Protein 8SZA (pdb70)

Foldseek 3Di:
DVVVVVVVLLPVQAPPVVVVVLVVVLVVLVVVDPVDPPSVVLNVLSVVLVVLRVVLSVLSSVLVVCVPPPCPCVPVSVVSVVVSVVSVVVSVVSVVVNVVD/DVVVVVVVLLPVQADDVVVVVLVVVLVVLVVVDPPDPPSVVLNVLSVVLVVLRVVLSVLSSVLVCCVPPPCPPVVVNVVSVVVSVVSVVVNVVSVVVNVVD/DVVVVVVVLLPVLADDVLVVVLVVVLVVLVVVDPVDPPSVVLNVLSVVLVVLSVVLSVLVSVLVVCVPPPCPPVVVSVVSVVVSVVSVVVSVVSVVVNVVD/DVVVVVVVVLPVLADDPVVVVLVVVLVVLVVVDPVDPPSVVLNVLSVVLVVLRVVLSVLSSVLVCCVPPPCPPVVVSVVSVVVSVVSVVVNVVSVVVSVVD/DVVVVVVVLLPVLADDPVVVVLVVVLCVLVVVDPVDPPSVVLNVLSVVLVVLRVVLSVLSSVLVVCVPPPCPPVVVNVVSVVVSVVSVVVSVVSVVVNVVD/DVVVVVVVLLCVQADDVVVVVLVVVLVVLVVVDPVDPPSVVLNVLSVVLVVLRVVSSVLSSVLVVCVPPPCPPVVVNVVSVVVSVVSVVVSVVSVVVNVVD

Organism: Homo sapiens (NCBI:txid9606)

InterPro domains:
  IPR007007 Ninjurin [PF04923] (38-139)
  IPR007007 Ninjurin [PTHR12316] (3-152)

Sequence (606 aa):
NHYASKKSAAESMLDIALLMANASQLKAVVEQGPSFAFYVPLVVLISISLVLQIGVGVLLIFLVKYDLNNPAKHAKLDFLNNLATGLVFIIVVVNIFITAFNHYASKKSAAESMLDIALLMANASQLKAVVEQGPSFAFYVPLVVLISISLVLQIGVGVLLIFLVKYDLNNPAKHAKLDFLNNLATGLVFIIVVVNIFITAFNHYASKKSAAESMLDIALLMANASQLKAVVEQGPSFAFYVPLVVLISISLVLQIGVGVLLIFLVKYDLNNPAKHAKLDFLNNLATGLVFIIVVVNIFITAFNHYASKKSAAESMLDIALLMANASQLKAVVEQGPSFAFYVPLVVLISISLVLQIGVGVLLIFLVKYDLNNPAKHAKLDFLNNLATGLVFIIVVVNIFITAFNHYASKKSAAESMLDIALLMANASQLKAVVEQGPSFAFYVPLVVLISISLVLQIGVGVLLIFLVKYDLNNPAKHAKLDFLNNLATGLVFIIVVVNIFITAFNHYASKKSAAESMLDIALLMANASQLKAVVEQGPSFAFYVPLVVLISISLVLQIGVGVLLIFLVKYDLNNPAKHAKLDFLNNLATGLVFIIVVVNIFITAF

GO terms:
  GO:0005576 extracellular region (C, IDA)
  GO:0006954 inflammatory response (P, IDA)
  GO:0090025 regulation of monocyte chemotaxis (P, IDA)
  GO:0002232 leukocyte chemotaxis involved in inflammatory response (P, IDA)
  GO:0098631 cell adhesion mediator activity (F, IDA)
  GO:0005886 plasma membrane (C, IDA)
  GO:0001530 lipopolysaccharide binding (F, IDA)
  GO:0045766 positive regulation of angiogenesis (P, IDA)
  GO:0019835 cytolysis (P, IDA)
  GO:0141201 pyroptotic cell death (P, IDA)
  GO:0051260 protein homooligomerization (P, IDA)
  GO:0050729 positive regulation of inflammatory response (P, IDA)
  GO:0097300 programmed necrotic cell death (P, IDA)
  GO:0007155 cell adhesion (P, IDA)
  GO:0140912 membrane destabilizing activity (F, IDA)
  GO:0007155 cell adhesion (P, TAS)
  GO:0007399 nervous system development (P, TAS)
  GO:0005515 protein binding (F, IPI)

Secondary structure (DSSP, 8-state):
--HHHHHHHHHTTS-SHHHHHHHHHHHHHHHH-TTSTTHHHHHHHHHHHHHHHHHHHHHHHHHHTHHHH----HHHHHHHHHHHHHHHHHHHHHHHHHHH-/-HHHHHHHHHHTTS-SHHHHHHHHHHHHHHHH-TTSTTHHHHHHHHHHHHHHHHHHHHHHHHHHHHHHS----HHHHHHHHHHHHHHHHHHHHHHHHHHH-/-HHHHHHHHHHTTS-SHHHHHHHHHHHHHHHH-TTSTTHHHHHHHHHHHHHHHHHHHHHHHHHTTTTTS----HHHHHHHHHHHHHHHHHHHHHHHHHHH-/-HHHHHHHHHHTTS-SHHHHHHHHHHHHHHHH-TTSTTHHHHHHHHHHHHHHHHHHHHHHHHHHHHHHS----HHHHHHHHHHHHHHHHHHHHHHHHHHH-/-HHHHHHHHHHTTS-SHHHHHHHHHHHHHHHH-TTSTTHHHHHHHHHHHHHHHHHHHHHHHHHHTHHHH----HHHHHHHHHHHHHHHHHHHHHHHHHHH-/-HHHHHHHHHHTTS-SHHHHHHHHHHHHHHHH-TTSTTHHHHHHHHHHHHHHHHHHHHHHHHHTTTTTS----HHHHHHHHHHHHHHHHHHHHHHHHHHH-

Solvent-accessible surface area: 32089 Å² total; per-residue (Å²): 148,162,162,50,68,145,113,67,58,48,79,36,12,43,26,66,80,38,49,116,49,5,61,70,56,60,152,56,10,86,133,110,12,100,118,92,57,31,54,63,54,19,40,46,35,3,52,65,0,66,97,47,7,100,33,1,8,77,31,0,82,152,7,37,135,62,63,151,116,67,86,78,78,100,39,34,16,23,26,27,32,20,52,0,12,21,41,0,7,50,1,15,7,11,17,12,21,5,102,27,50,104,72,6,47,65,34,71,73,43,0,57,31,12,8,23,67,85,38,3,81,52,0,0,67,58,31,71,57,11,60,106,104,17,105,119,105,60,31,60,66,55,20,43,45,33,1,52,68,0,26,100,42,10,55,28,1,0,67,33,2,4,75,11,42,42,50,86,150,76,65,85,79,76,102,45,35,15,12,33,26,32,15,48,0,14,10,39,0,2,62,0,16,8,15,18,24,25,3,112,31,50,102,76,4,46,63,34,79,72,46,0,57,90,30,38,69,65,80,51,3,97,54,4,0,62,55,34,67,61,10,63,119,97,13,103,114,99,60,110,52,112,56,23,45,70,45,4,52,74,0,37,95,43,21,56,35,15,0,56,29,47,6,79,14,58,45,70,75,153,74,65,85,79,83,130,86,85,22,69,138,50,57,92,86,8,93,36,42,72,134,68,12,77,49,7,17,101,98,5,106,79,122,147,156,156,49,65,146,110,72,58,51,84,29,15,45,24,68,84,37,55,114,51,0,53,70,61,50,158,58,7,86,130,98,14,105,117,93,60,38,50,67,55,18,42,52,34,0,48,64,0,50,103,45,7,120,35,0,8,76,27,3,81,149,8,34,126,61,76,160,109,64,82,79,71,98,46,35,18,14,33,29,37,10,48,0,12,15,43,0,1,52,0,8,7,16,24,18,24,4,106,30,46,102,76,3,48,67,35,71,72,44,0,60,37,10,9,26,56,81,28,2,91,55,3,0,62,50,32,70,56,8,61,112,104,16,102,114,115,54,30,54,67,52,22,45,45,29,3,53,66,0,29,97,46,12,49,32,0,0,63,29,1,4,79,8,34,50,81,79,158,75,68,82,80,87,98,44,43,23,19,24,28,42,12,46,0,16,14,45,0,2,47,0,11,4,15,18,22,18,2,91,17,42,92,79,4,46,65,36,67,74,48,0,58,79,32,40,69,78,77,41,6,80,52,2,0,56,54,29,71,62,9,65,121,104,14,106,113,95,61,115,59,112,57,21,49,76,35,1,50,73,0,42,98,44,18,52,28,13,0,61,30,40,8,78,15,59,45,87,78,156,67,67,85,78,102,130,89,121,32,65,135,41,53,99,84,9,94,37,42,67,140,75,9,68,51,9,25,110,101,3,108,84,102

Nearest PDB structures (foldseek):
  8sza-assembly1_B  TM=1.005E+00  e=1.163E-12  Homo sapiens
  8szb-assembly1_A  TM=9.813E-01  e=2.180E-08  Homo sapiens
  9bia-assembly1_C  TM=8.029E-01  e=1.267E-09  Mus musculus
  8sza-assembly1_B  TM=1.007E+00  e=7.843E-13  Homo sapiens
  8szb-assembly1_A  TM=9.801E-01  e=3.276E-08  Homo sapiens

Structure (mmCIF, N/CA/C/O backbone):
data_8SZA
#
_entry.id   8SZA
#
_cell.length_a   1.00
_cell.length_b   1.00
_cell.length_c   1.00
_cell.angle_alpha   90.00
_cell.angle_beta   90.00
_cell.angle_gamma   90.00
#
_symmetry.space_group_name_H-M   'P 1'
#
loop_
_entity.id
_entity.type
_entity.pdbx_description
1 polymer Ninjurin-1
2 non-polymer CHOLESTEROL
#
loop_
_atom_site.group_PDB
_atom_site.id
_atom_site.type_symbol
_atom_site.label_atom_id
_atom_site.label_alt_id
_atom_site.label_comp_id
_atom_site.label_asym_id
_atom_site.label_entity_id
_atom_site.label_seq_id
_atom_site.pdbx_PDB_ins_code
_atom_site.Cartn_x
_atom_site.Cartn_y
_atom_site.Cartn_z
_atom_site.occupancy
_atom_site.B_iso_or_equiv
_atom_site.auth_seq_id
_atom_site.auth_comp_id
_atom_site.auth_asym_id
_atom_site.auth_atom_id
_atom_site.pdbx_PDB_model_num
ATOM 1 N N . ASN A 1 64 ? 99.275 106.075 82.421 1.00 95.62 39 ASN A N 1
ATOM 2 C CA . ASN A 1 64 ? 100.186 107.161 82.762 1.00 98.92 39 ASN A CA 1
ATOM 3 C C . ASN A 1 64 ? 101.122 106.747 83.891 1.00 101.64 39 ASN A C 1
ATOM 4 O O . ASN A 1 64 ? 100.682 106.217 84.911 1.00 105.04 39 ASN A O 1
ATOM 9 N N . HIS A 1 65 ? 102.419 106.990 83.701 1.00 104.24 40 HIS A N 1
ATOM 10 C CA . HIS A 1 65 ? 103.411 106.660 84.715 1.00 103.93 40 HIS A CA 1
ATOM 11 C C . HIS A 1 65 ? 103.731 107.832 85.632 1.00 98.24 40 HIS A C 1
ATOM 12 O O . HIS A 1 65 ? 104.163 107.616 86.770 1.00 99.38 40 HIS A O 1
ATOM 19 N N . TYR A 1 66 ? 103.536 109.066 85.165 1.00 97.19 41 TYR A N 1
ATOM 20 C CA . TYR A 1 66 ? 103.817 110.223 86.009 1.00 96.66 41 TYR A CA 1
ATOM 21 C C . TYR A 1 66 ? 102.784 110.364 87.120 1.00 105.72 41 TYR A C 1
ATOM 22 O O . TYR A 1 66 ? 103.109 110.823 88.220 1.00 110.00 41 TYR A O 1
ATOM 31 N N . ALA A 1 67 ? 101.531 109.990 86.848 1.00 107.24 42 ALA A N 1
ATOM 32 C CA . ALA A 1 67 ? 100.490 110.093 87.867 1.00 103.46 42 ALA A CA 1
ATOM 33 C C . ALA A 1 67 ? 100.764 109.156 89.037 1.00 97.06 42 ALA A C 1
ATOM 34 O O . ALA A 1 67 ? 100.529 109.517 90.197 1.00 93.84 42 ALA A O 1
ATOM 36 N N . SER A 1 68 ? 101.251 107.945 88.754 1.00 93.86 43 SER A N 1
ATOM 37 C CA . SER A 1 68 ? 101.593 107.017 89.826 1.00 98.17 43 SER A CA 1
ATOM 38 C C . SER A 1 68 ? 102.716 107.569 90.694 1.00 99.15 43 SER A C 1
ATOM 39 O O . SER A 1 68 ? 102.667 107.472 91.927 1.00 102.56 43 SER A O 1
ATOM 42 N N . LYS A 1 69 ? 103.740 108.153 90.066 1.00 94.80 44 LYS A N 1
ATOM 43 C CA . LYS A 1 69 ? 104.825 108.763 90.827 1.00 88.35 44 LYS A CA 1
ATOM 44 C C . LYS A 1 69 ? 104.318 109.934 91.657 1.00 89.82 44 LYS A C 1
ATOM 45 O O . LYS A 1 69 ? 104.738 110.120 92.804 1.00 98.28 44 LYS A O 1
ATOM 51 N N . LYS A 1 70 ? 103.411 110.735 91.093 1.00 87.98 45 LYS A N 1
ATOM 52 C CA . LYS A 1 70 ? 102.844 111.853 91.839 1.00 86.86 45 LYS A CA 1
ATOM 53 C C . LYS A 1 70 ? 102.066 111.367 93.054 1.00 93.87 45 LYS A C 1
ATOM 54 O O . LYS A 1 70 ? 102.164 111.954 94.137 1.00 98.76 45 LYS A O 1
ATOM 60 N N . SER A 1 71 ? 101.281 110.301 92.893 1.00 98.61 46 SER A N 1
ATOM 61 C CA . SER A 1 71 ? 100.538 109.753 94.024 1.00 95.98 46 SER A CA 1
ATOM 62 C C . SER A 1 71 ? 101.482 109.208 95.089 1.00 96.78 46 SER A C 1
ATOM 63 O O . SER A 1 71 ? 101.295 109.458 96.287 1.00 97.89 46 SER A O 1
ATOM 66 N N . ALA A 1 72 ? 102.512 108.468 94.670 1.00 94.31 47 ALA A N 1
ATOM 67 C CA . ALA A 1 72 ? 103.457 107.895 95.621 1.00 88.63 47 ALA A CA 1
ATOM 68 C C . ALA A 1 72 ? 104.306 108.955 96.310 1.00 82.03 47 ALA A C 1
ATOM 69 O O . ALA A 1 72 ? 104.801 108.711 97.415 1.00 81.48 47 ALA A O 1
ATOM 71 N N . ALA A 1 73 ? 104.490 110.118 95.686 1.00 93.40 48 ALA A N 1
ATOM 72 C CA . ALA A 1 73 ? 105.204 111.220 96.315 1.00 98.19 48 ALA A CA 1
ATOM 73 C C . ALA A 1 73 ? 104.316 112.078 97.204 1.00 97.17 48 ALA A C 1
ATOM 74 O O . ALA A 1 73 ? 104.805 112.619 98.201 1.00 100.80 48 ALA A O 1
ATOM 76 N N . GLU A 1 74 ? 103.033 112.220 96.866 1.00 99.63 49 GLU A N 1
ATOM 77 C CA . GLU A 1 74 ? 102.096 112.930 97.724 1.00 103.42 49 GLU A CA 1
ATOM 78 C C . GLU A 1 74 ? 101.700 112.114 98.944 1.00 104.69 49 GLU A C 1
ATOM 79 O O . GLU A 1 74 ? 101.336 112.696 99.972 1.00 103.97 49 GLU A O 1
ATOM 85 N N . SER A 1 75 ? 101.762 110.784 98.855 1.00 98.15 50 SER A N 1
ATOM 86 C CA . SER A 1 75 ? 101.478 109.940 100.007 1.00 95.09 50 SER A CA 1
ATOM 87 C C . SER 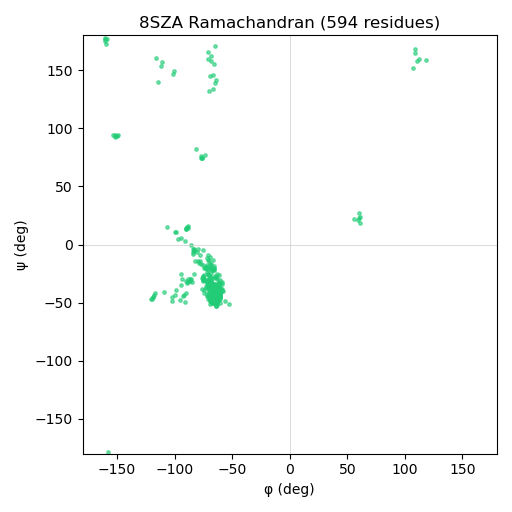A 1 75 ? 102.575 109.992 101.062 1.00 94.54 50 SER A C 1
ATOM 88 O O . SER A 1 75 ? 102.363 109.496 102.173 1.00 97.93 50 SER A O 1
ATOM 91 N N . MET A 1 76 ? 103.730 110.575 100.747 1.00 94.64 51 MET A N 1
ATOM 92 C CA . MET A 1 76 ? 104.874 110.614 101.648 1.00 89.59 51 MET A CA 1
ATOM 93 C C . MET A 1 76 ? 104.894 111.853 102.532 1.00 83.94 51 MET A C 1
ATOM 94 O O . MET A 1 76 ? 105.845 112.035 103.298 1.00 90.09 51 MET A O 1
ATOM 99 N N . LEU A 1 77 ? 103.880 112.709 102.447 1.00 81.55 52 LEU A N 1
ATOM 100 C CA . LEU A 1 77 ? 103.868 113.946 103.217 1.00 89.28 52 LEU A CA 1
ATOM 101 C C . LEU A 1 77 ? 102.433 114.449 103.315 1.00 93.40 52 LEU A C 1
ATOM 102 O O . LEU A 1 77 ? 101.519 113.908 102.688 1.00 92.29 52 LEU A O 1
ATOM 107 N N . ASP A 1 78 ? 102.244 115.495 104.116 1.00 98.89 53 ASP A N 1
ATOM 108 C CA . ASP A 1 78 ? 100.961 116.170 104.249 1.00 96.76 53 ASP A CA 1
ATOM 109 C C . ASP A 1 78 ? 100.985 117.448 103.427 1.00 93.35 53 ASP A C 1
ATOM 110 O O . ASP A 1 78 ? 102.031 118.091 103.293 1.00 97.98 53 ASP A O 1
ATOM 115 N N . ILE A 1 79 ? 99.835 117.813 102.871 1.00 87.95 54 ILE A N 1
ATOM 116 C CA . ILE A 1 79 ? 99.759 118.907 101.916 1.00 88.61 54 ILE A CA 1
ATOM 117 C C . ILE A 1 79 ? 99.051 120.122 102.506 1.00 91.72 54 ILE A C 1
ATOM 118 O O . ILE A 1 79 ? 99.490 121.255 102.302 1.00 87.32 54 ILE A O 1
ATOM 123 N N . ALA A 1 80 ? 97.965 119.900 103.254 1.00 103.00 55 ALA A N 1
ATOM 124 C CA . ALA A 1 80 ? 97.209 121.015 103.819 1.00 96.98 55 ALA A CA 1
ATOM 125 C C . ALA A 1 8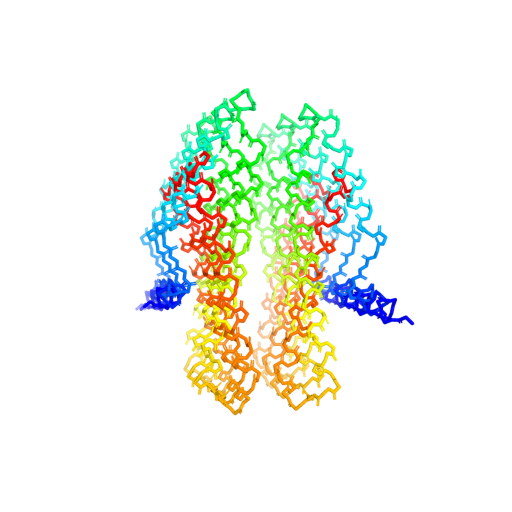0 ? 98.092 121.886 104.701 1.00 96.51 55 ALA A C 1
ATOM 126 O O . ALA A 1 80 ? 97.987 123.120 104.677 1.00 97.67 55 ALA A O 1
ATOM 128 N N . LEU A 1 81 ? 98.978 121.260 105.477 1.00 94.92 56 LEU A N 1
ATOM 129 C CA . LEU A 1 81 ? 99.967 122.025 106.227 1.00 97.94 56 LEU A CA 1
ATOM 130 C C . LEU A 1 81 ? 100.863 122.820 105.286 1.00 99.67 56 LEU A C 1
ATOM 131 O O . LEU A 1 81 ? 101.330 123.908 105.636 1.00 96.95 56 LEU A O 1
ATOM 136 N N . LEU A 1 82 ? 101.094 122.307 104.074 1.00 88.22 57 LEU A N 1
ATOM 137 C CA . LEU A 1 82 ? 101.935 123.031 103.127 1.00 80.87 57 LEU A CA 1
ATOM 138 C C . LEU A 1 82 ? 101.237 124.276 102.590 1.00 85.10 57 LEU A C 1
ATOM 139 O O . LEU A 1 82 ? 101.859 125.343 102.505 1.00 82.73 57 LEU A O 1
ATOM 144 N N . MET A 1 83 ? 99.949 124.180 102.225 1.00 87.30 58 MET A N 1
ATOM 145 C CA . MET A 1 83 ? 99.241 125.415 101.879 1.00 88.89 58 MET A CA 1
ATOM 146 C C . MET A 1 83 ? 99.189 126.373 103.061 1.00 90.48 58 MET A C 1
ATOM 147 O O . MET A 1 83 ? 99.319 127.588 102.879 1.00 88.79 58 MET A O 1
ATOM 152 N N . ALA A 1 84 ? 98.978 125.857 104.274 1.00 84.38 59 ALA A N 1
ATOM 153 C CA . ALA A 1 84 ? 98.933 126.741 105.437 1.00 81.64 59 ALA A CA 1
ATOM 154 C C . ALA A 1 84 ? 100.249 127.490 105.610 1.00 85.41 59 ALA A C 1
ATOM 155 O O . ALA A 1 84 ? 100.258 128.714 105.803 1.00 88.39 59 ALA A O 1
ATOM 157 N N . ASN A 1 85 ? 101.372 126.771 105.524 1.00 88.76 60 ASN A N 1
ATOM 158 C CA . ASN A 1 85 ? 102.680 127.395 105.681 1.00 83.56 60 ASN A CA 1
ATOM 159 C C . ASN A 1 85 ? 102.952 128.398 104.571 1.00 84.81 60 ASN A C 1
ATOM 160 O O . ASN A 1 85 ? 103.447 129.498 104.833 1.00 86.74 60 ASN A O 1
ATOM 165 N N . ALA A 1 86 ? 102.627 128.044 103.325 1.00 79.71 61 ALA A N 1
ATOM 166 C CA . ALA A 1 86 ? 102.856 128.966 102.218 1.00 74.97 61 ALA A CA 1
ATOM 167 C C . ALA A 1 86 ? 102.014 130.227 102.365 1.00 76.53 61 ALA A C 1
ATOM 168 O O . ALA A 1 86 ? 102.503 131.339 102.132 1.00 75.30 61 ALA A O 1
ATOM 170 N N . SER A 1 87 ? 100.751 130.077 102.768 1.00 85.08 62 SER A N 1
ATOM 171 C CA . SER A 1 87 ? 99.872 131.231 102.917 1.00 84.92 62 SER A CA 1
ATOM 172 C C . SER A 1 87 ? 100.353 132.149 104.033 1.00 87.89 62 SER A C 1
ATOM 173 O O . SER A 1 87 ? 100.425 133.372 103.854 1.00 96.70 62 SER A O 1
ATOM 176 N N . GLN A 1 88 ? 100.694 131.582 105.194 1.00 77.47 63 GLN A N 1
ATOM 177 C CA . GLN A 1 88 ? 101.151 132.439 106.283 1.00 80.50 63 GLN A CA 1
ATOM 178 C C . GLN A 1 88 ? 102.502 133.068 105.968 1.00 81.94 63 GLN A C 1
ATOM 179 O O . GLN A 1 88 ? 102.745 134.219 106.348 1.00 89.64 63 GLN A O 1
ATOM 185 N N . LEU A 1 89 ? 103.380 132.346 105.264 1.00 72.58 64 LEU A N 1
ATOM 186 C CA . LEU A 1 89 ? 104.652 132.922 104.846 1.00 71.69 64 LEU A CA 1
ATOM 187 C C . LEU A 1 89 ? 104.439 134.094 103.900 1.00 67.81 64 LEU A C 1
ATOM 188 O O . LEU A 1 89 ? 105.079 135.141 104.045 1.00 84.24 64 LEU A O 1
ATOM 193 N N . LYS A 1 90 ? 103.537 133.940 102.927 1.00 69.35 65 LYS A N 1
ATOM 194 C CA . LYS A 1 90 ? 103.234 135.052 102.033 1.00 78.04 65 LYS A CA 1
ATOM 195 C C . LYS A 1 90 ? 102.671 136.233 102.807 1.00 79.08 65 LYS A C 1
ATOM 196 O O . LYS A 1 90 ? 103.035 137.384 102.547 1.00 79.54 65 LYS A O 1
ATOM 202 N N . ALA A 1 91 ? 101.792 135.966 103.775 1.00 86.84 66 ALA A N 1
ATOM 203 C CA . ALA A 1 91 ? 101.199 137.049 104.553 1.00 82.45 66 ALA A CA 1
ATOM 204 C C . ALA A 1 91 ? 102.261 137.820 105.330 1.00 82.36 66 ALA A C 1
ATOM 205 O O . ALA A 1 91 ? 102.299 139.057 105.291 1.00 91.48 66 ALA A O 1
ATOM 207 N N . VAL A 1 92 ? 103.143 137.107 106.038 1.00 77.91 67 VAL A N 1
ATOM 208 C CA . VAL A 1 92 ? 104.131 137.796 106.865 1.00 80.15 67 VAL A CA 1
ATOM 209 C C . VAL A 1 92 ? 105.150 138.515 105.987 1.00 82.40 67 VAL A C 1
ATOM 210 O O . VAL A 1 92 ? 105.598 139.621 106.314 1.00 79.27 67 VAL A O 1
ATOM 214 N N . VAL A 1 93 ? 105.526 137.909 104.857 1.00 80.86 68 VAL A N 1
ATOM 215 C CA . VAL A 1 93 ? 106.468 138.552 103.947 1.00 69.16 68 VAL A CA 1
ATOM 216 C C . VAL A 1 93 ? 105.870 139.825 103.361 1.00 74.87 68 VAL A C 1
ATOM 217 O O . VAL A 1 93 ? 106.540 140.863 103.284 1.00 81.10 68 VAL A O 1
ATOM 221 N N . GLU A 1 94 ? 104.600 139.776 102.948 1.00 94.91 69 GLU A N 1
ATOM 222 C CA . GLU A 1 94 ? 104.001 140.912 102.255 1.00 100.23 69 GLU A CA 1
ATOM 223 C C . GLU A 1 94 ? 103.685 142.040 103.228 1.00 98.15 69 GLU A C 1
ATOM 224 O O . GLU A 1 94 ? 103.880 143.217 102.900 1.00 96.78 69 GLU A O 1
ATOM 230 N N . GLN A 1 95 ? 103.204 141.708 104.430 1.00 101.72 70 GLN A N 1
ATOM 231 C CA . GLN A 1 95 ? 102.694 142.756 105.308 1.00 101.59 70 GLN A CA 1
ATOM 232 C C . GLN A 1 95 ? 103.824 143.611 105.878 1.00 105.05 70 GLN A C 1
ATOM 233 O O . GLN A 1 95 ? 103.597 144.771 106.240 1.00 108.18 70 GLN A O 1
ATOM 239 N N . GLY A 1 96 ? 105.042 143.074 105.946 1.00 101.49 71 GLY A N 1
ATOM 240 C CA . GLY A 1 96 ? 106.217 143.886 106.167 1.00 100.60 71 GLY A CA 1
ATOM 241 C C . GLY A 1 96 ? 106.989 143.586 107.436 1.00 98.86 71 GLY A C 1
ATOM 242 O O . GLY A 1 96 ? 106.472 143.002 108.393 1.00 106.29 71 GLY A O 1
ATOM 243 N N . PR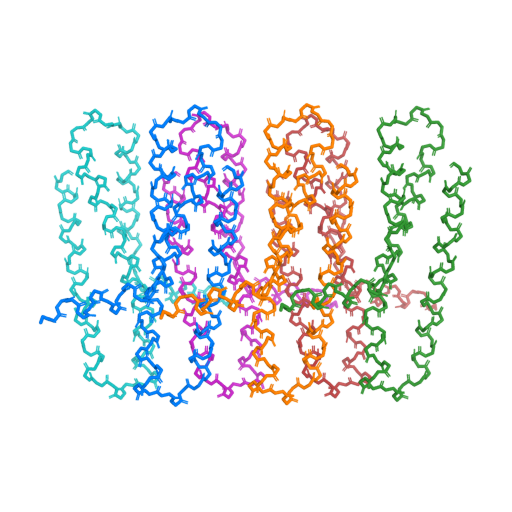O A 1 97 ? 108.265 143.989 107.460 1.00 84.70 72 PRO A N 1
ATOM 244 C CA . PRO A 1 97 ? 109.083 143.796 108.668 1.00 87.15 72 PRO A CA 1
ATOM 245 C C . PRO A 1 97 ? 108.685 144.684 109.835 1.00 92.66 72 PRO A C 1
ATOM 246 O O . PRO A 1 97 ? 109.132 144.424 110.960 1.00 90.50 72 PRO A O 1
ATOM 250 N N . SER A 1 98 ? 107.873 145.720 109.613 1.00 112.60 73 SER A N 1
ATOM 251 C CA . SER A 1 98 ? 107.451 146.571 110.723 1.00 115.84 73 SER A CA 1
ATOM 252 C C . SER A 1 98 ? 106.621 145.786 111.730 1.00 118.68 73 SER A C 1
ATOM 253 O O . SER A 1 98 ? 106.615 146.102 112.925 1.00 120.29 73 SER A O 1
ATOM 256 N N . PHE A 1 99 ? 105.913 144.763 111.264 1.00 111.86 74 PHE A N 1
ATOM 257 C CA . PHE A 1 99 ? 105.128 143.916 112.148 1.00 106.20 74 PHE A CA 1
ATOM 258 C C . PHE A 1 99 ? 106.028 143.149 113.108 1.00 110.96 74 PHE A C 1
ATOM 259 O O . PHE A 1 99 ? 107.094 142.656 112.729 1.00 107.29 74 PHE A O 1
ATOM 267 N N . ALA A 1 100 ? 105.591 143.050 114.361 1.00 109.66 75 ALA A N 1
ATOM 268 C CA . ALA A 1 100 ? 106.343 142.311 115.360 1.00 104.79 75 ALA A CA 1
ATOM 269 C C . ALA A 1 100 ? 106.274 140.813 115.078 1.00 101.45 75 ALA A C 1
ATOM 270 O O . ALA A 1 100 ? 105.390 140.324 114.370 1.00 98.33 75 ALA A O 1
ATOM 272 N N . PHE A 1 101 ? 107.237 140.084 115.642 1.00 88.29 76 PHE A N 1
ATOM 273 C CA . PHE A 1 101 ? 107.384 138.642 115.451 1.00 86.22 76 PHE A CA 1
ATOM 274 C C . PHE A 1 101 ? 107.626 138.272 113.991 1.00 90.76 76 PHE A C 1
ATOM 275 O O . PHE A 1 101 ? 107.430 137.117 113.602 1.00 97.83 76 PHE A O 1
ATOM 283 N N . TYR A 1 102 ? 108.047 139.237 113.170 1.00 88.62 77 TYR A N 1
ATOM 284 C CA . TYR A 1 102 ? 108.305 138.963 111.760 1.00 80.01 77 TYR A CA 1
ATOM 285 C C . TYR A 1 102 ? 109.449 137.971 111.590 1.00 84.71 77 TYR A C 1
ATOM 286 O O . TYR A 1 102 ? 109.307 136.943 110.915 1.00 82.33 77 TYR A O 1
ATOM 295 N N . VAL A 1 103 ? 110.589 138.261 112.209 1.00 87.02 78 VAL A N 1
ATOM 296 C CA . VAL A 1 103 ? 111.797 137.451 112.070 1.00 89.44 78 VAL A CA 1
ATOM 297 C C . VAL A 1 103 ? 111.632 136.049 112.653 1.00 91.69 78 VAL A C 1
ATOM 298 O O . VAL A 1 103 ? 112.014 135.073 111.986 1.00 88.88 78 VAL A O 1
ATOM 302 N N . PRO A 1 104 ? 111.134 135.882 113.890 1.00 80.11 79 PRO A N 1
ATOM 303 C CA . PRO A 1 104 ? 110.926 134.509 114.381 1.00 75.10 79 PRO A CA 1
ATOM 304 C C . PRO A 1 104 ? 109.971 133.717 113.512 1.00 77.07 79 PRO A C 1
ATOM 305 O O . PRO A 1 104 ? 110.207 132.528 113.267 1.00 87.56 79 PRO A O 1
ATOM 309 N N . LEU A 1 105 ? 108.911 134.356 113.013 1.00 68.27 80 LEU A N 1
ATOM 310 C CA . LEU A 1 105 ? 107.990 133.665 112.118 1.00 68.21 80 LEU A CA 1
ATOM 311 C C . LEU A 1 105 ? 108.701 133.207 110.853 1.00 71.25 80 LEU A C 1
ATOM 312 O O . LEU A 1 105 ? 108.548 132.055 110.430 1.00 73.29 80 LEU A O 1
ATOM 317 N N . VAL A 1 106 ? 109.503 134.088 110.250 1.00 62.63 81 VAL A N 1
ATOM 318 C CA . VAL A 1 106 ? 110.182 133.742 109.003 1.00 71.69 81 VAL A CA 1
ATOM 319 C C . VAL A 1 106 ? 111.149 132.584 109.224 1.00 68.88 81 VAL A C 1
ATOM 320 O O . VAL A 1 106 ? 111.159 131.606 108.464 1.00 62.62 81 VAL A O 1
ATOM 324 N N . VAL A 1 107 ? 111.965 132.667 110.278 1.00 71.17 82 VAL A N 1
ATOM 325 C CA . VAL A 1 107 ? 112.978 131.635 110.489 1.00 74.44 82 VAL A CA 1
ATOM 326 C C . VAL A 1 107 ? 112.326 130.308 110.864 1.00 76.54 82 VAL A C 1
ATOM 327 O O . VAL A 1 107 ? 112.771 129.238 110.426 1.00 71.47 82 VAL A O 1
ATOM 331 N N . LEU A 1 108 ? 111.255 130.349 111.663 1.00 80.35 83 LEU A N 1
ATOM 332 C CA . LEU A 1 108 ? 110.574 129.120 112.049 1.00 62.87 83 LEU A CA 1
ATOM 333 C C . LEU A 1 108 ? 109.906 128.465 110.848 1.00 71.17 83 LEU A C 1
ATOM 334 O O . LEU A 1 108 ? 109.961 127.242 110.685 1.00 86.02 83 LEU A O 1
ATOM 339 N N . ILE A 1 109 ? 109.279 129.267 109.981 1.00 65.51 84 ILE A N 1
ATOM 340 C CA . ILE A 1 109 ? 108.681 128.714 108.770 1.00 70.14 84 ILE A CA 1
ATOM 341 C C . ILE A 1 109 ? 109.753 128.093 107.884 1.00 76.99 84 ILE A C 1
ATOM 342 O O . ILE A 1 109 ? 109.561 127.010 107.318 1.00 74.48 84 ILE A O 1
ATOM 347 N N . SER A 1 110 ? 110.903 128.762 107.759 1.00 78.12 85 SER A N 1
ATOM 348 C CA . SER A 1 110 ? 111.976 128.240 106.917 1.00 78.29 85 SER A CA 1
ATOM 349 C C . SER A 1 110 ? 112.494 126.904 107.439 1.00 81.66 85 SER A C 1
ATOM 350 O O . SER A 1 110 ? 112.646 125.940 106.674 1.00 79.21 85 SER A O 1
ATOM 353 N N . ILE A 1 111 ? 112.772 126.823 108.744 1.00 85.14 86 ILE A N 1
ATOM 354 C CA . ILE A 1 111 ? 113.299 125.574 109.290 1.00 81.93 86 ILE A CA 1
ATOM 355 C C . ILE A 1 111 ? 112.241 124.480 109.234 1.00 80.99 86 ILE A C 1
ATOM 356 O O . ILE A 1 111 ? 112.557 123.308 108.997 1.00 85.64 86 ILE A O 1
ATOM 361 N N . SER A 1 112 ? 110.969 124.838 109.436 1.00 73.82 87 SER A N 1
ATOM 362 C CA . SER A 1 112 ? 109.897 123.855 109.332 1.00 66.79 87 SER A CA 1
ATOM 363 C C . SER A 1 112 ? 109.811 123.288 107.923 1.00 79.50 87 SER A C 1
ATOM 364 O O . SER A 1 112 ? 109.659 122.077 107.739 1.00 83.84 87 SER A O 1
ATOM 367 N N . LEU A 1 113 ? 109.912 124.153 106.912 1.00 86.54 88 LEU A N 1
ATOM 368 C CA . LEU A 1 113 ? 109.857 123.688 105.529 1.00 82.74 88 LEU A CA 1
ATOM 369 C C . LEU A 1 113 ? 111.054 122.804 105.194 1.00 82.68 88 LEU A C 1
ATOM 370 O O . LEU A 1 113 ? 110.909 121.774 104.518 1.00 85.01 88 LEU A O 1
ATOM 375 N N . VAL A 1 114 ? 112.245 123.186 105.663 1.00 83.46 89 VAL A N 1
ATOM 376 C CA . VAL A 1 114 ? 113.430 122.363 105.431 1.00 84.55 89 VAL A CA 1
ATOM 377 C C . VAL A 1 114 ? 113.259 120.989 106.070 1.00 84.91 89 VAL A C 1
ATOM 378 O O . VAL A 1 114 ? 113.558 119.955 105.455 1.00 81.62 89 VAL A O 1
ATOM 382 N N . LEU A 1 115 ? 112.763 120.957 107.308 1.00 87.50 90 LEU A N 1
ATOM 383 C CA . LEU A 1 115 ? 112.556 119.687 107.994 1.00 79.39 90 LEU A CA 1
ATOM 384 C C . LEU A 1 115 ? 111.484 118.851 107.306 1.00 77.23 90 LEU A C 1
ATOM 385 O O . LEU A 1 115 ? 111.583 117.621 107.266 1.00 79.81 90 LEU A O 1
ATOM 390 N N . GLN A 1 116 ? 110.445 119.496 106.768 1.00 78.59 91 GLN A N 1
ATOM 391 C CA . GLN A 1 116 ? 109.415 118.756 106.044 1.00 80.65 91 GLN A CA 1
ATOM 392 C C . GLN A 1 116 ? 109.978 118.117 104.781 1.00 84.33 91 GLN A C 1
ATOM 393 O O . GLN A 1 116 ? 109.649 116.969 104.461 1.00 82.09 91 GLN A O 1
ATOM 399 N N . ILE A 1 117 ? 110.828 118.841 104.048 1.00 88.66 92 ILE A N 1
ATOM 400 C CA . ILE A 1 117 ? 111.472 118.239 102.879 1.00 86.87 92 ILE A CA 1
ATOM 401 C C . ILE A 1 117 ? 112.361 117.075 103.299 1.00 90.62 92 ILE A C 1
ATOM 402 O O . ILE A 1 117 ? 112.391 116.024 102.642 1.00 90.05 92 ILE A O 1
ATOM 407 N N . GLY A 1 118 ? 113.111 117.246 104.391 1.00 99.31 93 GLY A N 1
ATOM 408 C CA . GLY A 1 118 ? 113.945 116.157 104.876 1.00 99.50 93 GLY A CA 1
ATOM 409 C C . GLY A 1 118 ? 113.141 114.925 105.247 1.00 95.82 93 GLY A C 1
ATOM 410 O O . GLY A 1 118 ? 113.527 113.798 104.926 1.00 94.33 93 GLY A O 1
ATOM 411 N N . VAL A 1 119 ? 112.005 115.124 105.919 1.00 92.48 94 VAL A N 1
ATOM 412 C CA . VAL A 1 119 ? 111.142 114.007 106.292 1.00 92.63 94 VAL A CA 1
ATOM 413 C C . VAL A 1 119 ? 110.552 113.350 105.052 1.00 95.58 94 VAL A C 1
ATOM 414 O O . VAL A 1 119 ? 110.408 112.124 104.991 1.00 99.49 94 VAL A O 1
ATOM 418 N N . GLY A 1 120 ? 110.185 114.153 104.052 1.00 91.32 95 GLY A N 1
ATOM 419 C CA . GLY A 1 120 ? 109.677 113.581 102.816 1.00 94.70 95 GLY A CA 1
ATOM 420 C C . GLY A 1 120 ? 110.701 112.700 102.128 1.00 99.09 95 GLY A C 1
ATOM 421 O O . GLY A 1 120 ? 110.384 111.604 101.660 1.00 98.33 95 GLY A O 1
ATOM 422 N N . VAL A 1 121 ? 111.951 113.166 102.069 1.00 104.49 96 VAL A N 1
ATOM 423 C CA . VAL A 1 121 ? 113.017 112.359 101.476 1.00 105.06 96 VAL A CA 1
ATOM 424 C C . VAL A 1 121 ? 113.244 111.091 102.293 1.00 111.24 96 VAL A C 1
ATOM 425 O O . VAL A 1 121 ? 113.426 109.996 101.739 1.00 110.90 96 VAL A O 1
ATOM 429 N N . LEU A 1 122 ? 113.237 111.222 103.624 1.00 105.75 97 LEU A N 1
ATOM 430 C CA . LEU A 1 122 ? 113.371 110.060 104.497 1.00 97.73 97 LEU A CA 1
ATOM 431 C C . LEU A 1 122 ? 112.295 109.023 104.209 1.00 100.02 97 LEU A C 1
ATOM 432 O O . LEU A 1 122 ? 112.596 107.836 104.051 1.00 104.31 97 LEU A O 1
ATOM 437 N N . LEU A 1 123 ? 111.037 109.454 104.121 1.00 94.47 98 LEU A N 1
ATOM 438 C CA . LEU A 1 123 ? 109.949 108.512 103.884 1.00 96.23 98 LEU A CA 1
ATOM 439 C C . LEU A 1 123 ? 110.040 107.904 102.490 1.00 103.04 98 LEU A C 1
ATOM 440 O O . LEU A 1 123 ? 109.774 106.709 102.310 1.00 105.12 98 LEU A O 1
ATOM 445 N N . ILE A 1 124 ? 110.425 108.710 101.495 1.00 115.14 99 ILE A N 1
ATOM 446 C CA . ILE A 1 124 ? 110.551 108.208 100.130 1.00 115.38 99 ILE A CA 1
ATOM 447 C C . ILE A 1 124 ? 111.589 107.098 100.068 1.00 110.85 99 ILE A C 1
ATOM 448 O O . ILE A 1 124 ? 111.362 106.047 99.455 1.00 108.92 99 ILE A O 1
ATOM 453 N N . PHE A 1 125 ? 112.738 107.302 100.712 1.00 118.46 100 PHE A N 1
ATOM 454 C CA . PHE A 1 125 ? 113.785 106.289 100.676 1.00 123.10 100 PHE A CA 1
ATOM 455 C C . PHE A 1 125 ? 113.593 105.191 101.715 1.00 123.35 100 PHE A C 1
ATOM 456 O O . PHE A 1 125 ? 114.321 104.194 101.678 1.00 126.15 100 PHE A O 1
ATOM 464 N N . LEU A 1 126 ? 112.637 105.345 102.632 1.00 120.42 101 LEU A N 1
ATOM 465 C CA . LEU A 1 126 ? 112.384 104.343 103.659 1.00 118.05 101 LEU A CA 1
ATOM 466 C C . LEU A 1 126 ? 111.284 103.365 103.268 1.00 121.50 101 LEU A C 1
ATOM 467 O O . LEU A 1 126 ? 111.350 102.186 103.636 1.00 124.37 101 LEU A O 1
ATOM 472 N N . VAL A 1 127 ? 110.265 103.830 102.540 1.00 132.09 102 VAL A N 1
ATOM 473 C CA . VAL A 1 127 ? 109.167 102.945 102.155 1.00 134.56 102 VAL A CA 1
ATOM 474 C C . VAL A 1 127 ? 109.667 101.811 101.269 1.00 136.33 102 VAL A C 1
ATOM 475 O O . VAL A 1 127 ? 109.216 100.666 101.397 1.00 131.89 102 VAL A O 1
ATOM 479 N N . LYS A 1 128 ? 110.614 102.101 100.373 1.00 146.30 103 LYS A N 1
ATOM 480 C CA . LYS A 1 128 ? 111.196 101.051 99.543 1.00 147.31 103 LYS A CA 1
ATOM 481 C C . LYS A 1 128 ? 111.908 100.004 100.391 1.00 147.69 103 LYS A C 1
ATOM 482 O O . LYS A 1 128 ? 111.876 98.810 100.074 1.00 147.15 103 LYS A O 1
ATOM 488 N N . TYR A 1 129 ? 112.554 100.434 101.478 1.00 153.20 104 TYR A N 1
ATOM 489 C CA . TYR A 1 129 ? 113.297 99.508 102.325 1.00 153.56 104 TYR A CA 1
ATOM 490 C C . TYR A 1 129 ? 112.389 98.534 103.064 1.00 152.60 104 TYR A C 1
ATOM 491 O O . TYR A 1 129 ? 112.857 97.477 103.500 1.00 150.03 104 TYR A O 1
ATOM 500 N N . ASP A 1 130 ? 111.104 98.863 103.216 1.00 164.63 105 ASP A N 1
ATOM 501 C CA . ASP A 1 130 ? 110.190 98.001 103.957 1.00 165.98 105 ASP A CA 1
ATOM 502 C C . ASP A 1 130 ? 109.869 96.707 103.220 1.00 166.71 105 ASP A C 1
ATOM 503 O O . ASP A 1 130 ? 109.432 95.742 103.855 1.00 165.12 105 ASP A O 1
ATOM 508 N N . LEU A 1 131 ? 110.072 96.661 101.905 1.00 176.66 106 LEU A N 1
ATOM 509 C CA . LEU A 1 131 ? 109.643 95.523 101.101 1.00 176.57 106 LEU A CA 1
ATOM 510 C C . LEU A 1 131 ? 110.799 94.788 100.442 1.00 176.35 106 LEU A C 1
ATOM 511 O O . LEU A 1 131 ? 110.800 93.552 100.409 1.00 175.65 106 LEU A O 1
ATOM 516 N N . ASN A 1 132 ? 111.784 95.512 99.908 1.00 183.14 107 ASN A N 1
ATOM 517 C CA . ASN A 1 132 ? 112.835 94.867 99.125 1.00 185.20 107 ASN A CA 1
ATOM 518 C C . ASN A 1 132 ? 113.736 94.002 100.000 1.00 184.12 107 ASN A C 1
ATOM 519 O O . ASN A 1 132 ? 114.021 92.847 99.662 1.00 183.34 107 ASN A O 1
ATOM 524 N N . ASN A 1 133 ? 114.196 94.539 101.130 1.00 181.46 108 ASN A N 1
ATOM 525 C CA . ASN A 1 133 ? 115.136 93.825 101.994 1.00 182.10 108 ASN A CA 1
ATOM 526 C C . ASN A 1 133 ? 114.903 94.239 103.437 1.00 182.28 108 ASN A C 1
ATOM 527 O O . ASN A 1 133 ? 115.444 95.248 103.908 1.00 181.42 108 ASN A O 1
ATOM 532 N N . PRO A 1 134 ? 114.099 93.477 104.176 1.00 184.24 109 PRO A N 1
ATOM 533 C CA . PRO A 1 134 ? 113.867 93.768 105.598 1.00 183.47 109 PRO A CA 1
ATOM 534 C C . PRO A 1 134 ? 114.828 93.084 106.561 1.00 183.90 109 PRO A C 1
ATOM 535 O O . PRO A 1 134 ? 114.543 93.061 107.763 1.00 184.23 109 PRO A O 1
ATOM 539 N N . ALA A 1 135 ? 115.939 92.525 106.073 1.00 180.50 110 ALA A N 1
ATOM 540 C CA . ALA A 1 135 ? 116.831 91.757 106.937 1.00 180.42 110 ALA A CA 1
ATOM 541 C C . ALA A 1 135 ? 117.425 92.619 108.045 1.00 180.43 110 ALA A C 1
ATOM 542 O O . ALA A 1 135 ? 117.485 92.195 109.205 1.00 178.16 110 ALA A O 1
ATOM 544 N N . LYS A 1 136 ? 117.869 93.831 107.711 1.00 170.16 111 LYS A N 1
ATOM 545 C CA . LYS A 1 136 ? 118.472 94.734 108.693 1.00 168.02 111 LYS A CA 1
ATOM 546 C C . LYS A 1 136 ? 117.353 95.442 109.453 1.00 166.53 111 LYS A C 1
ATOM 547 O O . LYS A 1 136 ? 116.968 96.576 109.160 1.00 165.58 111 LYS A O 1
ATOM 553 N N . HIS A 1 137 ? 116.823 94.740 110.457 1.00 156.98 112 HIS A N 1
ATOM 554 C CA . HIS A 1 137 ? 115.709 95.274 111.236 1.00 155.62 112 HIS A CA 1
ATOM 555 C C . HIS A 1 137 ? 116.129 96.482 112.065 1.00 155.31 112 HIS A C 1
ATOM 556 O O . HIS A 1 137 ? 115.371 97.452 112.184 1.00 153.78 112 HIS A O 1
ATOM 563 N N . ALA A 1 138 ? 117.329 96.438 112.650 1.00 146.85 113 ALA A N 1
ATOM 564 C CA . ALA A 1 138 ? 117.751 97.493 113.568 1.00 148.04 113 ALA A CA 1
ATOM 565 C C . ALA A 1 138 ? 117.891 98.833 112.854 1.00 149.08 113 ALA A C 1
ATOM 566 O O . ALA A 1 138 ? 117.434 99.866 113.358 1.00 147.43 113 ALA A O 1
ATOM 568 N N . LYS A 1 139 ? 118.527 98.836 111.679 1.00 143.18 114 LYS A N 1
ATOM 569 C CA . LYS A 1 139 ? 118.703 100.082 110.940 1.00 144.01 114 LYS A CA 1
ATOM 570 C C . LYS A 1 139 ? 117.362 100.669 110.520 1.00 143.66 114 LYS A C 1
ATOM 571 O O . LYS A 1 139 ? 117.145 101.882 110.626 1.00 142.09 114 LYS A O 1
ATOM 577 N N . LEU A 1 140 ? 116.449 99.821 110.043 1.00 138.30 115 LEU A N 1
ATOM 578 C CA . LEU A 1 140 ? 115.135 100.301 109.630 1.00 132.70 115 LEU A CA 1
ATOM 579 C C . LEU A 1 140 ? 114.358 100.867 110.812 1.00 133.99 115 LEU A C 1
ATOM 580 O O . LEU A 1 140 ? 113.707 101.912 110.696 1.00 138.71 115 LEU A O 1
ATOM 585 N N . ASP A 1 141 ? 114.417 100.192 111.963 1.00 133.61 116 ASP A N 1
ATOM 586 C CA . ASP A 1 141 ? 113.725 100.691 113.147 1.00 136.10 116 ASP A CA 1
ATOM 587 C C . ASP A 1 141 ? 114.314 102.018 113.613 1.00 134.93 116 ASP A C 1
ATOM 588 O O . ASP A 1 141 ? 113.576 102.927 114.018 1.00 134.40 116 ASP A O 1
ATOM 593 N N . PHE A 1 142 ? 115.641 102.154 113.564 1.00 126.24 117 PHE A N 1
ATOM 594 C CA . PHE A 1 142 ? 116.255 103.420 113.954 1.00 129.56 117 PHE A CA 1
ATOM 595 C C . PHE A 1 142 ? 115.878 104.535 112.987 1.00 126.11 117 PHE A C 1
ATOM 596 O O . PHE A 1 142 ? 115.681 105.684 113.398 1.00 124.09 117 PHE A O 1
ATOM 604 N N . LEU A 1 143 ? 115.790 104.219 111.694 1.00 119.83 118 LEU A N 1
ATOM 605 C CA . LEU A 1 143 ? 115.336 105.210 110.724 1.00 119.29 118 LEU A CA 1
ATOM 606 C C . LEU A 1 143 ? 113.899 105.629 111.007 1.00 123.23 118 LEU A C 1
ATOM 607 O O . LEU A 1 143 ? 113.552 106.812 110.891 1.00 123.67 118 LEU A O 1
ATOM 612 N N . ASN A 1 144 ? 113.049 104.669 111.377 1.00 117.56 119 ASN A N 1
ATOM 613 C CA . ASN A 1 144 ? 111.682 105.000 111.766 1.00 112.44 119 ASN A CA 1
ATOM 614 C C . ASN A 1 144 ? 111.668 105.929 112.973 1.00 114.69 119 ASN A C 1
ATOM 615 O O . ASN A 1 144 ? 110.889 106.889 113.022 1.00 119.81 119 ASN A O 1
ATOM 620 N N . ASN A 1 145 ? 112.524 105.655 113.961 1.00 112.55 120 ASN A N 1
ATOM 621 C CA . ASN A 1 145 ? 112.599 106.515 115.139 1.00 114.23 120 ASN A CA 1
ATOM 622 C C . ASN A 1 145 ? 113.068 107.920 114.774 1.00 114.07 120 ASN A C 1
ATOM 623 O O . ASN A 1 145 ? 112.561 108.912 115.311 1.00 106.63 120 ASN A O 1
ATOM 628 N N . LEU A 1 146 ? 114.050 108.022 113.876 1.00 104.73 121 LEU A N 1
ATOM 629 C CA . LEU A 1 146 ? 114.521 109.335 113.444 1.00 101.69 121 LEU A CA 1
ATOM 630 C C . LEU A 1 146 ? 113.421 110.103 112.723 1.00 100.36 121 LEU A C 1
ATOM 631 O O . LEU A 1 146 ? 113.254 111.311 112.935 1.00 104.15 121 LEU A O 1
ATOM 636 N N . ALA A 1 147 ? 112.657 109.419 111.868 1.00 91.07 122 ALA A N 1
ATOM 637 C CA . ALA A 1 147 ? 111.537 110.069 111.195 1.00 89.66 122 ALA A CA 1
ATOM 638 C C . ALA A 1 147 ? 110.488 110.533 112.199 1.00 93.18 122 ALA A C 1
ATOM 639 O O . ALA A 1 147 ? 109.927 111.628 112.065 1.00 100.07 122 ALA A O 1
ATOM 641 N N . THR A 1 148 ? 110.210 109.710 113.213 1.00 86.87 123 THR A N 1
ATOM 642 C CA . THR A 1 148 ? 109.248 110.096 114.240 1.00 86.27 123 THR A CA 1
ATOM 643 C C . THR A 1 148 ? 109.718 111.326 115.007 1.00 93.18 123 THR A C 1
ATOM 644 O O . THR A 1 148 ? 108.931 112.242 115.269 1.00 91.02 123 THR A O 1
ATOM 648 N N . GLY A 1 149 ? 111.001 111.368 115.370 1.00 91.44 124 GLY A N 1
ATOM 649 C CA . GLY A 1 149 ? 111.526 112.538 116.059 1.00 89.74 124 GLY A CA 1
ATOM 650 C C . GLY A 1 149 ? 111.497 113.786 115.198 1.00 89.00 124 GLY A C 1
ATOM 651 O O . GLY A 1 149 ? 111.224 114.889 115.686 1.00 90.74 124 GLY A O 1
ATOM 652 N N . LEU A 1 150 ? 111.788 113.633 113.905 1.00 73.28 125 LEU A N 1
ATOM 653 C CA . LEU A 1 150 ? 111.725 114.773 112.998 1.00 72.17 125 LEU A CA 1
ATOM 654 C C . LEU A 1 150 ? 110.300 115.304 112.883 1.00 84.38 125 LEU A C 1
ATOM 655 O O . LEU A 1 150 ? 110.081 116.521 112.889 1.00 92.98 125 LEU A O 1
ATOM 660 N N . VAL A 1 151 ? 109.314 114.409 112.791 1.00 80.39 126 VAL A N 1
ATOM 661 C CA . VAL A 1 151 ? 107.925 114.861 112.764 1.00 74.81 126 VAL A CA 1
ATOM 662 C C . VAL A 1 151 ? 107.545 115.506 114.094 1.00 82.61 126 VAL A C 1
ATOM 663 O O . VAL A 1 151 ? 106.753 116.454 114.130 1.00 89.29 126 VAL A O 1
ATOM 667 N N . PHE A 1 152 ? 108.096 115.007 115.201 1.00 89.69 127 PHE A N 1
ATOM 668 C CA . PHE A 1 152 ? 107.845 115.601 116.512 1.00 91.40 127 PHE A CA 1
ATOM 669 C C . PHE A 1 152 ? 108.318 117.054 116.538 1.00 91.98 127 PHE A C 1
ATOM 670 O O . PHE A 1 152 ? 107.570 117.964 116.926 1.00 87.33 127 PHE A O 1
ATOM 678 N N . ILE A 1 153 ? 109.556 117.293 116.103 1.00 84.05 128 ILE A N 1
ATOM 679 C CA . ILE A 1 153 ? 110.069 118.662 116.109 1.00 80.25 128 ILE A CA 1
ATOM 680 C C . ILE A 1 153 ? 109.316 119.526 115.098 1.00 78.96 128 ILE A C 1
ATOM 681 O O . ILE A 1 153 ? 109.094 120.722 115.338 1.00 79.53 128 ILE A O 1
ATOM 686 N N . ILE A 1 154 ? 108.882 118.942 113.976 1.00 72.41 129 ILE A N 1
ATOM 687 C CA . ILE A 1 154 ? 108.099 119.694 112.998 1.00 75.11 129 ILE A CA 1
ATOM 688 C C . ILE A 1 154 ? 106.779 120.148 113.604 1.00 72.31 129 ILE A C 1
ATOM 689 O O . ILE A 1 154 ? 106.356 121.296 113.420 1.00 75.12 129 ILE A O 1
ATOM 694 N N . VAL A 1 155 ? 106.098 119.254 114.324 1.00 71.80 130 VAL A N 1
ATOM 695 C CA . VAL A 1 155 ? 104.810 119.620 114.897 1.00 77.38 130 VAL A CA 1
ATOM 696 C C . VAL A 1 155 ? 104.992 120.632 116.021 1.00 86.43 130 VAL A C 1
ATOM 697 O O . VAL A 1 155 ? 104.139 121.504 116.215 1.00 83.31 130 VAL A O 1
ATOM 701 N N . VAL A 1 156 ? 106.104 120.566 116.761 1.00 86.09 131 VAL A N 1
ATOM 702 C CA . VAL A 1 156 ? 106.372 121.597 117.765 1.00 83.26 131 VAL A CA 1
ATOM 703 C C . VAL A 1 156 ? 106.556 122.957 117.095 1.00 87.79 131 VAL A C 1
ATOM 704 O O . VAL A 1 156 ? 106.004 123.976 117.539 1.00 81.48 131 VAL A O 1
ATOM 708 N N . VAL A 1 157 ? 107.333 122.989 116.010 1.00 83.27 132 VAL A N 1
ATOM 709 C CA . VAL A 1 157 ? 107.563 124.243 115.298 1.00 75.91 132 VAL A CA 1
ATOM 710 C C . VAL A 1 157 ? 106.254 124.788 114.738 1.00 80.36 132 VAL A C 1
ATOM 711 O O . VAL A 1 157 ? 105.999 125.997 114.781 1.00 89.05 132 VAL A O 1
ATOM 715 N N . ASN A 1 158 ? 105.404 123.908 114.206 1.00 76.45 133 ASN A N 1
ATOM 716 C CA . ASN A 1 158 ? 104.115 124.346 113.678 1.00 73.16 133 ASN A CA 1
ATOM 717 C C . ASN A 1 158 ? 103.193 124.849 114.782 1.00 71.24 133 ASN A C 1
ATOM 718 O O . ASN A 1 158 ? 102.426 125.793 114.563 1.00 80.78 133 ASN A O 1
ATOM 723 N N . ILE A 1 159 ? 103.248 124.235 115.966 1.00 67.41 134 ILE A N 1
ATOM 724 C CA . ILE A 1 159 ? 102.484 124.738 117.104 1.00 79.71 134 ILE A CA 1
ATOM 725 C C . ILE A 1 159 ? 102.920 126.156 117.441 1.00 83.23 134 ILE A C 1
ATOM 726 O O . ILE A 1 159 ? 102.091 127.048 117.666 1.00 76.90 134 ILE A O 1
ATOM 731 N N . PHE A 1 160 ? 104.234 126.389 117.469 1.00 78.36 135 PHE A N 1
ATOM 732 C CA . PHE A 1 160 ? 104.719 127.732 117.774 1.00 67.17 135 PHE A CA 1
ATOM 733 C C . PHE A 1 160 ? 104.373 128.727 116.670 1.00 63.31 135 PHE A C 1
ATOM 734 O O . PHE A 1 160 ? 104.122 129.902 116.957 1.00 60.12 135 PHE A O 1
ATOM 742 N N . ILE A 1 161 ? 104.359 128.281 115.412 1.00 70.17 136 ILE A N 1
ATOM 743 C CA . ILE A 1 161 ? 103.921 129.145 114.317 1.00 65.86 136 ILE A CA 1
ATOM 744 C C . ILE A 1 161 ? 102.461 129.537 114.494 1.00 66.85 136 ILE A C 1
ATOM 745 O O . ILE A 1 161 ? 102.091 130.706 114.334 1.00 76.29 136 ILE A O 1
ATOM 750 N N . THR A 1 162 ? 101.610 128.566 114.828 1.00 67.69 137 THR A N 1
ATOM 751 C CA . THR A 1 162 ? 100.198 128.861 115.039 1.00 68.06 137 THR A CA 1
ATOM 752 C C . THR A 1 162 ? 100.006 129.817 116.208 1.00 76.90 137 THR A C 1
ATOM 753 O O . THR A 1 162 ? 99.156 130.714 116.154 1.00 73.96 137 THR A O 1
ATOM 757 N N . ALA A 1 163 ? 100.787 129.640 117.276 1.00 76.68 138 ALA A N 1
ATOM 758 C CA . ALA A 1 163 ? 100.648 130.502 118.446 1.00 68.60 138 ALA A CA 1
ATOM 759 C C . ALA A 1 163 ? 101.025 131.946 118.131 1.00 75.83 138 ALA A C 1
ATOM 760 O O . ALA A 1 163 ? 100.340 132.881 118.562 1.00 71.02 138 ALA A O 1
ATOM 762 N N . PHE A 1 164 ? 102.108 132.150 117.386 1.00 85.83 139 PHE A N 1
ATOM 763 C CA . PHE A 1 164 ? 102.592 133.499 117.096 1.00 85.05 139 PHE A CA 1
ATOM 764 C C . PHE A 1 164 ? 101.896 134.107 115.881 1.00 85.89 139 PHE A C 1
ATOM 765 O O . PHE A 1 164 ? 101.326 133.399 115.051 1.00 84.65 139 PHE A O 1
ATOM 773 N N . ASN B 1 64 ? 99.037 106.601 103.306 1.00 75.75 39 ASN B N 1
ATOM 774 C CA . ASN B 1 64 ? 99.772 107.761 103.796 1.00 85.01 39 ASN B CA 1
ATOM 775 C C . ASN B 1 64 ? 100.693 107.368 104.946 1.00 84.16 39 ASN B C 1
ATOM 776 O O . ASN B 1 64 ? 100.230 106.983 106.019 1.00 88.24 39 ASN B O 1
ATOM 781 N N . HIS B 1 65 ? 102.001 107.465 104.716 1.00 94.69 40 HIS B N 1
ATOM 782 C CA . HIS B 1 65 ? 102.980 107.085 105.726 1.00 96.54 40 HIS B CA 1
ATOM 783 C C . HIS B 1 65 ? 103.345 108.228 106.662 1.00 94.57 40 HIS B C 1
ATOM 784 O O . HIS B 1 65 ? 103.690 107.977 107.822 1.00 100.40 40 HIS B O 1
ATOM 791 N N . TYR B 1 66 ? 103.287 109.474 106.189 1.00 82.82 41 TYR B N 1
ATOM 792 C CA . TYR B 1 66 ? 103.614 110.602 107.054 1.00 81.34 41 TYR B CA 1
ATOM 793 C C . TYR B 1 66 ? 102.610 110.738 108.192 1.00 91.55 41 TYR B C 1
ATOM 794 O O . TYR B 1 66 ? 102.992 111.029 109.331 1.00 101.25 41 TYR B O 1
ATOM 803 N N . ALA B 1 67 ? 101.321 110.540 107.901 1.00 95.36 42 ALA B N 1
ATOM 804 C CA . ALA B 1 67 ? 100.301 110.654 108.939 1.00 86.26 42 ALA B CA 1
ATOM 805 C C . ALA B 1 67 ? 100.476 109.581 110.006 1.00 85.95 42 ALA B C 1
ATOM 806 O O . ALA B 1 67 ? 100.196 109.821 111.186 1.00 91.01 42 ALA B O 1
ATOM 808 N N . SER B 1 68 ? 100.928 108.389 109.610 1.00 83.60 43 SER B N 1
ATOM 809 C CA . SER B 1 68 ? 101.228 107.353 110.593 1.00 82.56 43 SER B CA 1
ATOM 810 C C . SER B 1 68 ? 102.356 107.788 111.518 1.00 85.94 43 SER B C 1
ATOM 811 O O . SER B 1 68 ? 102.310 107.537 112.728 1.00 89.86 43 SER B O 1
ATOM 814 N N . LYS B 1 69 ? 103.385 108.433 110.964 1.00 84.65 44 LYS B N 1
ATOM 815 C CA . LYS B 1 69 ? 104.455 108.974 111.796 1.00 76.56 44 LYS B CA 1
ATOM 816 C C . LYS B 1 69 ? 103.939 110.084 112.702 1.00 78.10 44 LYS B C 1
ATOM 817 O O . LYS B 1 69 ? 104.322 110.165 113.874 1.00 90.80 44 LYS B O 1
ATOM 823 N N . LYS B 1 70 ? 103.073 110.952 112.174 1.00 84.10 45 LYS B N 1
ATOM 824 C CA . LYS B 1 70 ? 102.549 112.055 112.974 1.00 85.32 45 LYS B CA 1
ATOM 825 C C . LYS B 1 70 ? 101.692 111.547 114.126 1.00 94.02 45 LYS B C 1
ATOM 826 O O . LYS B 1 70 ? 101.759 112.079 115.239 1.00 98.91 45 LYS B O 1
ATOM 832 N N . SER B 1 71 ? 100.873 110.523 113.876 1.00 96.82 46 SER B N 1
ATOM 833 C CA . SER B 1 71 ? 100.046 109.961 114.939 1.00 92.03 46 SER B CA 1
ATOM 834 C C . SER B 1 71 ? 100.907 109.368 116.047 1.00 93.84 46 SER B C 1
ATOM 835 O O . SER B 1 71 ? 100.620 109.551 117.236 1.00 96.88 46 SER B O 1
ATOM 838 N N . ALA B 1 72 ? 101.970 108.651 115.676 1.00 90.95 47 ALA B N 1
ATOM 839 C CA . ALA B 1 72 ? 102.879 108.098 116.673 1.00 87.62 47 ALA B CA 1
ATOM 840 C C . ALA B 1 72 ? 103.709 109.175 117.358 1.00 78.87 47 ALA B C 1
ATOM 841 O O . ALA B 1 72 ? 104.060 109.015 118.531 1.00 86.34 47 ALA B O 1
ATOM 843 N N . ALA B 1 73 ? 104.029 110.262 116.658 1.00 66.27 48 ALA B N 1
ATOM 844 C CA . ALA B 1 73 ? 104.780 111.359 117.251 1.00 74.88 48 ALA B CA 1
ATOM 845 C C . ALA B 1 73 ? 103.942 112.227 118.177 1.00 81.05 48 ALA B C 1
ATOM 846 O O . ALA B 1 73 ? 104.486 112.773 119.142 1.00 90.45 48 ALA B O 1
ATOM 848 N N . GLU B 1 74 ? 102.642 112.370 117.910 1.00 89.91 49 GLU B N 1
ATOM 849 C CA . GLU B 1 74 ? 101.771 113.117 118.808 1.00 93.14 49 GLU B CA 1
ATOM 850 C C . GLU B 1 74 ? 101.385 112.317 120.043 1.00 96.43 49 GLU B C 1
ATOM 851 O O . GLU B 1 74 ? 100.876 112.897 121.008 1.00 90.47 49 GLU B O 1
ATOM 857 N N . SER B 1 75 ? 101.618 111.004 120.035 1.00 95.14 50 SER B N 1
ATOM 858 C CA . SER B 1 75 ? 101.335 110.169 121.194 1.00 89.78 50 SER B CA 1
ATOM 859 C C . SER B 1 75 ? 102.429 110.236 122.250 1.00 88.21 50 SER B C 1
ATOM 860 O O . SER B 1 75 ? 102.256 109.664 123.331 1.00 97.39 50 SER B O 1
ATOM 863 N N . MET B 1 76 ? 103.543 110.906 121.964 1.00 79.90 51 MET B N 1
ATOM 864 C CA . MET B 1 76 ? 104.668 110.989 122.883 1.00 76.78 51 MET B CA 1
ATOM 865 C C . MET B 1 76 ? 104.797 112.359 123.534 1.00 72.39 51 MET B C 1
ATOM 866 O O . MET B 1 76 ? 105.847 112.666 124.106 1.00 79.26 51 MET B O 1
ATOM 871 N N . LEU B 1 77 ? 103.761 113.188 123.457 1.00 80.75 52 LEU B N 1
ATOM 872 C CA . LEU B 1 77 ? 103.772 114.500 124.090 1.00 83.24 52 LEU B CA 1
ATOM 873 C C . LEU B 1 77 ? 102.328 114.949 124.274 1.00 90.46 52 LEU B C 1
ATOM 874 O O . LEU B 1 77 ? 101.387 114.267 123.858 1.00 95.01 52 LEU B O 1
ATOM 879 N N . ASP B 1 78 ? 102.157 116.104 124.910 1.00 92.96 53 ASP B N 1
ATOM 880 C CA . ASP B 1 78 ? 100.849 116.714 125.085 1.00 94.12 53 ASP B CA 1
ATOM 881 C C . ASP B 1 78 ? 100.791 118.025 124.314 1.00 94.85 53 ASP B C 1
ATOM 882 O O . ASP B 1 78 ? 101.762 118.787 124.289 1.00 98.80 53 ASP B O 1
ATOM 887 N N . ILE B 1 79 ? 99.652 118.277 123.679 1.00 87.57 54 ILE B N 1
ATOM 888 C CA . ILE B 1 79 ? 99.467 119.468 122.865 1.00 84.68 54 ILE B CA 1
ATOM 889 C C . ILE B 1 79 ? 98.908 120.626 123.681 1.00 85.77 54 ILE B C 1
ATOM 890 O O . ILE B 1 79 ? 99.361 121.760 123.535 1.00 82.99 54 ILE B O 1
ATOM 895 N N . ALA B 1 80 ? 97.945 120.346 124.565 1.00 84.10 55 ALA B N 1
ATOM 896 C CA . ALA B 1 80 ? 97.237 121.416 125.263 1.00 76.62 55 ALA B CA 1
ATOM 897 C C . ALA B 1 80 ? 98.187 122.269 126.094 1.00 82.11 55 ALA B C 1
ATOM 898 O O . ALA B 1 80 ? 98.052 123.497 126.136 1.00 83.59 55 ALA B O 1
ATOM 900 N N . LEU B 1 81 ? 99.150 121.638 126.768 1.00 86.85 56 LEU B N 1
ATOM 901 C CA . LEU B 1 81 ? 100.112 122.401 127.555 1.00 86.95 56 LEU B CA 1
ATOM 902 C C . LEU B 1 81 ? 101.042 123.210 126.659 1.00 86.94 56 LEU B C 1
ATOM 903 O O . LEU B 1 81 ? 101.425 124.335 127.002 1.00 82.93 56 LEU B O 1
ATOM 908 N N . LEU B 1 82 ? 101.415 122.655 125.502 1.00 80.79 57 LEU B N 1
ATOM 909 C CA . LEU B 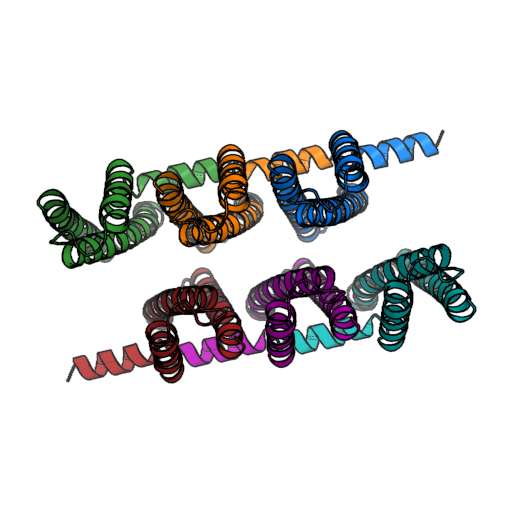1 82 ? 102.345 123.347 124.615 1.00 71.62 57 LEU B CA 1
ATOM 910 C C . LEU B 1 82 ? 101.752 124.642 124.071 1.00 81.35 57 LEU B C 1
ATOM 911 O O . LEU B 1 82 ? 102.431 125.675 124.048 1.00 82.47 57 LEU B O 1
ATOM 916 N N . MET B 1 83 ? 100.495 124.611 123.621 1.00 85.80 58 MET B N 1
ATOM 917 C CA . MET B 1 83 ? 99.853 125.851 123.197 1.00 82.27 58 MET B CA 1
ATOM 918 C C . MET B 1 83 ? 99.684 126.802 124.371 1.00 81.06 58 MET B C 1
ATOM 919 O O . MET B 1 83 ? 99.792 128.023 124.211 1.00 78.33 58 MET B O 1
ATOM 924 N N . ALA B 1 84 ? 99.416 126.261 125.562 1.00 72.22 59 ALA B N 1
ATOM 925 C CA . ALA B 1 84 ? 99.339 127.101 126.752 1.00 72.32 59 ALA B CA 1
ATOM 926 C C . ALA B 1 84 ? 100.679 127.763 127.042 1.00 76.18 59 ALA B C 1
ATOM 927 O O . ALA B 1 84 ? 100.733 128.953 127.372 1.00 84.98 59 ALA B O 1
ATOM 929 N N . ASN B 1 85 ? 101.774 127.007 126.926 1.00 88.26 60 ASN B N 1
ATOM 930 C CA . ASN B 1 85 ? 103.101 127.584 127.118 1.00 89.15 60 ASN B CA 1
ATOM 931 C C . ASN B 1 85 ? 103.423 128.602 126.032 1.00 86.95 60 ASN B C 1
ATOM 932 O O . ASN B 1 85 ? 104.005 129.657 126.311 1.00 81.91 60 ASN B O 1
ATOM 937 N N . ALA B 1 86 ? 103.062 128.298 124.784 1.00 82.80 61 ALA B N 1
ATOM 938 C CA . ALA B 1 86 ? 103.372 129.201 123.681 1.00 74.77 61 ALA B CA 1
ATOM 939 C C . ALA B 1 86 ? 102.500 130.449 123.717 1.00 78.57 61 ALA B C 1
ATOM 940 O O . ALA B 1 86 ? 102.956 131.543 123.365 1.00 80.73 61 ALA B O 1
ATOM 942 N N . SER B 1 87 ? 101.237 130.306 124.125 1.00 82.94 62 SER B N 1
ATOM 943 C CA . SER B 1 87 ? 100.339 131.457 124.172 1.00 84.00 62 SER B CA 1
ATOM 944 C C . SER B 1 87 ? 100.804 132.481 125.201 1.00 84.60 62 SER B C 1
ATOM 945 O O . SER B 1 87 ? 100.777 133.690 124.943 1.00 91.19 62 SER B O 1
ATOM 948 N N . GLN B 1 88 ? 101.227 132.017 126.379 1.00 69.88 63 GLN B N 1
ATOM 949 C CA . GLN B 1 88 ? 101.686 132.947 127.405 1.00 75.50 63 GLN B CA 1
ATOM 950 C C . GLN B 1 88 ? 103.070 133.497 127.086 1.00 78.83 63 GLN B C 1
ATOM 951 O O . GLN B 1 88 ? 103.391 134.623 127.482 1.00 79.35 63 GLN B O 1
ATOM 957 N N . LEU B 1 89 ? 103.899 132.725 126.379 1.00 69.11 64 LEU B N 1
ATOM 958 C CA . LEU B 1 89 ? 105.190 133.244 125.941 1.00 62.28 64 LEU B CA 1
ATOM 959 C C . LEU B 1 89 ? 105.009 134.415 124.987 1.00 68.14 64 LEU B C 1
ATOM 960 O O . LEU B 1 89 ? 105.736 135.411 125.068 1.00 79.77 64 LEU B O 1
ATOM 965 N N . LYS B 1 90 ? 104.045 134.312 124.072 1.00 77.05 65 LYS B N 1
ATOM 966 C CA . LYS B 1 90 ? 103.744 135.430 123.184 1.00 79.18 65 LYS B CA 1
ATOM 967 C C . LYS B 1 90 ? 103.238 136.633 123.969 1.00 79.98 65 LYS B C 1
ATOM 968 O O . LYS B 1 90 ? 103.604 137.776 123.672 1.00 77.08 65 LYS B O 1
ATOM 974 N N . ALA B 1 91 ? 102.393 136.395 124.974 1.00 87.01 66 ALA B N 1
ATOM 975 C CA . ALA B 1 91 ? 101.808 137.496 125.734 1.00 84.52 66 ALA B CA 1
ATOM 976 C C . ALA B 1 91 ? 102.870 138.257 126.520 1.00 84.64 66 ALA B C 1
ATOM 977 O O . ALA B 1 91 ? 102.887 139.492 126.524 1.00 90.62 66 ALA B O 1
ATOM 979 N N . VAL B 1 92 ? 103.763 137.533 127.199 1.00 80.50 67 VAL B N 1
ATOM 980 C CA . VAL B 1 92 ? 104.771 138.194 128.024 1.00 81.26 67 VAL B CA 1
ATOM 981 C C . VAL B 1 92 ? 105.803 138.905 127.153 1.00 82.19 67 VAL B C 1
ATOM 982 O O . VAL B 1 92 ? 106.281 139.992 127.497 1.00 80.10 67 VAL B O 1
ATOM 986 N N . VAL B 1 93 ? 106.163 138.309 126.013 1.00 81.36 68 VAL B N 1
ATOM 987 C CA . VAL B 1 93 ? 107.143 138.928 125.127 1.00 71.76 68 VAL B CA 1
ATOM 988 C C . VAL B 1 93 ? 106.575 140.195 124.499 1.00 76.38 68 VAL B C 1
ATOM 989 O O . VAL B 1 93 ? 107.241 141.237 124.457 1.00 81.79 68 VAL B O 1
ATOM 993 N N . GLU B 1 94 ? 105.336 140.133 124.009 1.00 90.01 69 GLU B N 1
ATOM 994 C CA . GLU B 1 94 ? 104.746 141.288 123.341 1.00 92.27 69 GLU B CA 1
ATOM 995 C C . GLU B 1 94 ? 104.385 142.385 124.336 1.00 88.59 69 GLU B C 1
ATOM 996 O O . GLU B 1 94 ? 104.231 143.550 123.954 1.00 87.08 69 GLU B O 1
ATOM 1002 N N . GLN B 1 95 ? 104.244 142.033 125.616 1.00 97.51 70 GLN B N 1
ATOM 1003 C CA . GLN B 1 95 ? 103.834 143.021 126.608 1.00 98.19 70 GLN B CA 1
ATOM 1004 C C . GLN B 1 95 ? 104.956 144.001 126.925 1.00 103.50 70 GLN B C 1
ATOM 1005 O O . GLN B 1 95 ? 104.698 145.194 127.120 1.00 109.16 70 GLN B O 1
ATOM 1011 N N . GLY B 1 96 ? 106.197 143.525 126.976 1.00 105.55 71 GLY B N 1
ATOM 1012 C CA . GLY B 1 96 ? 107.333 144.381 127.220 1.00 103.97 71 GLY B CA 1
ATOM 1013 C C . GLY B 1 96 ? 107.990 144.119 128.559 1.00 102.07 71 GLY B C 1
ATOM 1014 O O . GLY B 1 96 ? 107.387 143.549 129.473 1.00 107.20 71 GLY B O 1
ATOM 1015 N N . PRO B 1 97 ? 109.253 144.532 128.698 1.00 98.30 72 PRO B N 1
ATOM 1016 C CA . PRO B 1 97 ? 109.958 144.337 129.975 1.00 99.46 72 PRO B CA 1
ATOM 1017 C C . PRO B 1 97 ? 109.461 145.231 131.097 1.00 101.21 72 PRO B C 1
ATOM 1018 O O . PRO B 1 97 ? 109.872 145.028 132.247 1.00 98.78 72 PRO B O 1
ATOM 1022 N N . SER B 1 98 ? 108.602 146.211 130.805 1.00 111.94 73 SER B N 1
ATOM 1023 C CA . SER B 1 98 ? 108.132 147.119 131.846 1.00 114.93 73 SER B CA 1
ATOM 1024 C C . SER B 1 98 ? 107.344 146.377 132.918 1.00 119.32 73 SER B C 1
ATOM 1025 O O . SER B 1 98 ? 107.494 146.654 134.113 1.00 118.02 73 SER B O 1
ATOM 1028 N N . PHE B 1 99 ? 106.497 145.435 132.512 1.00 119.09 74 PHE B N 1
ATOM 1029 C CA . PHE B 1 99 ? 105.719 144.667 133.473 1.00 112.67 74 PHE B CA 1
ATOM 1030 C C . PHE B 1 99 ? 106.617 143.728 134.267 1.00 113.05 74 PHE B C 1
ATOM 1031 O O . PHE B 1 99 ? 107.595 143.185 133.746 1.00 107.91 74 PHE B O 1
ATOM 1039 N N . ALA B 1 100 ? 106.275 143.539 135.539 1.00 111.77 75 ALA B N 1
ATOM 1040 C CA . ALA B 1 100 ? 107.087 142.728 136.430 1.00 112.31 75 ALA B CA 1
ATOM 1041 C C . ALA B 1 100 ? 106.983 141.250 136.067 1.00 113.13 75 ALA B C 1
ATOM 1042 O O . ALA B 1 100 ? 106.110 140.826 135.304 1.00 113.95 75 ALA B O 1
ATOM 1044 N N . PHE B 1 101 ? 107.906 140.465 136.624 1.00 96.24 76 PHE B N 1
ATOM 1045 C CA . PHE B 1 101 ? 108.002 139.024 136.398 1.00 89.97 76 PHE B CA 1
ATOM 1046 C C . PHE B 1 101 ? 108.251 138.682 134.934 1.00 99.00 76 PHE B C 1
ATOM 1047 O O . PHE B 1 101 ? 107.925 137.577 134.489 1.00 103.88 76 PHE B O 1
ATOM 1055 N N . TYR B 1 102 ? 108.822 139.616 134.170 1.00 95.72 77 TYR B N 1
ATOM 1056 C CA . TYR B 1 102 ? 109.133 139.342 132.771 1.00 88.54 77 TYR B CA 1
ATOM 1057 C C . TYR B 1 102 ? 110.192 138.253 132.652 1.00 90.57 77 TYR B C 1
ATOM 1058 O O . TYR B 1 102 ? 110.010 137.269 131.928 1.00 85.20 77 TYR B O 1
ATOM 1067 N N . VAL B 1 103 ? 111.304 138.415 133.360 1.00 92.55 78 VAL B N 1
ATOM 1068 C CA . VAL B 1 103 ? 112.433 137.492 133.260 1.00 94.79 78 VAL B CA 1
ATOM 1069 C C . VAL B 1 103 ? 112.117 136.122 133.854 1.00 93.66 78 VAL B C 1
ATOM 1070 O O . VAL B 1 103 ? 112.360 135.111 133.180 1.00 84.36 78 VAL B O 1
ATOM 1074 N N . PRO B 1 104 ? 111.609 136.014 135.092 1.00 94.87 79 PRO B N 1
ATOM 1075 C CA . PRO B 1 104 ? 111.345 134.666 135.626 1.00 87.56 79 PRO B CA 1
ATOM 1076 C C . PRO B 1 104 ? 110.375 133.872 134.774 1.00 90.45 79 PRO B C 1
ATOM 1077 O O . PRO B 1 104 ? 110.513 132.649 134.664 1.00 94.47 79 PRO B O 1
ATOM 1081 N N . LEU B 1 105 ? 109.396 134.538 134.159 1.00 80.11 80 LEU B N 1
ATOM 1082 C CA . LEU B 1 105 ? 108.481 133.839 133.264 1.00 81.67 80 LEU B CA 1
ATOM 1083 C C . LEU B 1 105 ? 109.205 133.317 132.029 1.00 83.37 80 LEU B C 1
ATOM 1084 O O . LEU B 1 105 ? 108.977 132.179 131.603 1.00 82.46 80 LEU B O 1
ATOM 1089 N N . VAL B 1 106 ? 110.084 134.133 131.443 1.00 79.29 81 VAL B N 1
ATOM 1090 C CA . VAL B 1 106 ? 110.759 133.741 130.207 1.00 84.08 81 VAL B CA 1
ATOM 1091 C C . VAL B 1 106 ? 111.687 132.558 130.452 1.00 83.65 81 VAL B C 1
ATOM 1092 O O . VAL B 1 106 ? 111.704 131.590 129.682 1.00 72.60 81 VAL B O 1
ATOM 1096 N N . VAL B 1 107 ? 112.475 132.615 131.528 1.00 88.16 82 VAL B N 1
ATOM 1097 C CA . VAL B 1 107 ? 113.408 131.528 131.810 1.00 88.38 82 VAL B CA 1
ATOM 1098 C C . VAL B 1 107 ? 112.655 130.264 132.209 1.00 82.35 82 VAL B C 1
ATOM 1099 O O . VAL B 1 107 ? 113.047 129.151 131.838 1.00 61.92 82 VAL B O 1
ATOM 1103 N N . LEU B 1 108 ? 111.561 130.408 132.961 1.00 80.85 83 LEU B N 1
ATOM 1104 C CA . LEU B 1 108 ? 110.784 129.240 133.363 1.00 65.27 83 LEU B CA 1
ATOM 1105 C C . LEU B 1 108 ? 110.165 128.554 132.153 1.00 77.83 83 LEU B C 1
ATOM 1106 O O . LEU B 1 108 ? 110.185 127.323 132.047 1.00 91.92 83 LEU B O 1
ATOM 1111 N N . ILE B 1 109 ? 109.611 129.337 131.225 1.00 81.89 84 ILE B N 1
ATOM 1112 C CA . ILE B 1 109 ? 109.060 128.761 130.001 1.00 80.97 84 ILE B CA 1
ATOM 1113 C C . ILE B 1 109 ? 110.167 128.138 129.162 1.00 87.72 84 ILE B C 1
ATOM 1114 O O . ILE B 1 109 ? 109.998 127.055 128.588 1.00 84.40 84 ILE B O 1
ATOM 1119 N N . SER B 1 110 ? 111.319 128.809 129.080 1.00 86.13 85 SER B N 1
ATOM 1120 C CA . SER B 1 110 ? 112.411 128.320 128.244 1.00 80.51 85 SER B CA 1
ATOM 1121 C C . SER B 1 110 ? 112.941 126.983 128.747 1.00 86.85 85 SER B C 1
ATOM 1122 O O . SER B 1 110 ? 113.131 126.045 127.965 1.00 78.34 85 SER B O 1
ATOM 1125 N N . ILE B 1 111 ? 113.192 126.875 130.054 1.00 95.52 86 ILE B N 1
ATOM 1126 C CA . ILE B 1 111 ? 113.648 125.604 130.608 1.00 91.78 86 ILE B CA 1
ATOM 1127 C C . ILE B 1 111 ? 112.539 124.561 130.538 1.00 86.30 86 ILE B C 1
ATOM 1128 O O . ILE B 1 111 ? 112.804 123.370 130.339 1.00 83.53 86 ILE B O 1
ATOM 1133 N N . SER B 1 112 ? 111.284 124.985 130.703 1.00 80.65 87 SER B N 1
ATOM 1134 C CA . SER B 1 112 ? 110.168 124.055 130.559 1.00 69.97 87 SER B CA 1
ATOM 1135 C C . SER B 1 112 ? 110.078 123.532 129.132 1.00 82.96 87 SER B C 1
ATOM 1136 O O . SER B 1 112 ? 109.893 122.331 128.910 1.00 89.02 87 SER B O 1
ATOM 1139 N N . LEU B 1 113 ? 110.225 124.424 128.150 1.00 86.82 88 LEU B N 1
ATOM 1140 C CA . LEU B 1 113 ? 110.109 124.022 126.752 1.00 84.90 88 LEU B CA 1
ATOM 1141 C C . LEU B 1 113 ? 111.221 123.054 126.367 1.00 86.44 88 LEU B C 1
ATOM 1142 O O . LEU B 1 113 ? 110.984 122.080 125.642 1.00 85.82 88 LEU B O 1
ATOM 1147 N N . VAL B 1 114 ? 112.441 123.304 126.846 1.00 88.90 89 VAL B N 1
ATOM 1148 C CA . VAL B 1 114 ? 113.563 122.421 126.537 1.00 90.90 89 VAL B CA 1
ATOM 1149 C C . VAL B 1 114 ? 113.315 121.028 127.102 1.00 93.81 89 VAL B C 1
ATOM 1150 O O . VAL B 1 114 ? 113.603 120.015 126.451 1.00 91.02 89 VAL B O 1
ATOM 1154 N N . LEU B 1 115 ? 112.769 120.954 128.317 1.00 92.84 90 LEU B N 1
ATOM 1155 C CA . LEU B 1 115 ? 112.542 119.660 128.952 1.00 85.75 90 LEU B CA 1
ATOM 1156 C C . LEU B 1 115 ? 111.490 118.845 128.208 1.00 79.82 90 LEU B C 1
ATOM 1157 O O . LEU B 1 115 ? 111.614 117.619 128.103 1.00 88.19 90 LEU B O 1
ATOM 1162 N N . GLN B 1 116 ? 110.448 119.500 127.686 1.00 68.24 91 GLN B N 1
ATOM 1163 C CA . GLN B 1 116 ? 109.424 118.773 126.939 1.00 81.02 91 GLN B CA 1
ATOM 1164 C C . GLN B 1 116 ? 110.008 118.117 125.695 1.00 85.42 91 GLN B C 1
ATOM 1165 O O . GLN B 1 116 ? 109.654 116.980 125.360 1.00 81.01 91 GLN B O 1
ATOM 1171 N N . ILE B 1 117 ? 110.895 118.821 124.991 1.00 90.37 92 ILE B N 1
ATOM 1172 C CA . ILE B 1 117 ? 111.585 118.213 123.857 1.00 90.01 92 ILE B CA 1
ATOM 1173 C C . ILE B 1 117 ? 112.447 117.050 124.326 1.00 97.77 92 ILE B C 1
ATOM 1174 O O . ILE B 1 117 ? 112.483 115.989 123.691 1.00 96.92 92 ILE B O 1
ATOM 1179 N N . GLY B 1 118 ? 113.155 117.228 125.444 1.00 98.48 93 GLY B N 1
ATOM 1180 C CA . GLY B 1 118 ? 113.955 116.141 125.984 1.00 96.71 93 GLY B CA 1
ATOM 1181 C C . GLY B 1 118 ? 113.116 114.952 126.411 1.00 94.57 93 GLY B C 1
ATOM 1182 O O . GLY B 1 118 ? 113.515 113.800 126.225 1.00 89.42 93 GLY B O 1
ATOM 1183 N N . VAL B 1 119 ? 111.949 115.213 127.003 1.00 94.85 94 VAL B N 1
ATOM 1184 C CA . VAL B 1 119 ? 111.037 114.129 127.358 1.00 89.46 94 VAL B CA 1
ATOM 1185 C C . VAL B 1 119 ? 110.520 113.437 126.102 1.00 98.65 94 VAL B C 1
ATOM 1186 O O . VAL B 1 119 ? 110.424 112.205 126.049 1.00 109.00 94 VAL B O 1
ATOM 1190 N N . GLY B 1 120 ? 110.187 114.217 125.072 1.00 87.74 95 GLY B N 1
ATOM 1191 C CA . GLY B 1 120 ? 109.617 113.634 123.867 1.00 90.52 95 GLY B CA 1
ATOM 1192 C C . GLY B 1 120 ? 110.569 112.688 123.160 1.00 97.50 95 GLY B C 1
ATOM 1193 O O . GLY B 1 120 ? 110.185 111.587 122.759 1.00 98.57 95 GLY B O 1
ATOM 1194 N N . VAL B 1 121 ? 111.826 113.106 122.992 1.00 101.66 96 VAL B N 1
ATOM 1195 C CA . VAL B 1 121 ? 112.809 112.234 122.352 1.00 103.12 96 VAL B CA 1
ATOM 1196 C C . VAL B 1 121 ? 113.094 111.025 123.234 1.00 112.06 96 VAL B C 1
ATOM 1197 O O . VAL B 1 121 ? 113.322 109.914 122.740 1.00 112.70 96 VAL B O 1
ATOM 1201 N N . LEU B 1 122 ? 113.080 111.221 124.556 1.00 102.36 97 LEU B N 1
ATOM 1202 C CA . LEU B 1 122 ? 113.218 110.095 125.474 1.00 94.52 97 LEU B CA 1
ATOM 1203 C C . LEU B 1 122 ? 112.085 109.096 125.290 1.00 94.59 97 LEU B C 1
ATOM 1204 O O . LEU B 1 122 ? 112.318 107.883 125.251 1.00 93.48 97 LEU B O 1
ATOM 1209 N N . LEU B 1 123 ? 110.851 109.587 125.165 1.00 90.27 98 LEU B N 1
ATOM 1210 C CA . LEU B 1 123 ? 109.710 108.690 125.014 1.00 90.99 98 LEU B CA 1
ATOM 1211 C C . LEU B 1 123 ? 109.698 108.026 123.643 1.00 99.56 98 LEU B C 1
ATOM 1212 O O . LEU B 1 123 ? 109.247 106.882 123.507 1.00 104.55 98 LEU B O 1
ATOM 1217 N N . ILE B 1 124 ? 110.181 108.727 122.613 1.00 103.80 99 ILE B N 1
ATOM 1218 C CA . ILE B 1 124 ? 110.179 108.165 121.264 1.00 102.45 99 ILE B CA 1
ATOM 1219 C C . ILE B 1 124 ? 111.070 106.932 121.198 1.00 103.81 99 ILE B C 1
ATOM 1220 O O . ILE B 1 124 ? 110.688 105.899 120.633 1.00 103.01 99 ILE B O 1
ATOM 1225 N N . PHE B 1 125 ? 112.264 107.012 121.783 1.00 115.46 100 PHE B N 1
ATOM 1226 C CA . PHE B 1 125 ? 113.186 105.886 121.779 1.00 119.20 100 PHE B CA 1
ATOM 1227 C C . PHE B 1 125 ? 112.896 104.883 122.886 1.00 117.30 100 PHE B C 1
ATOM 1228 O O . PHE B 1 125 ? 113.540 103.829 122.929 1.00 116.35 100 PHE B O 1
ATOM 1236 N N . LEU B 1 126 ? 111.949 105.180 123.774 1.00 114.79 101 LEU B N 1
ATOM 1237 C CA . LEU B 1 126 ? 111.616 104.289 124.879 1.00 115.58 101 LEU B CA 1
ATOM 1238 C C . LEU B 1 126 ? 110.554 103.267 124.496 1.00 121.13 101 LEU B C 1
ATOM 1239 O O . LEU B 1 126 ? 110.566 102.142 125.008 1.00 125.12 101 LEU B O 1
ATOM 1244 N N . VAL B 1 127 ? 109.629 103.642 123.609 1.00 121.33 102 VAL B N 1
ATOM 1245 C CA . VAL B 1 127 ? 108.630 102.697 123.114 1.00 121.72 102 VAL B CA 1
ATOM 1246 C C . VAL B 1 127 ? 109.302 101.581 122.324 1.00 125.14 102 VAL B C 1
ATOM 1247 O O . VAL B 1 127 ? 108.799 100.450 122.272 1.00 121.50 102 VAL B O 1
ATOM 1251 N N . LYS B 1 128 ? 110.456 101.874 121.719 1.00 139.01 103 LYS B N 1
ATOM 1252 C CA . LYS B 1 128 ? 111.238 100.850 121.033 1.00 141.36 103 LYS B CA 1
ATOM 1253 C C . LYS B 1 128 ? 111.519 99.651 121.929 1.00 140.60 103 LYS B C 1
ATOM 1254 O O . LYS B 1 128 ? 111.263 98.504 121.544 1.00 136.33 103 LYS B O 1
ATOM 1260 N N . TYR B 1 129 ? 112.040 99.897 123.131 1.00 153.70 104 TYR B N 1
ATOM 1261 C CA . TYR B 1 129 ? 112.594 98.813 123.931 1.00 152.47 104 TYR B CA 1
ATOM 1262 C C . TYR B 1 129 ? 111.512 97.980 124.604 1.00 152.81 104 TYR B C 1
ATOM 1263 O O . TYR B 1 129 ? 111.796 96.864 125.054 1.00 154.21 104 TYR B O 1
ATOM 1272 N N . ASP B 1 130 ? 110.283 98.493 124.685 1.00 167.82 105 ASP B N 1
ATOM 1273 C CA . ASP B 1 130 ? 109.198 97.734 125.295 1.00 170.25 105 ASP B CA 1
ATOM 1274 C C . ASP B 1 130 ? 108.729 96.579 124.419 1.00 170.09 105 ASP B C 1
ATOM 1275 O O . ASP B 1 130 ? 108.085 95.656 124.928 1.00 169.82 105 ASP B O 1
ATOM 1280 N N . LEU B 1 131 ? 109.034 96.607 123.122 1.00 177.46 106 LEU B N 1
ATOM 1281 C CA . LEU B 1 131 ? 108.582 95.578 122.194 1.00 178.32 106 LEU B CA 1
ATOM 1282 C C . LEU B 1 131 ? 109.727 94.851 121.509 1.00 177.17 106 LEU B C 1
ATOM 1283 O O . LEU B 1 131 ? 109.717 93.616 121.441 1.00 175.47 106 LEU B O 1
ATOM 1288 N N . ASN B 1 132 ? 110.716 95.583 120.991 1.00 181.61 107 ASN B N 1
ATOM 1289 C CA . ASN B 1 132 ? 111.755 94.958 120.177 1.00 182.63 107 ASN B CA 1
ATOM 1290 C C . ASN B 1 132 ? 112.650 94.048 121.011 1.00 181.25 107 ASN B C 1
ATOM 1291 O O . ASN B 1 132 ? 112.907 92.899 120.633 1.00 180.27 107 ASN B O 1
ATOM 1296 N N . ASN B 1 133 ? 113.135 94.541 122.149 1.00 182.00 108 ASN B N 1
ATOM 1297 C CA . ASN B 1 133 ? 114.061 93.775 122.985 1.00 182.79 108 ASN B CA 1
ATOM 1298 C C . ASN B 1 133 ? 113.901 94.206 124.432 1.00 182.00 108 ASN B C 1
ATOM 1299 O O . ASN B 1 133 ? 114.540 95.164 124.888 1.00 179.86 108 ASN B O 1
ATOM 1304 N N . PRO B 1 134 ? 113.053 93.517 125.192 1.00 183.69 109 PRO B N 1
ATOM 1305 C CA . PRO B 1 134 ? 112.922 93.795 126.629 1.00 183.01 109 PRO B CA 1
ATOM 1306 C C . PRO B 1 134 ? 113.882 93.018 127.519 1.00 183.32 109 PRO B C 1
ATOM 1307 O O . PRO B 1 134 ? 113.661 92.975 128.733 1.00 181.94 109 PRO B O 1
ATOM 1311 N N . ALA B 1 135 ? 114.922 92.402 126.952 1.00 184.79 110 ALA B N 1
ATOM 1312 C CA . ALA B 1 135 ? 115.843 91.603 127.755 1.00 185.19 110 ALA B CA 1
ATOM 1313 C C . ALA B 1 135 ? 116.578 92.454 128.783 1.00 185.51 110 ALA B C 1
ATOM 1314 O O . ALA B 1 135 ? 116.739 92.040 129.937 1.00 185.35 110 ALA B O 1
ATOM 1316 N N . LYS B 1 136 ? 117.040 93.642 128.384 1.00 170.70 111 LYS B N 1
ATOM 1317 C CA . LYS B 1 136 ? 117.743 94.546 129.296 1.00 169.09 111 LYS B CA 1
ATOM 1318 C C . LYS B 1 136 ? 116.707 95.226 130.190 1.00 168.16 111 LYS B C 1
ATOM 1319 O O . LYS B 1 136 ? 116.342 96.391 130.012 1.00 167.96 111 LYS B O 1
ATOM 1325 N N . HIS B 1 137 ? 116.217 94.466 131.173 1.00 161.90 112 HIS B N 1
ATOM 1326 C CA . HIS B 1 137 ? 115.185 94.992 132.060 1.00 162.33 112 HIS B CA 1
ATOM 1327 C C . HIS B 1 137 ? 115.722 96.122 132.929 1.00 161.49 112 HIS B C 1
ATOM 1328 O O . HIS B 1 137 ? 115.136 97.209 132.967 1.00 160.57 112 HIS B O 1
ATOM 1335 N N . ALA B 1 138 ? 116.866 95.905 133.586 1.00 153.28 113 ALA B N 1
ATOM 1336 C CA . ALA B 1 138 ? 117.351 96.847 134.593 1.00 153.80 113 ALA B CA 1
ATOM 1337 C C . ALA B 1 138 ? 117.555 98.234 133.998 1.00 154.76 113 ALA B C 1
ATOM 1338 O O . ALA B 1 138 ? 117.232 99.247 134.629 1.00 154.54 113 ALA B O 1
ATOM 1340 N N . LYS B 1 139 ? 118.086 98.296 132.778 1.00 149.22 114 LYS B N 1
ATOM 1341 C CA . LYS B 1 139 ? 118.221 99.574 132.089 1.00 149.98 114 LYS B CA 1
ATOM 1342 C C . LYS B 1 139 ? 116.857 100.155 131.735 1.00 149.66 114 LYS B C 1
ATOM 1343 O O . LYS B 1 139 ? 116.671 101.377 131.752 1.00 149.34 114 LYS B O 1
ATOM 1349 N N . LEU B 1 140 ? 115.893 99.294 131.401 1.00 136.60 115 LEU B N 1
ATOM 1350 C CA . LEU B 1 140 ? 114.584 99.775 130.969 1.00 133.48 115 LEU B CA 1
ATOM 1351 C C . LEU B 1 140 ? 113.812 100.424 132.115 1.00 134.20 115 LEU B C 1
ATOM 1352 O O . LEU B 1 140 ? 113.195 101.480 131.933 1.00 136.58 115 LEU B O 1
ATOM 1357 N N . ASP B 1 141 ? 113.816 99.800 133.298 1.00 134.05 116 ASP B N 1
ATOM 1358 C CA . ASP B 1 141 ? 113.131 100.395 134.445 1.00 135.14 116 ASP B CA 1
ATOM 1359 C C . ASP B 1 141 ? 113.778 101.710 134.863 1.00 135.26 116 ASP B C 1
ATOM 1360 O O . ASP B 1 141 ? 113.081 102.660 135.240 1.00 135.61 116 ASP B O 1
ATOM 1365 N N . PHE B 1 142 ? 115.110 101.784 134.823 1.00 119.99 117 PHE B N 1
ATOM 1366 C CA . PHE B 1 142 ? 115.774 103.027 135.202 1.00 120.04 117 PHE B CA 1
ATOM 1367 C C . PHE B 1 142 ? 115.416 104.157 134.245 1.00 117.61 117 PHE B C 1
ATOM 1368 O O . PHE B 1 142 ? 115.209 105.299 134.672 1.00 117.17 117 PHE B O 1
ATOM 1376 N N . LEU B 1 143 ? 115.335 103.857 132.946 1.00 114.83 118 LEU B N 1
ATOM 1377 C CA . LEU B 1 143 ? 114.954 104.875 131.972 1.00 115.47 118 LEU B CA 1
ATOM 1378 C C . LEU B 1 143 ? 113.532 105.365 132.212 1.00 119.14 118 LEU B C 1
ATOM 1379 O O . LEU B 1 143 ? 113.228 106.543 131.992 1.00 121.94 118 LEU B O 1
ATOM 1384 N N . ASN B 1 144 ? 112.642 104.472 132.654 1.00 114.55 119 ASN B N 1
ATOM 1385 C CA . ASN B 1 144 ? 111.287 104.887 132.998 1.00 110.23 119 ASN B CA 1
ATOM 1386 C C . ASN B 1 144 ? 111.295 105.878 134.155 1.00 115.86 119 ASN B C 1
ATOM 1387 O O . ASN B 1 144 ? 110.545 106.862 134.147 1.00 117.45 119 ASN B O 1
ATOM 1392 N N . ASN B 1 145 ? 112.135 105.629 135.162 1.00 105.93 120 ASN B N 1
ATOM 1393 C CA . ASN B 1 145 ? 112.217 106.535 136.302 1.00 102.97 120 ASN B CA 1
ATOM 1394 C C . ASN B 1 145 ? 112.746 107.901 135.885 1.00 102.87 120 ASN B C 1
ATOM 1395 O O . ASN B 1 145 ? 112.255 108.934 136.355 1.00 100.99 120 ASN B O 1
ATOM 1400 N N . LEU B 1 146 ? 113.752 107.928 135.008 1.00 92.45 121 LEU B N 1
ATOM 1401 C CA . LEU B 1 146 ? 114.264 109.202 134.515 1.00 92.80 121 LEU B CA 1
ATOM 1402 C C . LEU B 1 146 ? 113.208 109.939 133.702 1.00 96.56 121 LEU B C 1
ATOM 1403 O O . LEU B 1 146 ? 113.074 111.164 133.809 1.00 101.22 121 LEU B O 1
ATOM 1408 N N . ALA B 1 147 ? 112.452 109.209 132.878 1.00 89.80 122 ALA B N 1
ATOM 1409 C CA . ALA B 1 147 ? 111.351 109.826 132.147 1.00 81.46 122 ALA B CA 1
ATOM 1410 C C . ALA B 1 147 ? 110.290 110.357 133.101 1.00 84.50 122 ALA B C 1
ATOM 1411 O O . ALA B 1 147 ? 109.765 111.460 132.909 1.00 93.47 122 ALA B O 1
ATOM 1413 N N . THR B 1 148 ? 109.958 109.583 134.137 1.00 82.89 123 THR B N 1
ATOM 1414 C CA . THR B 1 148 ? 109.026 110.063 135.151 1.00 84.05 123 THR B CA 1
ATOM 1415 C C . THR B 1 148 ? 109.603 111.252 135.908 1.00 88.27 123 THR B C 1
ATOM 1416 O O . THR B 1 148 ? 108.886 112.211 136.213 1.00 88.82 123 THR B O 1
ATOM 1420 N N . GLY B 1 149 ? 110.899 111.204 136.222 1.00 88.97 124 GLY B N 1
ATOM 1421 C CA . GLY B 1 149 ? 111.519 112.308 136.936 1.00 85.44 124 GLY B CA 1
ATOM 1422 C C . GLY B 1 149 ? 111.542 113.592 136.129 1.00 89.15 124 GLY B C 1
ATOM 1423 O O . GLY B 1 149 ? 111.343 114.681 136.673 1.00 92.00 124 GLY B O 1
ATOM 1424 N N . LEU B 1 150 ? 111.796 113.484 134.822 1.00 78.78 125 LEU B N 1
ATOM 1425 C CA . LEU B 1 150 ? 111.831 114.673 133.976 1.00 71.98 125 LEU B CA 1
ATOM 1426 C C . LEU B 1 150 ? 110.462 115.335 133.888 1.00 83.96 125 LEU B C 1
ATOM 1427 O O . LEU B 1 150 ? 110.354 116.565 133.952 1.00 92.07 125 LEU B O 1
ATOM 1432 N N . VAL B 1 151 ? 109.403 114.537 133.735 1.00 76.06 126 VAL B N 1
ATOM 1433 C CA . VAL B 1 151 ? 108.054 115.093 133.694 1.00 70.04 126 VAL B CA 1
ATOM 1434 C C . VAL B 1 151 ? 107.683 115.690 135.045 1.00 79.89 126 VAL B C 1
ATOM 1435 O O . VAL B 1 151 ? 106.973 116.700 135.118 1.00 85.28 126 VAL B O 1
ATOM 1439 N N . PHE B 1 152 ? 108.158 115.080 136.133 1.00 81.61 127 PHE B N 1
ATOM 1440 C CA . PHE B 1 152 ? 107.854 115.587 137.467 1.00 81.04 127 PHE B CA 1
ATOM 1441 C C . PHE B 1 152 ? 108.385 117.005 137.645 1.00 82.74 127 PHE B C 1
ATOM 1442 O O . PHE B 1 152 ? 107.741 117.847 138.282 1.00 83.74 127 PHE B O 1
ATOM 1450 N N . ILE B 1 153 ? 109.570 117.284 137.102 1.00 76.13 128 ILE B N 1
ATOM 1451 C CA . ILE B 1 153 ? 110.097 118.644 137.149 1.00 73.55 128 ILE B CA 1
ATOM 1452 C C . ILE B 1 153 ? 109.259 119.573 136.278 1.00 71.94 128 ILE B C 1
ATOM 1453 O O . ILE B 1 153 ? 109.034 120.737 136.635 1.00 72.05 128 ILE B O 1
ATOM 1458 N N . ILE B 1 154 ? 108.771 119.076 135.139 1.00 75.24 129 ILE B N 1
ATOM 1459 C CA . ILE B 1 154 ? 108.038 119.918 134.195 1.00 75.81 129 ILE B CA 1
ATOM 1460 C C . ILE B 1 154 ? 106.756 120.450 134.825 1.00 74.56 129 ILE B C 1
ATOM 1461 O O . ILE B 1 154 ? 106.436 121.639 134.705 1.00 71.10 129 ILE B O 1
ATOM 1466 N N . VAL B 1 155 ? 106.001 119.583 135.505 1.00 75.74 130 VAL B N 1
ATOM 1467 C CA . VAL B 1 155 ? 104.744 120.023 136.102 1.00 77.73 130 VAL B CA 1
ATOM 1468 C C . VAL B 1 155 ? 104.996 121.006 137.237 1.00 86.79 130 VAL B C 1
ATOM 1469 O O . VAL B 1 155 ? 104.218 121.946 137.434 1.00 78.71 130 VAL B O 1
ATOM 1473 N N . VAL B 1 156 ? 106.072 120.810 138.003 1.00 83.34 131 VAL B N 1
ATOM 1474 C CA . VAL B 1 156 ? 106.409 121.751 139.069 1.00 78.75 131 VAL B CA 1
ATOM 1475 C C . VAL B 1 156 ? 106.724 123.122 138.484 1.00 83.67 131 VAL B C 1
ATOM 1476 O O . VAL B 1 156 ? 106.287 124.156 139.003 1.00 79.17 131 VAL B O 1
ATOM 1480 N N . VAL B 1 157 ? 107.490 123.150 137.391 1.00 81.39 132 VAL B N 1
ATOM 1481 C CA . VAL B 1 157 ? 107.808 124.414 136.732 1.00 72.56 132 VAL B CA 1
ATOM 1482 C C . VAL B 1 157 ? 106.542 125.072 136.199 1.00 78.19 132 VAL B C 1
ATOM 1483 O O . VAL B 1 157 ? 106.344 126.284 136.346 1.00 78.90 132 VAL B O 1
ATOM 1487 N N . ASN B 1 158 ? 105.660 124.282 135.578 1.00 87.06 133 ASN B N 1
ATOM 1488 C CA . ASN B 1 158 ? 104.423 124.832 135.033 1.00 80.95 133 ASN B CA 1
ATOM 1489 C C . ASN B 1 158 ? 103.511 125.371 136.127 1.00 81.80 133 ASN B C 1
ATOM 1490 O O . ASN B 1 158 ? 102.720 126.287 135.873 1.00 83.04 133 ASN B O 1
ATOM 1495 N N . ILE B 1 159 ? 103.596 124.815 137.337 1.00 80.39 134 ILE B N 1
ATOM 1496 C CA . ILE B 1 159 ? 102.805 125.333 138.451 1.00 82.92 134 ILE B CA 1
ATOM 1497 C C . ILE B 1 159 ? 103.211 126.768 138.762 1.00 82.30 134 ILE B C 1
ATOM 1498 O O . ILE B 1 159 ? 102.364 127.640 138.989 1.00 75.07 134 ILE B O 1
ATOM 1503 N N . PHE B 1 160 ? 104.519 127.034 138.772 1.00 84.60 135 PHE B N 1
ATOM 1504 C CA . PHE B 1 160 ? 104.996 128.391 139.011 1.00 83.44 135 PHE B CA 1
ATOM 1505 C C . PHE B 1 160 ? 104.675 129.316 137.844 1.00 81.66 135 PHE B C 1
ATOM 1506 O O . PHE B 1 160 ? 104.385 130.498 138.058 1.00 78.39 135 PHE B O 1
ATOM 1514 N N . ILE B 1 161 ? 104.721 128.804 136.612 1.00 76.99 136 ILE B N 1
ATOM 1515 C CA . ILE B 1 161 ? 104.373 129.627 135.456 1.00 71.26 136 ILE B CA 1
ATOM 1516 C C . ILE B 1 161 ? 102.919 130.071 135.540 1.00 78.59 136 ILE B C 1
ATOM 1517 O O . ILE B 1 161 ? 102.592 131.234 135.277 1.00 85.92 136 ILE B O 1
ATOM 1522 N N . THR B 1 162 ? 102.024 129.151 135.908 1.00 77.73 137 THR B N 1
ATOM 1523 C CA . THR B 1 162 ? 100.617 129.504 136.058 1.00 73.92 137 THR B CA 1
ATOM 1524 C C . THR B 1 162 ? 100.413 130.503 137.189 1.00 86.19 137 THR B C 1
ATOM 1525 O O . THR B 1 162 ? 99.618 131.442 137.063 1.00 89.61 137 THR B O 1
ATOM 1529 N N . ALA B 1 163 ? 101.118 130.313 138.308 1.00 86.06 138 ALA B N 1
ATOM 1530 C CA . ALA B 1 163 ? 100.951 131.207 139.450 1.00 82.73 138 ALA B CA 1
ATOM 1531 C C . ALA B 1 163 ? 101.475 132.606 139.149 1.00 85.88 138 ALA B C 1
ATOM 1532 O O . ALA B 1 163 ? 100.848 133.604 139.520 1.00 83.38 138 ALA B O 1
ATOM 1534 N N . PHE B 1 164 ? 102.620 132.700 138.481 1.00 90.44 139 PHE B N 1
ATOM 1535 C CA . PHE B 1 164 ? 103.218 133.994 138.171 1.00 90.14 139 PHE B CA 1
ATOM 1536 C C . PHE B 1 164 ? 102.599 134.609 136.919 1.00 87.95 139 PHE B C 1
ATOM 1537 O O . PHE B 1 164 ? 102.064 133.908 136.061 1.00 79.37 139 PHE B O 1
ATOM 1545 N N . ASN C 1 64 ? 98.426 107.661 124.479 1.00 65.89 39 ASN C N 1
ATOM 1546 C CA . ASN C 1 64 ? 99.338 108.732 124.862 1.00 74.13 39 ASN C CA 1
ATOM 1547 C C . ASN C 1 64 ? 100.286 108.261 125.959 1.00 80.16 39 ASN C C 1
ATOM 1548 O O . ASN C 1 64 ? 99.849 107.822 127.022 1.00 82.90 39 ASN C O 1
ATOM 1553 N N . HIS C 1 65 ? 101.589 108.356 125.694 1.00 95.01 40 HIS C N 1
ATOM 1554 C CA . HIS C 1 65 ? 102.595 107.917 126.652 1.00 91.27 40 HIS C CA 1
ATOM 1555 C C . HIS C 1 65 ? 103.008 109.014 127.621 1.00 89.17 40 HIS C C 1
ATOM 1556 O O . HIS C 1 65 ? 103.320 108.718 128.780 1.00 99.40 40 HIS C O 1
ATOM 1563 N N . TYR C 1 66 ? 103.021 110.272 127.178 1.00 73.77 41 TYR C N 1
ATOM 1564 C CA . TYR C 1 66 ? 103.380 111.364 128.077 1.00 71.44 41 TYR C CA 1
ATOM 1565 C C . TYR C 1 66 ? 102.351 111.523 129.188 1.00 82.43 41 TYR C C 1
ATOM 1566 O O . TYR C 1 66 ? 102.706 111.838 130.329 1.00 96.06 41 TYR C O 1
ATOM 1575 N N . ALA C 1 67 ? 101.070 111.321 128.871 1.00 97.16 42 ALA C N 1
ATOM 1576 C CA . ALA C 1 67 ? 100.029 111.422 129.888 1.00 95.68 42 ALA C CA 1
ATOM 1577 C C . ALA C 1 67 ? 100.196 110.352 130.958 1.00 90.92 42 ALA C C 1
ATOM 1578 O O . ALA C 1 67 ? 99.959 110.610 132.144 1.00 94.33 42 ALA C O 1
ATOM 1580 N N . SER C 1 68 ? 100.592 109.141 130.558 1.00 75.86 43 SER C N 1
ATOM 1581 C CA . SER C 1 68 ? 100.856 108.090 131.536 1.00 80.88 43 SER C CA 1
ATOM 1582 C C . SER C 1 68 ? 102.012 108.470 132.451 1.00 85.45 43 SER C C 1
ATOM 1583 O O . SER C 1 68 ? 101.948 108.256 133.667 1.00 84.82 43 SER C O 1
ATOM 1586 N N . LYS C 1 69 ? 103.083 109.032 131.884 1.00 84.23 44 LYS C N 1
ATOM 1587 C CA . LYS C 1 69 ? 104.195 109.498 132.705 1.00 78.02 44 LYS C CA 1
ATOM 1588 C C . LYS C 1 69 ? 103.760 110.627 133.628 1.00 78.76 44 LYS C C 1
ATOM 1589 O O . LYS C 1 69 ? 104.169 110.678 134.794 1.00 90.79 44 LYS C O 1
ATOM 1595 N N . LYS C 1 70 ? 102.935 111.547 133.122 1.00 76.92 45 LYS C N 1
ATOM 1596 C CA . LYS C 1 70 ? 102.440 112.635 133.959 1.00 74.17 45 LYS C CA 1
ATOM 1597 C C . LYS C 1 70 ? 101.593 112.104 135.108 1.00 91.50 45 LYS C C 1
ATOM 1598 O O . LYS C 1 70 ? 101.729 112.560 136.249 1.00 101.38 45 LYS C O 1
ATOM 1604 N N . SER C 1 71 ? 100.718 111.136 134.829 1.00 98.53 46 SER C N 1
ATOM 1605 C CA . SER C 1 71 ? 99.892 110.555 135.883 1.00 94.37 46 SER C CA 1
ATOM 1606 C C . SER C 1 71 ? 100.748 109.830 136.913 1.00 95.21 46 SER C C 1
ATOM 1607 O O . SER C 1 71 ? 100.498 109.923 138.120 1.00 97.32 46 SER C O 1
ATOM 1610 N N . ALA C 1 72 ? 101.765 109.097 136.454 1.00 90.15 47 ALA C N 1
ATOM 1611 C CA . ALA C 1 72 ? 102.678 108.428 137.373 1.00 90.48 47 ALA C CA 1
ATOM 1612 C C . ALA C 1 72 ? 103.514 109.416 138.173 1.00 89.41 47 ALA C C 1
ATOM 1613 O O . ALA C 1 72 ? 103.834 109.141 139.334 1.00 93.42 47 ALA C O 1
ATOM 1615 N N . ALA C 1 73 ? 103.880 110.552 137.579 1.00 84.83 48 ALA C N 1
ATOM 1616 C CA . ALA C 1 73 ? 104.612 111.590 138.289 1.00 83.58 48 ALA C CA 1
ATOM 1617 C C . ALA C 1 73 ? 103.715 112.493 139.123 1.00 86.60 48 ALA C C 1
ATOM 1618 O O . ALA C 1 73 ? 104.228 113.242 139.960 1.00 96.10 48 ALA C O 1
ATOM 1620 N N . GLU C 1 74 ? 102.399 112.446 138.912 1.00 102.59 49 GLU C N 1
ATOM 1621 C CA . GLU C 1 74 ? 101.473 113.213 139.735 1.00 103.89 49 GLU C CA 1
ATOM 1622 C C . GLU C 1 74 ? 101.262 112.596 141.110 1.00 107.30 49 GLU C C 1
ATOM 1623 O O . GLU C 1 74 ? 100.976 113.326 142.065 1.00 107.32 49 GLU C O 1
ATOM 1629 N N . SER C 1 75 ? 101.389 111.274 141.230 1.00 100.59 50 SER C N 1
ATOM 1630 C CA . SER C 1 75 ? 101.164 110.593 142.498 1.00 99.56 50 SER C CA 1
ATOM 1631 C C . SER C 1 75 ? 102.304 110.783 143.488 1.00 103.23 50 SER C C 1
ATOM 1632 O O . SER C 1 75 ? 102.191 110.323 144.629 1.00 108.87 50 SER C O 1
ATOM 1635 N N . MET C 1 76 ? 103.390 111.441 143.089 1.00 91.91 51 MET C N 1
ATOM 1636 C CA . MET C 1 76 ? 104.560 111.608 143.938 1.00 85.89 51 MET C CA 1
ATOM 1637 C C . MET C 1 76 ? 104.578 112.946 144.665 1.00 84.84 51 MET C C 1
ATOM 1638 O O . MET C 1 76 ? 105.555 113.249 145.354 1.00 94.18 51 MET C O 1
ATOM 1643 N N . LEU C 1 77 ? 103.525 113.747 144.531 1.00 91.67 52 LEU C N 1
ATOM 1644 C CA . LEU C 1 77 ? 103.474 115.063 145.155 1.00 94.34 52 LEU C CA 1
ATOM 1645 C C . LEU C 1 77 ? 102.019 115.508 145.227 1.00 98.96 52 LEU C C 1
ATOM 1646 O O . LEU C 1 77 ? 101.114 114.822 144.744 1.00 103.58 52 LEU C O 1
ATOM 1651 N N . ASP C 1 78 ? 101.801 116.668 145.839 1.00 101.09 53 ASP C N 1
ATOM 1652 C CA . ASP C 1 78 ? 100.484 117.283 145.923 1.00 105.90 53 ASP C CA 1
ATOM 1653 C C . ASP C 1 78 ? 100.493 118.605 145.169 1.00 104.21 53 ASP C C 1
ATOM 1654 O O . ASP C 1 78 ? 101.557 119.176 144.912 1.00 106.47 53 ASP C O 1
ATOM 1659 N N . ILE C 1 79 ? 99.307 119.085 144.809 1.00 100.95 54 ILE C N 1
ATOM 1660 C CA . ILE C 1 79 ? 99.170 120.299 144.016 1.00 99.25 54 ILE C CA 1
ATOM 1661 C C . ILE C 1 79 ? 98.780 121.494 144.877 1.00 99.06 54 ILE C C 1
ATOM 1662 O O . ILE C 1 79 ? 99.366 122.568 144.745 1.00 97.17 54 ILE C O 1
ATOM 1667 N N . ALA C 1 80 ? 97.807 121.314 145.774 1.00 93.53 55 ALA C N 1
ATOM 1668 C CA . ALA C 1 80 ? 97.268 122.442 146.529 1.00 87.01 55 ALA C CA 1
ATOM 1669 C C . ALA C 1 80 ? 98.349 123.141 147.343 1.00 92.66 55 ALA C C 1
ATOM 1670 O O . ALA C 1 80 ? 98.288 124.358 147.551 1.00 94.59 55 ALA C O 1
ATOM 1672 N N . LEU C 1 81 ? 99.345 122.391 147.815 1.00 100.50 56 LEU C N 1
ATOM 1673 C CA . LEU C 1 81 ? 100.401 123.000 148.617 1.00 98.25 56 LEU C CA 1
ATOM 1674 C C . LEU C 1 81 ? 101.355 123.816 147.751 1.00 93.50 56 LEU C C 1
ATOM 1675 O O . LEU C 1 81 ? 101.763 124.916 148.140 1.00 91.16 56 LEU C O 1
ATOM 1680 N N . LEU C 1 82 ? 101.721 123.295 146.576 1.00 83.15 57 LEU C N 1
ATOM 1681 C CA . LEU C 1 82 ? 102.654 124.011 145.708 1.00 83.26 57 LEU C CA 1
ATOM 1682 C C . LEU C 1 82 ? 102.051 125.309 145.188 1.00 84.08 57 LEU C C 1
ATOM 1683 O O . LEU C 1 82 ? 102.723 126.347 145.171 1.00 77.29 57 LEU C O 1
ATOM 1688 N N . MET C 1 83 ? 100.790 125.271 144.749 1.00 99.06 58 MET C N 1
ATOM 1689 C CA . MET C 1 83 ? 100.135 126.494 144.298 1.00 96.21 58 MET C CA 1
ATOM 1690 C C . MET C 1 83 ? 100.002 127.494 145.438 1.00 93.10 58 MET C C 1
ATOM 1691 O O . MET C 1 83 ? 100.142 128.704 145.231 1.00 90.64 58 MET C O 1
ATOM 1696 N N . ALA C 1 84 ? 99.725 127.006 146.649 1.00 94.13 59 ALA C N 1
ATOM 1697 C CA . ALA C 1 84 ? 99.676 127.891 147.806 1.00 92.72 59 ALA C CA 1
ATOM 1698 C C . ALA C 1 84 ? 101.036 128.522 148.073 1.00 98.63 59 ALA C C 1
ATOM 1699 O O . ALA C 1 84 ? 101.126 129.722 148.357 1.00 98.37 59 ALA C O 1
ATOM 1701 N N . ASN C 1 85 ? 102.107 127.729 147.985 1.00 103.22 60 ASN C N 1
ATOM 1702 C CA . ASN C 1 85 ? 103.448 128.267 148.196 1.00 97.02 60 ASN C CA 1
ATOM 1703 C C . ASN C 1 85 ? 103.817 129.273 147.114 1.00 96.58 60 ASN C C 1
ATOM 1704 O O . ASN C 1 85 ? 104.390 130.329 147.406 1.00 87.67 60 ASN C O 1
ATOM 1709 N N . ALA C 1 86 ? 103.503 128.959 145.855 1.00 100.64 61 ALA C N 1
ATOM 1710 C CA . ALA C 1 86 ? 103.815 129.875 144.763 1.00 94.08 61 ALA C CA 1
ATOM 1711 C C . ALA C 1 86 ? 102.983 131.148 144.852 1.00 90.75 61 ALA C C 1
ATOM 1712 O O . ALA C 1 86 ? 103.478 132.243 144.561 1.00 94.90 61 ALA C O 1
ATOM 1714 N N . SER C 1 87 ? 101.712 131.024 145.242 1.00 90.58 62 SER C N 1
ATOM 1715 C CA . SER C 1 87 ? 100.849 132.196 145.340 1.00 94.02 62 SER C CA 1
ATOM 1716 C C . SER C 1 87 ? 101.336 133.154 146.420 1.00 96.49 62 SER C C 1
ATOM 1717 O O . SER C 1 87 ? 101.355 134.373 146.218 1.00 102.21 62 SER C O 1
ATOM 1720 N N . GLN C 1 88 ? 101.730 132.622 147.579 1.00 85.67 63 GLN C N 1
ATOM 1721 C CA . GLN C 1 88 ? 102.223 133.488 148.645 1.00 90.90 63 GLN C CA 1
ATOM 1722 C C . GLN C 1 88 ? 103.635 133.981 148.360 1.00 92.99 63 GLN C C 1
ATOM 1723 O O . GLN C 1 88 ? 104.018 135.060 148.826 1.00 90.05 63 GLN C O 1
ATOM 1729 N N . LEU C 1 89 ? 104.423 133.210 147.605 1.00 85.92 64 LEU C N 1
ATOM 1730 C CA . LEU C 1 89 ? 105.737 133.689 147.187 1.00 79.73 64 LEU C CA 1
ATOM 1731 C C . LEU C 1 89 ? 105.611 134.910 146.288 1.00 82.89 64 LEU C C 1
ATOM 1732 O O . LEU C 1 89 ? 106.370 135.876 146.429 1.00 90.90 64 LEU C O 1
ATOM 1737 N N . LYS C 1 90 ? 104.658 134.885 145.355 1.00 89.16 65 LYS C N 1
ATOM 1738 C CA . LYS C 1 90 ? 104.438 136.039 144.491 1.00 89.27 65 LYS C CA 1
ATOM 1739 C C . LYS C 1 90 ? 103.950 137.240 145.291 1.00 88.63 65 LYS C C 1
ATOM 1740 O O . LYS C 1 90 ? 104.345 138.380 145.019 1.00 88.76 65 LYS C O 1
ATOM 1746 N N . ALA C 1 91 ? 103.087 137.004 146.282 1.00 96.76 66 ALA C N 1
ATOM 1747 C CA . ALA C 1 91 ? 102.542 138.104 147.072 1.00 97.93 66 ALA C CA 1
ATOM 1748 C C . ALA C 1 91 ? 103.630 138.803 147.878 1.00 100.13 66 ALA C C 1
ATOM 1749 O O . ALA C 1 91 ? 103.688 140.037 147.924 1.00 101.32 66 ALA C O 1
ATOM 1751 N N . VAL C 1 92 ? 104.501 138.029 148.529 1.00 100.76 67 VAL C N 1
ATOM 1752 C CA . VAL C 1 92 ? 105.544 138.630 149.356 1.00 96.55 67 VAL C CA 1
ATOM 1753 C C . VAL C 1 92 ? 106.602 139.305 148.487 1.00 96.04 67 VAL C C 1
ATOM 1754 O O . VAL C 1 92 ? 107.137 140.359 148.848 1.00 101.78 67 VAL C O 1
ATOM 1758 N N . VAL C 1 93 ? 106.920 138.714 147.332 1.00 91.23 68 VAL C N 1
ATOM 1759 C CA . VAL C 1 93 ? 107.918 139.301 146.443 1.00 88.76 68 VAL C CA 1
ATOM 1760 C C . VAL C 1 93 ? 107.414 140.617 145.862 1.00 95.80 68 VAL C C 1
ATOM 1761 O O . VAL C 1 93 ? 108.144 141.614 145.824 1.00 100.42 68 VAL C O 1
ATOM 1765 N N . GLU C 1 94 ? 106.160 140.642 145.405 1.00 109.68 69 GLU C N 1
ATOM 1766 C CA . GLU C 1 94 ? 105.623 141.849 144.783 1.00 108.39 69 GLU C CA 1
ATOM 1767 C C . GLU C 1 94 ? 105.516 142.982 145.795 1.00 109.41 69 GLU C C 1
ATOM 1768 O O . GLU C 1 94 ? 105.754 144.147 145.456 1.00 112.96 69 GLU C O 1
ATOM 1774 N N . GLN C 1 95 ? 1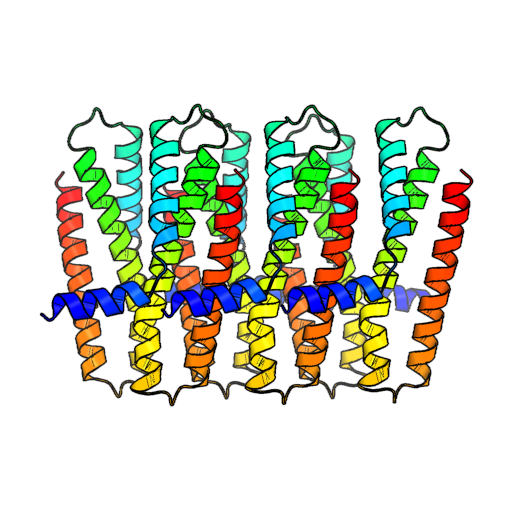05.153 142.663 147.040 1.00 112.78 70 GLN C N 1
ATOM 1775 C CA . GLN C 1 95 ? 104.986 143.702 148.051 1.00 114.52 70 GLN C CA 1
ATOM 1776 C C . GLN C 1 95 ? 106.298 144.419 148.348 1.00 118.37 70 GLN C C 1
ATOM 1777 O O . GLN C 1 95 ? 106.309 145.646 148.498 1.00 121.83 70 GLN C O 1
ATOM 1783 N N . GLY C 1 96 ? 107.403 143.684 148.435 1.00 106.55 71 GLY C N 1
ATOM 1784 C CA . GLY C 1 96 ? 108.699 144.285 148.636 1.00 106.36 71 GLY C CA 1
ATOM 1785 C C . GLY C 1 96 ? 109.258 144.043 150.023 1.00 104.67 71 GLY C C 1
ATOM 1786 O O . GLY C 1 96 ? 108.560 143.583 150.931 1.00 105.12 71 GLY C O 1
ATOM 1787 N N . PRO C 1 97 ? 110.544 144.355 150.210 1.00 110.09 72 PRO C N 1
ATOM 1788 C CA . PRO C 1 97 ? 111.176 144.142 151.522 1.00 109.23 72 PRO C CA 1
ATOM 1789 C C . PRO C 1 97 ? 110.671 145.074 152.610 1.00 111.95 72 PRO C C 1
ATOM 1790 O O . PRO C 1 97 ? 110.994 144.849 153.784 1.00 111.21 72 PRO C O 1
ATOM 1794 N N . SER C 1 98 ? 109.906 146.113 152.264 1.00 133.27 73 SER C N 1
ATOM 1795 C CA . SER C 1 98 ? 109.406 147.035 153.279 1.00 134.28 73 SER C CA 1
ATOM 1796 C C . SER C 1 98 ? 108.474 146.330 154.256 1.00 135.89 73 SER C C 1
ATOM 1797 O O . SER C 1 98 ? 108.510 146.597 155.464 1.00 134.82 73 SER C O 1
ATOM 1800 N N . PHE C 1 99 ? 107.629 145.435 153.754 1.00 134.40 74 PHE C N 1
ATOM 1801 C CA . PHE C 1 99 ? 106.721 144.692 154.616 1.00 131.02 74 PHE C CA 1
ATOM 1802 C C . PHE C 1 99 ? 107.519 143.701 155.457 1.00 129.88 74 PHE C C 1
ATOM 1803 O O . PHE C 1 99 ? 108.374 142.974 154.944 1.00 127.26 74 PHE C O 1
ATOM 1811 N N . ALA C 1 100 ? 107.240 143.685 156.758 1.00 129.51 75 ALA C N 1
ATOM 1812 C CA . ALA C 1 100 ? 108.047 142.926 157.702 1.00 129.76 75 ALA C CA 1
ATOM 1813 C C . ALA C 1 100 ? 107.950 141.426 157.429 1.00 131.14 75 ALA C C 1
ATOM 1814 O O . ALA C 1 100 ? 107.143 140.961 156.621 1.00 130.56 75 ALA C O 1
ATOM 1816 N N . PHE C 1 101 ? 108.806 140.667 158.116 1.00 119.30 76 PHE C N 1
ATOM 1817 C CA . PHE C 1 101 ? 108.942 139.222 157.931 1.00 114.94 76 PHE C CA 1
ATOM 1818 C C . PHE C 1 101 ? 109.244 138.847 156.483 1.00 114.51 76 PHE C C 1
ATOM 1819 O O . PHE C 1 101 ? 108.990 137.711 156.072 1.00 116.78 76 PHE C O 1
ATOM 1827 N N . TYR C 1 102 ? 109.782 139.780 155.694 1.00 102.42 77 TYR C N 1
ATOM 1828 C CA . TYR C 1 102 ? 110.055 139.491 154.290 1.00 101.97 77 TYR C CA 1
ATOM 1829 C C . TYR C 1 102 ? 111.161 138.454 154.145 1.00 104.70 77 TYR C C 1
ATOM 1830 O O . TYR C 1 102 ? 111.011 137.467 153.416 1.00 105.10 77 TYR C O 1
ATOM 1839 N N . VAL C 1 103 ? 112.282 138.666 154.827 1.00 96.18 78 VAL C N 1
ATOM 1840 C CA . VAL C 1 103 ? 113.437 137.775 154.731 1.00 96.48 78 VAL C CA 1
ATOM 1841 C C . VAL C 1 103 ? 113.093 136.375 155.238 1.00 97.36 78 VAL C C 1
ATOM 1842 O O . VAL C 1 103 ? 113.380 135.397 154.532 1.00 84.41 78 VAL C O 1
ATOM 1846 N N . PRO C 1 104 ? 112.500 136.206 156.432 1.00 102.72 79 PRO C N 1
ATOM 1847 C CA . PRO C 1 104 ? 112.144 134.839 156.852 1.00 95.69 79 PRO C CA 1
ATOM 1848 C C . PRO C 1 104 ? 111.146 134.165 155.929 1.00 97.40 79 PRO C C 1
ATOM 1849 O O . PRO C 1 104 ? 111.217 132.947 155.733 1.00 106.58 79 PRO C O 1
ATOM 1853 N N . LEU C 1 105 ? 110.210 134.923 155.353 1.00 86.45 80 LEU C N 1
ATOM 1854 C CA . LEU C 1 105 ? 109.225 134.316 154.464 1.00 87.43 80 LEU C CA 1
ATOM 1855 C C . LEU C 1 105 ? 109.883 133.756 153.209 1.00 92.53 80 LEU C C 1
ATOM 1856 O O . LEU C 1 105 ? 109.534 132.661 152.754 1.00 100.30 80 LEU C O 1
ATOM 1861 N N . VAL C 1 106 ? 110.840 134.490 152.640 1.00 70.52 81 VAL C N 1
ATOM 1862 C CA . VAL C 1 106 ? 111.468 134.058 151.393 1.00 73.27 81 VAL C CA 1
ATOM 1863 C C . VAL C 1 106 ? 112.287 132.792 151.615 1.00 82.72 81 VAL C C 1
ATOM 1864 O O . VAL C 1 106 ? 112.218 131.841 150.827 1.00 77.81 81 VAL C O 1
ATOM 1868 N N . VAL C 1 107 ? 113.075 132.758 152.693 1.00 93.85 82 VAL C N 1
ATOM 1869 C CA . VAL C 1 107 ? 113.953 131.613 152.925 1.00 90.69 82 VAL C CA 1
ATOM 1870 C C . VAL C 1 107 ? 113.146 130.375 153.306 1.00 83.20 82 VAL C C 1
ATOM 1871 O O . VAL C 1 107 ? 113.438 129.267 152.842 1.00 75.53 82 VAL C O 1
ATOM 1875 N N . LEU C 1 108 ? 112.117 130.536 154.143 1.00 78.16 83 LEU C N 1
ATOM 1876 C CA . LEU C 1 108 ? 111.295 129.392 154.530 1.00 70.00 83 LEU C CA 1
ATOM 1877 C C . LEU C 1 108 ? 110.589 128.785 153.325 1.00 76.33 83 LEU C C 1
ATOM 1878 O O . LEU C 1 108 ? 110.526 127.559 153.183 1.00 93.90 83 LEU C O 1
ATOM 1883 N N . ILE C 1 109 ? 110.050 129.627 152.442 1.00 66.64 84 ILE C N 1
ATOM 1884 C CA . ILE C 1 109 ? 109.429 129.113 151.224 1.00 76.10 84 ILE C CA 1
ATOM 1885 C C . ILE C 1 109 ? 110.478 128.471 150.325 1.00 77.11 84 ILE C C 1
ATOM 1886 O O . ILE C 1 109 ? 110.227 127.440 149.688 1.00 82.17 84 ILE C O 1
ATOM 1891 N N . SER C 1 110 ? 111.673 129.063 150.267 1.00 72.49 85 SER C N 1
ATOM 1892 C CA . SER C 1 110 ? 112.723 128.545 149.396 1.00 73.00 85 SER C CA 1
ATOM 1893 C C . SER C 1 110 ? 113.174 127.156 149.833 1.00 78.97 85 SER C C 1
ATOM 1894 O O . SER C 1 110 ? 113.268 126.236 149.012 1.00 71.29 85 SER C O 1
ATOM 1897 N N . ILE C 1 111 ? 113.462 126.983 151.125 1.00 90.38 86 ILE C N 1
ATOM 1898 C CA . ILE C 1 111 ? 113.891 125.674 151.609 1.00 81.14 86 ILE C CA 1
ATOM 1899 C C . ILE C 1 111 ? 112.740 124.677 151.551 1.00 79.94 86 ILE C C 1
ATOM 1900 O O . ILE C 1 111 ? 112.953 123.480 151.332 1.00 81.80 86 ILE C O 1
ATOM 1905 N N . SER C 1 112 ? 111.505 125.148 151.744 1.00 75.01 87 SER C N 1
ATOM 1906 C CA . SER C 1 112 ? 110.353 124.257 151.647 1.00 66.71 87 SER C CA 1
ATOM 1907 C C . SER C 1 112 ? 110.219 123.692 150.239 1.00 71.46 87 SER C C 1
ATOM 1908 O O . SER C 1 112 ? 110.001 122.489 150.059 1.00 78.91 87 SER C O 1
ATOM 1911 N N . LEU C 1 113 ? 110.362 124.548 149.226 1.00 80.70 88 LEU C N 1
ATOM 1912 C CA . LEU C 1 113 ? 110.241 124.093 147.845 1.00 79.77 88 LEU C CA 1
ATOM 1913 C C . LEU C 1 113 ? 111.370 123.138 147.480 1.00 83.63 88 LEU C C 1
ATOM 1914 O O . LEU C 1 113 ? 111.164 122.186 146.717 1.00 84.26 88 LEU C O 1
ATOM 1919 N N . VAL C 1 114 ? 112.572 123.379 148.007 1.00 87.42 89 VAL C N 1
ATOM 1920 C CA . VAL C 1 114 ? 113.707 122.510 147.706 1.00 91.46 89 VAL C CA 1
ATOM 1921 C C . VAL C 1 114 ? 113.457 121.100 148.230 1.00 90.88 89 VAL C C 1
ATOM 1922 O O . VAL C 1 114 ? 113.727 120.109 147.541 1.00 87.38 89 VAL C O 1
ATOM 1926 N N . LEU C 1 115 ? 112.935 120.987 149.454 1.00 86.49 90 LEU C N 1
ATOM 1927 C CA . LEU C 1 115 ? 112.687 119.670 150.033 1.00 82.02 90 LEU C CA 1
ATOM 1928 C C . LEU C 1 115 ? 111.613 118.910 149.262 1.00 82.37 90 LEU C C 1
ATOM 1929 O O . LEU C 1 115 ? 111.721 117.691 149.085 1.00 91.30 90 LEU C O 1
ATOM 1934 N N . GLN C 1 116 ? 110.571 119.606 148.798 1.00 77.02 91 GLN C N 1
ATOM 1935 C CA . GLN C 1 116 ? 109.491 118.928 148.086 1.00 83.05 91 GLN C CA 1
ATOM 1936 C C . GLN C 1 116 ? 109.994 118.273 146.806 1.00 89.62 91 GLN C C 1
ATOM 1937 O O . GLN C 1 116 ? 109.592 117.152 146.476 1.00 85.84 91 GLN C O 1
ATOM 1943 N N . ILE C 1 117 ? 110.868 118.961 146.068 1.00 93.94 92 ILE C N 1
ATOM 1944 C CA . ILE C 1 117 ? 111.482 118.348 144.893 1.00 95.70 92 ILE C CA 1
ATOM 1945 C C . ILE C 1 117 ? 112.329 117.152 145.304 1.00 100.49 92 ILE C C 1
ATOM 1946 O O . ILE C 1 117 ? 112.302 116.099 144.655 1.00 97.11 92 ILE C O 1
ATOM 1951 N N . GLY C 1 118 ? 113.096 117.294 146.387 1.00 95.57 93 GLY C N 1
ATOM 1952 C CA . GLY C 1 118 ? 113.854 116.164 146.895 1.00 92.51 93 GLY C CA 1
ATOM 1953 C C . GLY C 1 118 ? 112.963 115.022 147.343 1.00 92.42 93 GLY C C 1
ATOM 1954 O O . GLY C 1 118 ? 113.269 113.852 147.101 1.00 87.68 93 GLY C O 1
ATOM 1955 N N . VAL C 1 119 ? 111.850 115.345 148.007 1.00 98.42 94 VAL C N 1
ATOM 1956 C CA . VAL C 1 119 ? 110.889 114.316 148.394 1.00 94.04 94 VAL C CA 1
ATOM 1957 C C . VAL C 1 119 ? 110.273 113.671 147.160 1.00 101.16 94 VAL C C 1
ATOM 1958 O O . VAL C 1 119 ? 110.145 112.443 147.081 1.00 110.67 94 VAL C O 1
ATOM 1962 N N . GLY C 1 120 ? 109.886 114.486 146.177 1.00 86.46 95 GLY C N 1
ATOM 1963 C CA . GLY C 1 120 ? 109.285 113.939 144.971 1.00 91.82 95 GLY C CA 1
ATOM 1964 C C . GLY C 1 120 ? 110.233 113.034 144.208 1.00 96.93 95 GLY C C 1
ATOM 1965 O O . GLY C 1 120 ? 109.853 111.948 143.763 1.00 97.95 95 GLY C O 1
ATOM 1966 N N . VAL C 1 121 ? 111.484 113.470 144.050 1.00 96.02 96 VAL C N 1
ATOM 1967 C CA . VAL C 1 121 ? 112.487 112.629 143.402 1.00 93.71 96 VAL C CA 1
ATOM 1968 C C . VAL C 1 121 ? 112.726 111.368 144.222 1.00 99.07 96 VAL C C 1
ATOM 1969 O O . VAL C 1 121 ? 112.906 110.274 143.672 1.00 99.88 96 VAL C O 1
ATOM 1973 N N . LEU C 1 122 ? 112.723 111.501 145.551 1.00 102.47 97 LEU C N 1
ATOM 1974 C CA . LEU C 1 122 ? 112.876 110.337 146.417 1.00 96.74 97 LEU C CA 1
ATOM 1975 C C . LEU C 1 122 ? 111.745 109.338 146.201 1.00 97.43 97 LEU C C 1
ATOM 1976 O O . LEU C 1 122 ? 111.986 108.130 146.104 1.00 102.35 97 LEU C O 1
ATOM 1981 N N . LEU C 1 123 ? 110.506 109.826 146.111 1.00 83.51 98 LEU C N 1
ATOM 1982 C CA . LEU C 1 123 ? 109.367 108.925 145.968 1.00 81.88 98 LEU C CA 1
ATOM 1983 C C . LEU C 1 123 ? 109.354 108.250 144.602 1.00 92.53 98 LEU C C 1
ATOM 1984 O O . LEU C 1 123 ? 108.897 107.108 144.475 1.00 99.39 98 LEU C O 1
ATOM 1989 N N . ILE C 1 124 ? 109.843 108.939 143.567 1.00 101.31 99 ILE C N 1
ATOM 1990 C CA . ILE C 1 124 ? 109.862 108.355 142.227 1.00 102.82 99 ILE C CA 1
ATOM 1991 C C . ILE C 1 124 ? 110.746 107.115 142.198 1.00 102.42 99 ILE C C 1
ATOM 1992 O O . ILE C 1 124 ? 110.365 106.073 141.650 1.00 100.24 99 ILE C O 1
ATOM 1997 N N . PHE C 1 125 ? 111.932 107.202 142.797 1.00 103.54 100 PHE C N 1
ATOM 1998 C CA . PHE C 1 125 ? 112.884 106.100 142.781 1.00 101.42 100 PHE C CA 1
ATOM 1999 C C . PHE C 1 125 ? 112.655 105.097 143.904 1.00 99.26 100 PHE C C 1
ATOM 2000 O O . PHE C 1 125 ? 113.394 104.110 143.988 1.00 102.89 100 PHE C O 1
ATOM 2008 N N . LEU C 1 126 ? 111.662 105.321 144.764 1.00 108.81 101 LEU C N 1
ATOM 2009 C CA . LEU C 1 126 ? 111.429 104.452 145.912 1.00 112.57 101 LEU C CA 1
ATOM 2010 C C . LEU C 1 126 ? 110.375 103.388 145.627 1.00 118.42 101 LEU C C 1
ATOM 2011 O O . LEU C 1 126 ? 110.596 102.208 145.918 1.00 120.47 101 LEU C O 1
ATOM 2016 N N . VAL C 1 127 ? 109.231 103.780 145.059 1.00 132.36 102 VAL C N 1
ATOM 2017 C CA . VAL C 1 127 ? 108.161 102.819 144.803 1.00 133.75 102 VAL C CA 1
ATOM 2018 C C . VAL C 1 127 ? 108.588 101.797 143.760 1.00 133.66 102 VAL C C 1
ATOM 2019 O O . VAL C 1 127 ? 108.001 100.712 143.664 1.00 131.29 102 VAL C O 1
ATOM 2023 N N . LYS C 1 128 ? 109.604 102.123 142.958 1.00 140.30 103 LYS C N 1
ATOM 2024 C CA . LYS C 1 128 ? 110.074 101.184 141.947 1.00 141.30 103 LYS C CA 1
ATOM 2025 C C . LYS C 1 128 ? 110.718 99.965 142.596 1.00 142.60 103 LYS C C 1
ATOM 2026 O O . LYS C 1 128 ? 110.561 98.837 142.112 1.00 142.49 103 LYS C O 1
ATOM 2032 N N . TYR C 1 129 ? 111.448 100.173 143.695 1.00 151.36 104 TYR C N 1
ATOM 2033 C CA . TYR C 1 129 ? 112.024 99.058 144.436 1.00 150.44 104 TYR C CA 1
ATOM 2034 C C . TYR C 1 129 ? 110.962 98.222 145.137 1.00 151.70 104 TYR C C 1
ATOM 2035 O O . TYR C 1 129 ? 111.231 97.068 145.489 1.00 154.25 104 TYR C O 1
ATOM 2044 N N . ASP C 1 130 ? 109.767 98.777 145.352 1.00 164.31 105 ASP C N 1
ATOM 2045 C CA . ASP C 1 130 ? 108.696 98.027 145.998 1.00 166.45 105 ASP C CA 1
ATOM 2046 C C . ASP C 1 130 ? 108.175 96.889 145.131 1.00 166.90 105 ASP C C 1
ATOM 2047 O O . ASP C 1 130 ? 107.530 95.974 145.655 1.00 165.31 105 ASP C O 1
ATOM 2052 N N . LEU C 1 131 ? 108.436 96.921 143.826 1.00 175.52 106 LEU C N 1
ATOM 2053 C CA . LEU C 1 131 ? 107.941 95.905 142.906 1.00 175.56 106 LEU C CA 1
ATOM 2054 C C . LEU C 1 131 ? 109.058 95.146 142.210 1.00 175.90 106 LEU C C 1
ATOM 2055 O O . LEU C 1 131 ? 108.998 93.914 142.116 1.00 174.96 106 LEU C O 1
ATOM 2060 N N . ASN C 1 132 ? 110.080 95.847 141.715 1.00 177.15 107 ASN C N 1
ATOM 2061 C CA . ASN C 1 132 ? 111.120 95.189 140.929 1.00 177.48 107 ASN C CA 1
ATOM 2062 C C . ASN C 1 132 ? 111.970 94.262 141.791 1.00 177.72 107 ASN C C 1
ATOM 2063 O O . ASN C 1 132 ? 112.216 93.108 141.422 1.00 177.61 107 ASN C O 1
ATOM 2068 N N . ASN C 1 133 ? 112.429 94.747 142.944 1.00 181.04 108 ASN C N 1
ATOM 2069 C CA . ASN C 1 133 ? 113.322 93.971 143.805 1.00 181.38 108 ASN C CA 1
ATOM 2070 C C . ASN C 1 133 ? 113.094 94.372 145.252 1.00 180.44 108 ASN C C 1
ATOM 2071 O O . ASN C 1 133 ? 113.695 95.334 145.750 1.00 180.64 108 ASN C O 1
ATOM 2076 N N . PRO C 1 134 ? 112.227 93.655 145.964 1.00 177.12 109 PRO C N 1
ATOM 2077 C CA . PRO C 1 134 ? 112.009 93.924 147.392 1.00 177.95 109 PRO C CA 1
ATOM 2078 C C . PRO C 1 134 ? 112.933 93.168 148.336 1.00 178.45 109 PRO C C 1
ATOM 2079 O O . PRO C 1 134 ? 112.640 93.114 149.534 1.00 176.99 109 PRO C O 1
ATOM 2083 N N . ALA C 1 135 ? 114.025 92.583 147.834 1.00 182.26 110 ALA C N 1
ATOM 2084 C CA . ALA C 1 135 ? 114.903 91.787 148.687 1.00 182.12 110 ALA C CA 1
ATOM 2085 C C . ALA C 1 135 ? 115.550 92.636 149.775 1.00 180.78 110 ALA C C 1
ATOM 2086 O O . ALA C 1 135 ? 115.628 92.216 150.935 1.00 180.88 110 ALA C O 1
ATOM 2088 N N . LYS C 1 136 ? 116.019 93.835 149.423 1.00 172.07 111 LYS C N 1
ATOM 2089 C CA . LYS C 1 136 ? 116.688 94.717 150.380 1.00 172.88 111 LYS C CA 1
ATOM 2090 C C . LYS C 1 136 ? 115.629 95.378 151.258 1.00 172.59 111 LYS C C 1
ATOM 2091 O O . LYS C 1 136 ? 115.303 96.560 151.123 1.00 172.81 111 LYS C O 1
ATOM 2097 N N . HIS C 1 137 ? 115.080 94.584 152.179 1.00 169.37 112 HIS C N 1
ATOM 2098 C CA . HIS C 1 137 ? 114.057 95.099 153.084 1.00 169.26 112 HIS C CA 1
ATOM 2099 C C . HIS C 1 137 ? 114.632 96.138 154.040 1.00 168.60 112 HIS C C 1
ATOM 2100 O O . HIS C 1 137 ? 113.985 97.154 154.321 1.00 167.45 112 HIS C O 1
ATOM 2107 N N . ALA C 1 138 ? 115.840 95.898 154.555 1.00 160.48 113 ALA C N 1
ATOM 2108 C CA . ALA C 1 138 ? 116.436 96.821 155.516 1.00 160.63 113 ALA C CA 1
ATOM 2109 C C . ALA C 1 138 ? 116.711 98.179 154.882 1.00 160.28 113 ALA C C 1
ATOM 2110 O O . ALA C 1 138 ? 116.415 99.223 155.475 1.00 159.13 113 ALA C O 1
ATOM 2112 N N . LYS C 1 139 ? 117.281 98.186 153.675 1.00 155.08 114 LYS C N 1
ATOM 2113 C CA . LYS C 1 139 ? 117.564 99.450 153.002 1.00 154.86 114 LYS C CA 1
ATOM 2114 C C . LYS C 1 139 ? 116.278 100.170 152.619 1.00 155.48 114 LYS C C 1
ATOM 2115 O O . LYS C 1 139 ? 116.187 101.398 152.734 1.00 157.61 114 LYS C O 1
ATOM 2121 N N . LEU C 1 140 ? 115.273 99.422 152.159 1.00 145.00 115 LEU C N 1
ATOM 2122 C CA . LEU C 1 140 ? 114.000 100.035 151.792 1.00 143.32 115 LEU C CA 1
ATOM 2123 C C . LEU C 1 140 ? 113.301 100.627 153.010 1.00 143.52 115 LEU C C 1
ATOM 2124 O O . LEU C 1 140 ? 112.684 101.695 152.922 1.00 142.50 115 LEU C O 1
ATOM 2129 N N . ASP C 1 141 ? 113.378 99.940 154.153 1.00 137.09 116 ASP C N 1
ATOM 2130 C CA . ASP C 1 141 ? 112.753 100.451 155.369 1.00 135.56 116 ASP C CA 1
ATOM 2131 C C . ASP C 1 141 ? 113.384 101.773 155.791 1.00 135.94 116 ASP C C 1
ATOM 2132 O O . ASP C 1 141 ? 112.677 102.717 156.162 1.00 135.80 116 ASP C O 1
ATOM 2137 N N . PHE C 1 142 ? 114.715 101.862 155.729 1.00 138.62 117 PHE C N 1
ATOM 2138 C CA . PHE C 1 142 ? 115.392 103.103 156.093 1.00 140.67 117 PHE C CA 1
ATOM 2139 C C . PHE C 1 142 ? 115.025 104.230 155.136 1.00 138.63 117 PHE C C 1
ATOM 2140 O O . PHE C 1 142 ? 114.863 105.383 155.554 1.00 136.93 117 PHE C O 1
ATOM 2148 N N . LEU C 1 143 ? 114.899 103.918 153.844 1.00 127.81 118 LEU C N 1
ATOM 2149 C CA . LEU C 1 143 ? 114.535 104.940 152.867 1.00 126.26 118 LEU C CA 1
ATOM 2150 C C . LEU C 1 143 ? 113.142 105.493 153.140 1.00 127.58 118 LEU C C 1
ATOM 2151 O O . LEU C 1 143 ? 112.903 106.696 152.986 1.00 128.94 118 LEU C O 1
ATOM 2156 N N . ASN C 1 144 ? 112.206 104.627 153.539 1.00 123.26 119 ASN C N 1
ATOM 2157 C CA . ASN C 1 144 ? 110.862 105.091 153.869 1.00 122.25 119 ASN C CA 1
ATOM 2158 C C . ASN C 1 144 ? 110.883 106.046 155.055 1.00 125.25 119 ASN C C 1
ATOM 2159 O O . ASN C 1 144 ? 110.170 107.057 155.060 1.00 127.81 119 ASN C O 1
ATOM 2164 N N . ASN C 1 145 ? 111.689 105.739 156.073 1.00 114.98 120 ASN C N 1
ATOM 2165 C CA . ASN C 1 145 ? 111.779 106.617 157.235 1.00 113.31 120 ASN C CA 1
ATOM 2166 C C . ASN C 1 145 ? 112.369 107.970 156.859 1.00 113.52 120 ASN C C 1
ATOM 2167 O O . ASN C 1 145 ? 111.929 109.009 157.366 1.00 108.85 120 ASN C O 1
ATOM 2172 N N . LEU C 1 146 ? 113.374 107.978 155.980 1.00 110.41 121 LEU C N 1
ATOM 2173 C CA . LEU C 1 146 ? 113.930 109.243 155.510 1.00 109.92 121 LEU C CA 1
ATOM 2174 C C . LEU C 1 146 ? 112.889 110.049 154.745 1.00 107.11 121 LEU C C 1
ATOM 2175 O O . LEU C 1 146 ? 112.782 111.268 154.923 1.00 111.19 121 LEU C O 1
ATOM 2180 N N . ALA C 1 147 ? 112.114 109.385 153.883 1.00 97.05 122 ALA C N 1
ATOM 2181 C CA . ALA C 1 147 ? 111.032 110.070 153.185 1.00 94.87 122 ALA C CA 1
ATOM 2182 C C . ALA C 1 147 ? 109.979 110.569 154.164 1.00 96.75 122 ALA C C 1
ATOM 2183 O O . ALA C 1 147 ? 109.483 111.694 154.035 1.00 101.76 122 ALA C O 1
ATOM 2185 N N . THR C 1 148 ? 109.622 109.743 155.151 1.00 91.41 123 THR C N 1
ATOM 2186 C CA . THR C 1 148 ? 108.682 110.180 156.178 1.00 90.99 123 THR C CA 1
ATOM 2187 C C . THR C 1 148 ? 109.255 111.334 156.990 1.00 95.70 123 THR C C 1
ATOM 2188 O O . THR C 1 148 ? 108.541 112.289 157.317 1.00 91.88 123 THR C O 1
ATOM 2192 N N . GLY C 1 149 ? 110.543 111.261 157.329 1.00 105.37 124 GLY C N 1
ATOM 2193 C CA . GLY C 1 149 ? 111.171 112.356 158.051 1.00 105.34 124 GLY C CA 1
ATOM 2194 C C . GLY C 1 149 ? 111.246 113.629 157.230 1.00 103.66 124 GLY C C 1
ATOM 2195 O O . GLY C 1 149 ? 111.061 114.729 157.755 1.00 97.29 124 GLY C O 1
ATOM 2196 N N . LEU C 1 150 ? 111.522 113.496 155.930 1.00 95.25 125 LEU C N 1
ATOM 2197 C CA . LEU C 1 150 ? 111.581 114.669 155.063 1.00 87.35 125 LEU C CA 1
ATOM 2198 C C . LEU C 1 150 ? 110.218 115.340 154.948 1.00 92.74 125 LEU C C 1
ATOM 2199 O O . LEU C 1 150 ? 110.128 116.571 154.891 1.00 97.42 125 LEU C O 1
ATOM 2204 N N . VAL C 1 151 ? 109.146 114.549 154.894 1.00 92.24 126 VAL C N 1
ATOM 2205 C CA . VAL C 1 151 ? 107.808 115.132 154.889 1.00 88.49 126 VAL C CA 1
ATOM 2206 C C . VAL C 1 151 ? 107.515 115.812 156.221 1.00 94.46 126 VAL C C 1
ATOM 2207 O O . VAL C 1 151 ? 106.833 116.844 156.263 1.00 93.59 126 VAL C O 1
ATOM 2211 N N . PHE C 1 152 ? 108.025 115.258 157.325 1.00 102.37 127 PHE C N 1
ATOM 2212 C CA . PHE C 1 152 ? 107.745 115.822 158.643 1.00 104.30 127 PHE C CA 1
ATOM 2213 C C . PHE C 1 152 ? 108.274 117.247 158.757 1.00 104.91 127 PHE C C 1
ATOM 2214 O O . PHE C 1 152 ? 107.578 118.141 159.248 1.00 102.16 127 PHE C O 1
ATOM 2222 N N . ILE C 1 153 ? 109.511 117.481 158.313 1.00 96.22 128 ILE C N 1
ATOM 2223 C CA . ILE C 1 153 ? 110.057 118.833 158.377 1.00 95.82 128 ILE C CA 1
ATOM 2224 C C . ILE C 1 153 ? 109.333 119.749 157.397 1.00 91.56 128 ILE C C 1
ATOM 2225 O O . ILE C 1 153 ? 109.148 120.941 157.671 1.00 92.69 128 ILE C O 1
ATOM 2230 N N . ILE C 1 154 ? 108.892 119.211 156.255 1.00 89.38 129 ILE C N 1
ATOM 2231 C CA . ILE C 1 154 ? 108.158 120.016 155.282 1.00 92.04 129 ILE C CA 1
ATOM 2232 C C . ILE C 1 154 ? 106.869 120.555 155.890 1.00 92.38 129 ILE C C 1
ATOM 2233 O O . ILE C 1 154 ? 106.550 121.742 155.752 1.00 91.76 129 ILE C O 1
ATOM 2238 N N . VAL C 1 155 ? 106.108 119.696 156.573 1.00 92.83 130 VAL C N 1
ATOM 2239 C CA . VAL C 1 155 ? 104.850 120.150 157.156 1.00 94.07 130 VAL C CA 1
ATOM 2240 C C . VAL C 1 155 ? 105.103 121.084 158.335 1.00 98.28 130 VAL C C 1
ATOM 2241 O O . VAL C 1 155 ? 104.302 121.989 158.599 1.00 94.67 130 VAL C O 1
ATOM 2245 N N . VAL C 1 156 ? 106.209 120.893 159.059 1.00 97.53 131 VAL C N 1
ATOM 2246 C CA . VAL C 1 156 ? 106.556 121.812 160.140 1.00 97.53 131 VAL C CA 1
ATOM 2247 C C . VAL C 1 156 ? 106.911 123.182 159.575 1.00 98.21 131 VAL C C 1
ATOM 2248 O O . VAL C 1 156 ? 106.496 124.220 160.105 1.00 95.67 131 VAL C O 1
ATOM 2252 N N . VAL C 1 157 ? 107.685 123.204 158.488 1.00 91.83 132 VAL C N 1
ATOM 2253 C CA . VAL C 1 157 ? 108.042 124.469 157.852 1.00 84.94 132 VAL C CA 1
ATOM 2254 C C . VAL C 1 157 ? 106.796 125.171 157.326 1.00 92.25 132 VAL C C 1
ATOM 2255 O O . VAL C 1 157 ? 106.616 126.378 157.523 1.00 92.70 132 VAL C O 1
ATOM 2259 N N . ASN C 1 158 ? 105.909 124.422 156.664 1.00 97.02 133 ASN C N 1
ATOM 2260 C CA . ASN C 1 158 ? 104.708 125.022 156.092 1.00 90.45 133 ASN C CA 1
ATOM 2261 C C . ASN C 1 158 ? 103.783 125.580 157.164 1.00 90.49 133 ASN C C 1
ATOM 2262 O O . ASN C 1 158 ? 103.018 126.512 156.892 1.00 92.08 133 ASN C O 1
ATOM 2267 N N . ILE C 1 159 ? 103.830 125.028 158.377 1.00 92.66 134 ILE C N 1
ATOM 2268 C CA . ILE C 1 159 ? 103.045 125.584 159.477 1.00 95.50 134 ILE C CA 1
ATOM 2269 C C . ILE C 1 159 ? 103.498 127.007 159.778 1.00 96.83 134 ILE C C 1
ATOM 2270 O O . ILE C 1 159 ? 102.680 127.909 159.993 1.00 90.82 134 ILE C O 1
ATOM 2275 N N . PHE C 1 160 ? 104.814 127.229 159.786 1.00 97.63 135 PHE C N 1
ATOM 2276 C CA . PHE C 1 160 ? 105.342 128.555 160.083 1.00 94.63 135 PHE C CA 1
ATOM 2277 C C . PHE C 1 160 ? 105.038 129.552 158.972 1.00 95.32 135 PHE C C 1
ATOM 2278 O O . PHE C 1 160 ? 104.805 130.733 159.252 1.00 97.26 135 PHE C O 1
ATOM 2286 N N . ILE C 1 161 ? 105.039 129.105 157.713 1.00 90.77 136 ILE C N 1
ATOM 2287 C CA . ILE C 1 161 ? 104.719 130.007 156.608 1.00 93.05 136 ILE C CA 1
ATOM 2288 C C . ILE C 1 161 ? 103.293 130.523 156.738 1.00 93.86 136 ILE C C 1
ATOM 2289 O O . ILE C 1 161 ? 103.029 131.717 156.550 1.00 94.39 136 ILE C O 1
ATOM 2294 N N . THR C 1 162 ? 102.349 129.633 157.051 1.00 94.91 137 THR C N 1
ATOM 2295 C CA . THR C 1 162 ? 100.971 130.062 157.259 1.00 95.62 137 THR C CA 1
ATOM 2296 C C . THR C 1 162 ? 100.852 130.963 158.482 1.00 98.72 137 THR C C 1
ATOM 2297 O O . THR C 1 162 ? 100.097 131.942 158.470 1.00 100.60 137 THR C O 1
ATOM 2301 N N . ALA C 1 163 ? 101.587 130.643 159.550 1.00 94.65 138 ALA C N 1
ATOM 2302 C CA . ALA C 1 163 ? 101.508 131.436 160.772 1.00 96.07 138 ALA C CA 1
ATOM 2303 C C . ALA C 1 163 ? 102.024 132.853 160.555 1.00 99.53 138 ALA C C 1
ATOM 2304 O O . ALA C 1 163 ? 101.438 133.819 161.058 1.00 95.62 138 ALA C O 1
ATOM 2306 N N . PHE C 1 164 ? 103.118 133.000 159.813 1.00 104.74 139 PHE C N 1
ATOM 2307 C CA . PHE C 1 164 ? 103.701 134.315 159.565 1.00 103.93 139 PHE C CA 1
ATOM 2308 C C . PHE C 1 164 ? 103.087 134.971 158.332 1.00 102.75 139 PHE C C 1
ATOM 2309 O O . PHE C 1 164 ? 102.472 134.308 157.498 1.00 100.13 139 PHE C O 1
ATOM 2317 N N . ASN D 1 64 ? 140.405 111.204 163.555 1.00 111.63 39 ASN D N 1
ATOM 2318 C CA . ASN D 1 64 ? 139.298 112.068 163.165 1.00 117.46 39 ASN D CA 1
ATOM 2319 C C . ASN D 1 64 ? 138.502 111.442 162.024 1.00 118.53 39 ASN D C 1
ATOM 2320 O O . ASN D 1 64 ? 139.067 111.057 161.001 1.00 116.46 39 ASN D O 1
ATOM 2325 N N . HIS D 1 65 ? 137.186 111.342 162.209 1.00 118.38 40 HIS D N 1
ATOM 2326 C CA . HIS D 1 65 ? 136.318 110.759 161.194 1.00 115.09 40 HIS D CA 1
ATOM 2327 C C . HIS D 1 65 ? 135.727 111.798 160.253 1.00 115.23 40 HIS D C 1
ATOM 2328 O O . HIS D 1 65 ? 135.448 111.479 159.091 1.00 117.01 40 HIS D O 1
ATOM 2335 N N . TYR D 1 66 ? 135.524 113.030 160.724 1.00 114.77 41 TYR D N 1
ATOM 2336 C CA . TYR D 1 66 ? 134.991 114.072 159.853 1.00 110.70 41 TYR D CA 1
ATOM 2337 C C . TYR D 1 66 ? 136.001 114.455 158.779 1.00 114.62 41 TYR D C 1
ATOM 2338 O O . TYR D 1 66 ? 135.621 114.763 157.644 1.00 115.61 41 TYR D O 1
ATOM 2347 N N . ALA D 1 67 ? 137.292 114.448 159.121 1.00 117.24 42 ALA D N 1
ATOM 2348 C CA . ALA D 1 67 ? 138.320 114.759 158.134 1.00 114.15 42 ALA D CA 1
ATOM 2349 C C . ALA D 1 67 ? 138.334 113.732 157.009 1.00 111.63 42 ALA D C 1
ATOM 2350 O O . ALA D 1 67 ? 138.516 114.088 155.839 1.00 111.38 42 ALA D O 1
ATOM 2352 N N . SER D 1 68 ? 138.150 112.453 157.346 1.00 107.47 43 SER D N 1
ATOM 2353 C CA . SER D 1 68 ? 138.088 111.418 156.318 1.00 108.27 43 SER D CA 1
ATOM 2354 C C . SER D 1 68 ? 136.892 111.624 155.399 1.00 109.29 43 SER D C 1
ATOM 2355 O O . SER D 1 68 ? 136.998 111.446 154.180 1.00 108.95 43 SER D O 1
ATOM 2358 N N . LYS D 1 69 ? 135.741 111.992 155.965 1.00 107.15 44 LYS D N 1
ATOM 2359 C CA . LYS D 1 69 ? 134.569 112.274 155.142 1.00 104.51 44 LYS D CA 1
ATOM 2360 C C . LYS D 1 69 ? 134.798 113.491 154.256 1.00 101.31 44 LYS D C 1
ATOM 2361 O O . LYS D 1 69 ? 134.374 113.511 153.095 1.00 103.68 44 LYS D O 1
ATOM 2367 N N . LYS D 1 70 ? 135.462 114.520 154.789 1.00 96.22 45 LYS D N 1
ATOM 2368 C CA . LYS D 1 70 ? 135.735 115.716 153.999 1.00 95.13 45 LYS D CA 1
ATOM 2369 C C . LYS D 1 70 ? 136.638 115.401 152.813 1.00 99.69 45 LYS D C 1
ATOM 2370 O O . LYS D 1 70 ? 136.422 115.910 151.707 1.00 103.64 45 LYS D O 1
ATOM 2376 N N . SER D 1 71 ? 137.663 114.572 153.026 1.00 103.97 46 SER D N 1
ATOM 2377 C CA . SER D 1 71 ? 138.559 114.206 151.934 1.00 104.47 46 SER D CA 1
ATOM 2378 C C . SER D 1 71 ? 137.821 113.423 150.856 1.00 104.93 46 SER D C 1
ATOM 2379 O O . SER D 1 71 ? 138.007 113.669 149.659 1.00 103.71 46 SER D O 1
ATOM 2382 N N . ALA D 1 72 ? 136.973 112.475 151.262 1.00 105.82 47 ALA D N 1
ATOM 2383 C CA . ALA D 1 72 ? 136.209 111.697 150.295 1.00 105.69 47 ALA D CA 1
ATOM 2384 C C . ALA D 1 72 ? 135.117 112.518 149.624 1.00 100.89 47 ALA D C 1
ATOM 2385 O O . ALA D 1 72 ? 134.725 112.199 148.497 1.00 101.74 47 ALA D O 1
ATOM 2387 N N . ALA D 1 73 ? 134.618 113.562 150.286 1.00 96.76 48 ALA D N 1
ATOM 2388 C CA . ALA D 1 73 ? 133.612 114.434 149.697 1.00 97.00 48 ALA D CA 1
ATOM 2389 C C . ALA D 1 73 ? 134.206 115.511 148.802 1.00 101.80 48 ALA D C 1
ATOM 2390 O O . ALA D 1 73 ? 133.508 116.003 147.909 1.00 106.53 48 ALA D O 1
ATOM 2392 N N . GLU D 1 74 ? 135.465 115.892 149.022 1.00 110.60 49 GLU D N 1
ATOM 2393 C CA . GLU D 1 74 ? 136.126 116.846 148.141 1.00 109.97 49 GLU D CA 1
ATOM 2394 C C . GLU D 1 74 ? 136.622 116.201 146.856 1.00 110.20 49 GLU D C 1
ATOM 2395 O O . GLU D 1 74 ? 136.932 116.915 145.897 1.00 108.77 49 GLU D O 1
ATOM 2401 N N . SER D 1 75 ? 136.703 114.870 146.816 1.00 102.96 50 SER D N 1
ATOM 2402 C CA . SER D 1 75 ? 137.094 114.160 145.607 1.00 99.01 50 SER D CA 1
ATOM 2403 C C . SER D 1 75 ? 135.933 113.955 144.646 1.00 99.96 50 SER D C 1
ATOM 2404 O O . SER D 1 75 ? 136.148 113.450 143.539 1.00 102.14 50 SER D O 1
ATOM 2407 N N . MET D 1 76 ? 134.719 114.332 145.037 1.00 101.02 51 MET D N 1
ATOM 2408 C CA . MET D 1 76 ? 133.529 114.122 144.229 1.00 96.03 51 MET D CA 1
ATOM 2409 C C . MET D 1 76 ? 133.182 115.333 143.377 1.00 98.44 51 MET D C 1
ATOM 2410 O O . MET D 1 76 ? 132.139 115.336 142.717 1.00 105.02 51 MET D O 1
ATOM 2415 N N . LEU D 1 77 ? 134.029 116.356 143.374 1.00 102.11 52 LEU D N 1
ATOM 2416 C CA . LEU D 1 77 ? 133.751 117.587 142.648 1.00 106.51 52 LEU D CA 1
ATOM 2417 C C . LEU D 1 77 ? 135.069 118.321 142.437 1.00 111.34 52 LEU D C 1
ATOM 2418 O O . LEU D 1 77 ? 136.118 117.910 142.940 1.00 109.61 52 LEU D O 1
ATOM 2423 N N . ASP D 1 78 ? 135.009 119.419 141.690 1.00 114.02 53 ASP D N 1
ATOM 2424 C CA . ASP D 1 78 ? 136.159 120.288 141.493 1.00 108.80 53 ASP D CA 1
ATOM 2425 C C . ASP D 1 78 ? 136.050 121.502 142.409 1.00 107.40 53 ASP D C 1
ATOM 2426 O O . ASP D 1 78 ? 134.948 121.916 142.784 1.00 112.56 53 ASP D O 1
ATOM 2431 N N . ILE D 1 79 ? 137.201 122.018 142.828 1.00 101.27 54 ILE D N 1
ATOM 2432 C CA . ILE D 1 79 ? 137.264 123.073 143.832 1.00 103.48 54 ILE D CA 1
ATOM 2433 C C . ILE D 1 79 ? 137.521 124.438 143.207 1.00 104.52 54 ILE D C 1
ATOM 2434 O O . ILE D 1 79 ? 136.811 125.398 143.511 1.00 97.60 54 ILE D O 1
ATOM 2439 N N . ALA D 1 80 ? 138.514 124.536 142.319 1.00 109.90 55 ALA D N 1
ATOM 2440 C CA . ALA D 1 80 ? 138.942 125.841 141.822 1.00 108.19 55 ALA D CA 1
ATOM 2441 C C . ALA D 1 80 ? 137.827 126.545 141.061 1.00 105.57 55 ALA D C 1
ATOM 2442 O O . ALA D 1 80 ? 137.728 127.777 141.086 1.00 104.77 55 ALA D O 1
ATOM 2444 N N . LEU D 1 81 ? 136.984 125.779 140.369 1.00 104.96 56 LEU D N 1
ATOM 2445 C CA . LEU D 1 81 ? 135.883 126.375 139.622 1.00 108.23 56 LEU D CA 1
ATOM 2446 C C . LEU D 1 81 ? 134.841 126.980 140.558 1.00 110.25 56 LEU D C 1
ATOM 2447 O O . LEU D 1 81 ? 134.163 127.950 140.199 1.00 111.79 56 LEU D O 1
ATOM 2452 N N . LEU D 1 82 ? 134.700 126.425 141.766 1.00 104.16 57 LEU D N 1
ATOM 2453 C CA . LEU D 1 82 ? 133.621 126.853 142.654 1.00 100.58 57 LEU D CA 1
ATOM 2454 C C . LEU D 1 82 ? 133.796 128.296 143.117 1.00 101.91 57 LEU D C 1
ATOM 2455 O O . LEU D 1 82 ? 132.849 129.089 143.041 1.00 99.51 57 LEU D O 1
ATOM 2460 N N . MET D 1 83 ? 134.984 128.665 143.608 1.00 99.87 58 MET D N 1
ATOM 2461 C CA . MET D 1 83 ? 135.214 130.076 143.909 1.00 99.97 58 MET D CA 1
ATOM 2462 C C . MET D 1 83 ? 135.237 130.909 142.637 1.00 101.58 58 MET D C 1
ATOM 2463 O O . MET D 1 83 ? 134.879 132.091 142.656 1.00 102.84 58 MET D O 1
ATOM 2468 N N . ALA D 1 84 ? 135.662 130.312 141.520 1.00 93.32 59 ALA D N 1
ATOM 2469 C CA . ALA D 1 84 ? 135.585 131.017 140.245 1.00 88.49 59 ALA D CA 1
ATOM 2470 C C . ALA D 1 84 ? 134.144 131.381 139.913 1.00 93.83 59 ALA D C 1
ATOM 2471 O O . ALA D 1 84 ? 133.863 132.508 139.494 1.00 98.39 59 ALA D O 1
ATOM 2473 N N . ASN D 1 85 ? 133.217 130.438 140.099 1.00 103.47 60 ASN D N 1
ATOM 2474 C CA . ASN D 1 85 ? 131.799 130.749 139.944 1.00 98.46 60 ASN D CA 1
ATOM 2475 C C . ASN D 1 85 ? 131.326 131.717 141.021 1.00 97.58 60 ASN D C 1
ATOM 2476 O O . ASN D 1 85 ? 130.541 132.631 140.745 1.00 96.69 60 ASN D O 1
ATOM 2481 N N . ALA D 1 86 ? 131.788 131.526 142.259 1.00 95.33 61 ALA D N 1
ATOM 2482 C CA . ALA D 1 86 ? 131.331 132.368 143.360 1.00 93.78 61 ALA D CA 1
ATOM 2483 C C . ALA D 1 86 ? 131.862 133.791 143.239 1.00 93.44 61 ALA D C 1
ATOM 2484 O O . ALA D 1 86 ? 131.149 134.753 143.545 1.00 90.99 61 ALA D O 1
ATOM 2486 N N . SER D 1 87 ? 133.116 133.947 142.804 1.00 97.76 62 SER D N 1
ATOM 2487 C CA . SER D 1 87 ? 133.711 135.279 142.729 1.00 98.42 62 SER D CA 1
ATOM 2488 C C . SER D 1 87 ? 132.990 136.153 141.711 1.00 101.28 62 SER D C 1
ATOM 2489 O O . SER D 1 87 ? 132.742 137.338 141.964 1.00 105.79 62 SER D O 1
ATOM 2492 N N . GLN D 1 88 ? 132.649 135.592 140.549 1.00 89.43 63 GLN D N 1
ATOM 2493 C CA . GLN D 1 88 ? 131.939 136.381 139.549 1.00 94.20 63 GLN D CA 1
ATOM 2494 C C . GLN D 1 88 ? 130.484 136.594 139.940 1.00 93.36 63 GLN D C 1
ATOM 2495 O O . GLN D 1 88 ? 129.891 137.616 139.577 1.00 93.38 63 GLN D O 1
ATOM 2501 N N . LEU D 1 89 ? 129.894 135.647 140.675 1.00 85.22 64 LEU D N 1
ATOM 2502 C CA . LEU D 1 89 ? 128.531 135.833 141.159 1.00 82.09 64 LEU D CA 1
ATOM 2503 C C . LEU D 1 89 ? 128.446 137.014 142.114 1.00 85.52 64 LEU D C 1
ATOM 2504 O O . LEU D 1 89 ? 127.495 137.801 142.057 1.00 93.01 64 LEU D O 1
ATOM 2509 N N . LYS D 1 90 ? 129.428 137.153 143.007 1.00 86.97 65 LYS D N 1
ATOM 2510 C CA . LYS D 1 90 ? 129.468 138.323 143.876 1.00 89.32 65 LYS D CA 1
ATOM 2511 C C . LYS D 1 90 ? 129.698 139.595 143.072 1.00 90.48 65 LYS D C 1
ATOM 2512 O O . LYS D 1 90 ? 129.088 140.634 143.350 1.00 91.56 65 LYS D O 1
ATOM 2518 N N . ALA D 1 91 ? 130.576 139.533 142.069 1.00 94.87 66 ALA D N 1
ATOM 2519 C CA . ALA D 1 91 ? 130.885 140.716 141.273 1.00 88.44 66 ALA D CA 1
ATOM 2520 C C . ALA D 1 91 ? 129.671 141.184 140.479 1.00 88.53 66 ALA D C 1
ATOM 2521 O O . ALA D 1 91 ? 129.369 142.383 140.434 1.00 97.19 66 ALA D O 1
ATOM 2523 N N . VAL D 1 92 ? 128.962 140.251 139.840 1.00 89.33 67 VAL D N 1
ATOM 2524 C CA . VAL D 1 92 ? 127.818 140.633 139.017 1.00 95.93 67 VAL D CA 1
ATOM 2525 C C . VAL D 1 92 ? 126.674 141.138 139.890 1.00 91.84 67 VAL D C 1
ATOM 2526 O O . VAL D 1 92 ? 125.942 142.058 139.504 1.00 90.59 67 VAL D O 1
ATOM 2530 N N . VAL D 1 93 ? 126.500 140.552 141.076 1.00 84.56 68 VAL D N 1
ATOM 2531 C CA . VAL D 1 93 ? 125.449 141.002 141.982 1.00 83.50 68 VAL D CA 1
ATOM 2532 C C . VAL D 1 93 ? 125.784 142.374 142.555 1.00 88.73 68 VAL D C 1
ATOM 2533 O O . VAL D 1 93 ? 124.922 143.259 142.631 1.00 90.95 68 VAL D O 1
ATOM 2537 N N . GLU D 1 94 ? 127.040 142.578 142.959 1.00 98.97 69 GLU D N 1
ATOM 2538 C CA . GLU D 1 94 ? 127.425 143.843 143.577 1.00 99.19 69 GLU D CA 1
ATOM 2539 C C . GLU D 1 94 ? 127.409 144.987 142.571 1.00 100.74 69 GLU D C 1
ATOM 2540 O O . GLU D 1 94 ? 127.075 146.125 142.923 1.00 104.46 69 GLU D O 1
ATOM 2546 N N . GLN D 1 95 ? 127.771 144.710 141.315 1.00 104.87 70 GLN D N 1
ATOM 2547 C CA . GLN D 1 95 ? 127.891 145.782 140.332 1.00 105.53 70 GLN D CA 1
ATOM 2548 C C . GLN D 1 95 ? 126.533 146.375 139.973 1.00 107.91 70 GLN D C 1
ATOM 2549 O O . GLN D 1 95 ? 126.440 147.573 139.687 1.00 109.41 70 GLN D O 1
ATOM 2555 N N . GLY D 1 96 ? 125.477 145.564 139.983 1.00 99.57 71 GLY D N 1
ATOM 2556 C CA . GLY D 1 96 ? 124.136 146.060 139.785 1.00 96.66 71 GLY D CA 1
ATOM 2557 C C . GLY D 1 96 ? 123.523 145.643 138.463 1.00 97.25 71 GLY D C 1
ATOM 2558 O O . GLY D 1 96 ? 124.223 145.310 137.501 1.00 98.13 71 GLY D O 1
ATOM 2559 N N . PRO D 1 97 ? 122.188 145.652 138.396 1.00 94.78 72 PRO D N 1
ATOM 2560 C CA . PRO D 1 97 ? 121.504 145.275 137.147 1.00 91.78 72 PRO D CA 1
ATOM 2561 C C . PRO D 1 97 ? 121.749 146.231 135.991 1.00 96.16 72 PRO D C 1
ATOM 2562 O O . PRO D 1 97 ? 121.507 145.846 134.839 1.00 92.03 72 PRO D O 1
ATOM 2566 N N . SER D 1 98 ? 122.209 147.457 136.253 1.00 113.25 73 SER D N 1
ATOM 2567 C CA . SER D 1 98 ? 122.465 148.397 135.166 1.00 115.73 73 SER D CA 1
ATOM 2568 C C . SER D 1 98 ? 123.581 147.899 134.256 1.00 117.99 73 SER D C 1
ATOM 2569 O O . SER D 1 98 ? 123.611 148.222 133.063 1.00 116.39 73 SER D O 1
ATOM 2572 N N . PHE D 1 99 ? 124.508 147.119 134.804 1.00 113.27 74 PHE D N 1
ATOM 2573 C CA . PHE D 1 99 ? 125.595 146.564 134.011 1.00 106.52 74 PHE D CA 1
ATOM 2574 C C . PHE D 1 99 ? 125.042 145.564 133.001 1.00 106.49 74 PHE D C 1
ATOM 2575 O O . PHE D 1 99 ? 124.207 144.718 133.334 1.00 109.00 74 PHE D O 1
ATOM 2583 N N . ALA D 1 100 ? 125.501 145.677 131.757 1.00 97.68 75 ALA D N 1
ATOM 2584 C CA . ALA D 1 100 ? 124.945 144.886 130.671 1.00 97.59 75 ALA D CA 1
ATOM 2585 C C . ALA D 1 100 ? 125.243 143.403 130.869 1.00 97.48 75 ALA D C 1
ATOM 2586 O O . ALA D 1 100 ? 126.199 143.018 131.543 1.00 101.43 75 ALA D O 1
ATOM 2588 N N . PHE D 1 101 ? 124.394 142.566 130.272 1.00 82.49 76 PHE D N 1
ATOM 2589 C CA . PHE D 1 101 ? 124.477 141.111 130.384 1.00 81.72 76 PHE D CA 1
ATOM 2590 C C . PHE D 1 101 ? 124.355 140.632 131.827 1.00 89.42 76 PHE D C 1
ATOM 2591 O O . PHE D 1 101 ? 124.816 139.535 132.158 1.00 95.62 76 PHE D O 1
ATOM 2599 N N . TYR D 1 102 ? 123.745 141.440 132.696 1.00 92.58 77 TYR D N 1
ATOM 2600 C CA . TYR D 1 102 ? 123.572 141.041 134.089 1.00 84.28 77 TYR D CA 1
ATOM 2601 C C . TYR D 1 102 ? 122.681 139.812 134.199 1.00 88.61 77 TYR D C 1
ATOM 2602 O O . TYR D 1 102 ? 123.046 138.819 134.838 1.00 90.56 77 TYR D O 1
ATOM 2611 N N . VAL D 1 103 ? 121.508 139.862 133.576 1.00 89.83 78 VAL D N 1
ATOM 2612 C CA . VAL D 1 103 ? 120.507 138.804 133.686 1.00 93.14 78 VAL D CA 1
ATOM 2613 C C . VAL D 1 103 ? 121.007 137.474 133.125 1.00 94.53 78 VAL D C 1
ATOM 2614 O O . VAL D 1 103 ? 120.861 136.446 133.803 1.00 90.17 78 VAL D O 1
ATOM 2618 N N . PRO D 1 104 ? 121.578 137.415 131.912 1.00 87.63 79 PRO D N 1
ATOM 2619 C CA . PRO D 1 104 ? 122.087 136.116 131.438 1.00 82.30 79 PRO D CA 1
ATOM 2620 C C . PRO D 1 104 ? 123.189 135.551 132.316 1.00 88.26 79 PRO D C 1
ATOM 2621 O O . PRO D 1 104 ? 123.377 134.330 132.357 1.00 97.96 79 PRO D O 1
ATOM 2625 N N . LEU D 1 105 ? 123.929 136.410 133.018 1.00 79.59 80 LEU D N 1
ATOM 2626 C CA . LEU D 1 105 ? 125.016 135.926 133.863 1.00 84.25 80 LEU D CA 1
ATOM 2627 C C . LEU D 1 105 ? 124.485 135.208 135.098 1.00 84.68 80 LEU D C 1
ATOM 2628 O O . LEU D 1 105 ? 125.009 134.158 135.485 1.00 86.81 80 LEU D O 1
ATOM 2633 N N . VAL D 1 106 ? 123.447 135.760 135.732 1.00 74.03 81 VAL D N 1
ATOM 2634 C CA . VAL D 1 106 ? 122.925 135.167 136.962 1.00 80.78 81 VAL D CA 1
ATOM 2635 C C . VAL D 1 106 ? 122.328 133.792 136.685 1.00 83.10 81 VAL D C 1
ATOM 2636 O O . VAL D 1 106 ? 122.552 132.836 137.437 1.00 73.58 81 VAL D O 1
ATOM 2640 N N . VAL D 1 107 ? 121.551 133.674 135.606 1.00 80.37 82 VAL D N 1
ATOM 2641 C CA . VAL D 1 107 ? 120.916 132.396 135.295 1.00 78.67 82 VAL D CA 1
ATOM 2642 C C . VAL D 1 107 ? 121.958 131.364 134.875 1.00 80.05 82 VAL D C 1
ATOM 2643 O O . VAL D 1 107 ? 121.857 130.184 135.230 1.00 75.35 82 VAL D O 1
ATOM 2647 N N . LEU D 1 108 ? 122.977 131.787 134.122 1.00 76.31 83 LEU D N 1
ATOM 2648 C CA . LEU D 1 108 ? 124.016 130.857 133.691 1.00 65.38 83 LEU D CA 1
ATOM 2649 C C . LEU D 1 108 ? 124.803 130.323 134.882 1.00 76.13 83 LEU D C 1
ATOM 2650 O O . LEU D 1 108 ? 125.131 129.133 134.942 1.00 87.17 83 LEU D O 1
ATOM 2655 N N . ILE D 1 109 ? 125.123 131.196 135.839 1.00 79.03 84 ILE D N 1
ATOM 2656 C CA . ILE D 1 109 ? 125.821 130.751 137.043 1.00 76.19 84 ILE D CA 1
ATOM 2657 C C . ILE D 1 109 ? 124.911 129.869 137.889 1.00 82.27 84 ILE D C 1
ATOM 2658 O O . ILE D 1 109 ? 125.349 128.858 138.452 1.00 80.04 84 ILE D O 1
ATOM 2663 N N . SER D 1 110 ? 123.631 130.234 137.986 1.00 74.91 85 SER D N 1
ATOM 2664 C CA . SER D 1 110 ? 122.703 129.495 138.839 1.00 70.37 85 SER D CA 1
ATOM 2665 C C . SER D 1 110 ? 122.508 128.066 138.345 1.00 80.85 85 SER D C 1
ATOM 2666 O O . SER D 1 110 ? 122.505 127.120 139.140 1.00 78.88 85 SER D O 1
ATOM 2669 N N . ILE D 1 111 ? 122.335 127.889 137.034 1.00 82.28 86 ILE D N 1
ATOM 2670 C CA . ILE D 1 111 ? 122.107 126.548 136.504 1.00 80.56 86 ILE D CA 1
ATOM 2671 C C . ILE D 1 111 ? 123.362 125.695 136.644 1.00 78.14 86 ILE D C 1
ATOM 2672 O O . ILE D 1 111 ? 123.279 124.488 136.899 1.00 84.77 86 ILE D O 1
ATOM 2677 N N . SER D 1 112 ? 124.540 126.299 136.474 1.00 75.14 87 SER D N 1
ATOM 2678 C CA . SER D 1 112 ? 125.780 125.550 136.647 1.00 77.23 87 SER D CA 1
ATOM 2679 C C . SER D 1 112 ? 125.942 125.088 138.089 1.00 84.35 87 SER D C 1
ATOM 2680 O O . SER D 1 112 ? 126.311 123.937 138.345 1.00 91.47 87 SER D O 1
ATOM 2683 N N . LEU D 1 113 ? 125.653 125.971 139.048 1.00 88.05 88 LEU D N 1
ATOM 2684 C CA . LEU D 1 113 ? 125.775 125.602 140.455 1.00 82.48 88 LEU D CA 1
ATOM 2685 C C . LEU D 1 113 ? 124.827 124.465 140.812 1.00 81.73 88 LEU D C 1
ATOM 2686 O O . LEU D 1 113 ? 125.195 123.552 141.559 1.00 89.02 88 LEU D O 1
ATOM 2691 N N . VAL D 1 114 ? 123.599 124.509 140.292 1.00 83.19 89 VAL D N 1
ATOM 2692 C CA . VAL D 1 114 ? 122.638 123.440 140.551 1.00 89.36 89 VAL D CA 1
ATOM 2693 C C . VAL D 1 114 ? 123.135 122.124 139.966 1.00 82.93 89 VAL D C 1
ATOM 2694 O O . VAL D 1 114 ? 123.042 121.068 140.604 1.00 81.84 89 VAL D O 1
ATOM 2698 N N . LEU D 1 115 ? 123.676 122.166 138.748 1.00 79.98 90 LEU D N 1
ATOM 2699 C CA . LEU D 1 115 ? 124.099 120.937 138.085 1.00 81.49 90 LEU D CA 1
ATOM 2700 C C . LEU D 1 115 ? 125.337 120.339 138.748 1.00 81.27 90 LEU D C 1
ATOM 2701 O O . LEU D 1 115 ? 125.479 119.113 138.806 1.00 85.28 90 LEU D O 1
ATOM 2706 N N . GLN D 1 116 ? 126.245 121.184 139.248 1.00 84.74 91 GLN D N 1
ATOM 2707 C CA . GLN D 1 116 ? 127.409 120.668 139.966 1.00 83.79 91 GLN D CA 1
ATOM 2708 C C . GLN D 1 116 ? 126.993 119.920 141.225 1.00 88.18 91 GLN D C 1
ATOM 2709 O O . GLN D 1 116 ? 127.576 118.882 141.560 1.00 89.54 91 GLN D O 1
ATOM 2715 N N . ILE D 1 117 ? 125.995 120.438 141.943 1.00 91.95 92 ILE D N 1
ATOM 2716 C CA . ILE D 1 117 ? 125.478 119.732 143.111 1.00 88.98 92 ILE D CA 1
ATOM 2717 C C . ILE D 1 117 ? 124.884 118.392 142.697 1.00 95.63 92 ILE D C 1
ATOM 2718 O O . ILE D 1 117 ? 125.107 117.367 143.353 1.00 101.58 92 ILE D O 1
ATOM 2723 N N . GLY D 1 118 ? 124.124 118.376 141.600 1.00 93.48 93 GLY D N 1
ATOM 2724 C CA . GLY D 1 118 ? 123.574 117.122 141.112 1.00 93.73 93 GLY D CA 1
ATOM 2725 C C . GLY D 1 118 ? 124.645 116.141 140.677 1.00 91.80 93 GLY D C 1
ATOM 2726 O O . GLY D 1 118 ? 124.549 114.942 140.951 1.00 89.02 93 GLY D O 1
ATOM 2727 N N . VAL D 1 119 ? 125.678 116.634 139.989 1.00 93.31 94 VAL D N 1
ATOM 2728 C CA . VAL D 1 119 ? 126.782 115.769 139.584 1.00 89.74 94 VAL D CA 1
ATOM 2729 C C . VAL D 1 119 ? 127.522 115.241 140.805 1.00 92.65 94 VAL D C 1
ATOM 2730 O O . VAL D 1 119 ? 127.849 114.051 140.885 1.00 99.05 94 VAL D O 1
ATOM 2734 N N . GLY D 1 120 ? 127.796 116.115 141.776 1.00 98.05 95 GLY D N 1
ATOM 2735 C CA . GLY D 1 120 ? 128.481 115.674 142.980 1.00 101.08 95 GLY D CA 1
ATOM 2736 C C . GLY D 1 120 ? 127.696 114.624 143.741 1.00 101.61 95 GLY D C 1
ATOM 2737 O O . GLY D 1 120 ? 128.250 113.614 144.182 1.00 99.28 95 GLY D O 1
ATOM 2738 N N . VAL D 1 121 ? 126.388 114.845 143.895 1.00 104.73 96 VAL D N 1
ATOM 2739 C CA . VAL D 1 121 ? 125.534 113.854 144.544 1.00 105.50 96 VAL D CA 1
ATOM 2740 C C . VAL D 1 121 ? 125.540 112.553 143.753 1.00 112.78 96 VAL D C 1
ATOM 2741 O O . VAL D 1 121 ? 125.587 111.458 144.328 1.00 114.01 96 VAL D O 1
ATOM 2745 N N . LEU D 1 122 ? 125.501 112.652 142.423 1.00 107.66 97 LEU D N 1
ATOM 2746 C CA . LEU D 1 122 ? 125.574 111.460 141.585 1.00 103.40 97 LEU D CA 1
ATOM 2747 C C . LEU D 1 122 ? 126.894 110.726 141.783 1.00 105.12 97 LEU D C 1
ATOM 2748 O O . LEU D 1 122 ? 126.922 109.492 141.854 1.00 104.85 97 LEU D O 1
ATOM 2753 N N . LEU D 1 123 ? 127.998 111.469 141.879 1.00 102.50 98 LEU D N 1
ATOM 2754 C CA . LEU D 1 123 ? 129.305 110.836 142.030 1.00 98.46 98 LEU D CA 1
ATOM 2755 C C . LEU D 1 123 ? 129.458 110.187 143.401 1.00 104.25 98 LEU D C 1
ATOM 2756 O O . LEU D 1 123 ? 130.145 109.168 143.534 1.00 105.18 98 LEU D O 1
ATOM 2761 N N . ILE D 1 124 ? 128.837 110.766 144.433 1.00 116.39 99 ILE D N 1
ATOM 2762 C CA . ILE D 1 124 ? 128.934 110.191 145.773 1.00 116.69 99 ILE D CA 1
ATOM 2763 C C . ILE D 1 124 ? 128.317 108.799 145.803 1.00 115.10 99 ILE D C 1
ATOM 2764 O O . ILE D 1 124 ? 128.898 107.857 146.357 1.00 112.80 99 ILE D O 1
ATOM 2769 N N . PHE D 1 125 ? 127.142 108.643 145.198 1.00 123.18 100 PHE D N 1
ATOM 2770 C CA . PHE D 1 125 ? 126.424 107.377 145.238 1.00 127.99 100 PHE D CA 1
ATOM 2771 C C . PHE D 1 125 ? 126.887 106.392 144.172 1.00 126.08 100 PHE D C 1
ATOM 2772 O O . PHE D 1 125 ? 126.406 105.254 144.157 1.00 123.87 100 PHE D O 1
ATOM 2780 N N . LEU D 1 126 ? 127.801 106.794 143.289 1.00 125.63 101 LEU D N 1
ATOM 2781 C CA . LEU D 1 126 ? 128.212 105.943 142.179 1.00 124.71 101 LEU D CA 1
ATOM 2782 C C . LEU D 1 126 ? 129.435 105.098 142.516 1.00 126.85 101 LEU D C 1
ATOM 2783 O O . LEU D 1 126 ? 129.464 103.904 142.199 1.00 130.78 101 LEU D O 1
ATOM 2788 N N . VAL D 1 127 ? 130.448 105.689 143.157 1.00 132.77 102 VAL D N 1
ATOM 2789 C CA . VAL D 1 127 ? 131.673 104.947 143.447 1.00 132.49 102 VAL D CA 1
ATOM 2790 C C . VAL D 1 127 ? 131.410 103.825 144.442 1.00 134.83 102 VAL D C 1
ATOM 2791 O O . VAL D 1 127 ? 132.179 102.859 144.516 1.00 131.27 102 VAL D O 1
ATOM 2795 N N . LYS D 1 128 ? 130.335 103.934 145.227 1.00 153.93 103 LYS D N 1
ATOM 2796 C CA . LYS D 1 128 ? 129.993 102.870 146.164 1.00 153.88 103 LYS D CA 1
ATOM 2797 C C . LYS D 1 128 ? 129.646 101.583 145.427 1.00 154.63 103 LYS D C 1
ATOM 2798 O O . LYS D 1 128 ? 130.014 100.487 145.865 1.00 154.35 103 LYS D O 1
ATOM 2804 N N . TYR D 1 129 ? 128.935 101.698 144.302 1.00 155.27 104 TYR D N 1
ATOM 2805 C CA . TYR D 1 129 ? 128.601 100.523 143.506 1.00 153.91 104 TYR D CA 1
ATOM 2806 C C . TYR D 1 129 ? 129.818 99.939 142.802 1.00 152.63 104 TYR D C 1
ATOM 2807 O O . TYR D 1 129 ? 129.801 98.759 142.436 1.00 152.95 104 TYR D O 1
ATOM 2816 N N . ASP D 1 130 ? 130.871 100.736 142.605 1.00 165.70 105 ASP D N 1
ATOM 2817 C CA . ASP D 1 130 ? 132.070 100.248 141.934 1.00 168.67 105 ASP D CA 1
ATOM 2818 C C . ASP D 1 130 ? 132.808 99.196 142.752 1.00 169.32 105 ASP D C 1
ATOM 2819 O O . ASP D 1 130 ? 133.581 98.418 142.183 1.00 169.16 105 ASP D O 1
ATOM 2824 N N . LEU D 1 131 ? 132.592 99.156 144.065 1.00 171.31 106 LEU D N 1
ATOM 2825 C CA . LEU D 1 131 ? 133.276 98.214 144.942 1.00 170.44 106 LEU D CA 1
ATOM 2826 C C . LEU D 1 131 ? 132.320 97.257 145.633 1.00 170.89 106 LEU D C 1
ATOM 2827 O O . LEU D 1 131 ? 132.605 96.056 145.716 1.00 170.10 106 LEU D O 1
ATOM 2832 N N . ASN D 1 132 ? 131.190 97.756 146.139 1.00 177.61 107 ASN D N 1
ATOM 2833 C CA . ASN D 1 132 ? 130.287 96.912 146.916 1.00 178.03 107 ASN D CA 1
ATOM 2834 C C . ASN D 1 132 ? 129.613 95.859 146.043 1.00 177.28 107 ASN D C 1
ATOM 2835 O O . ASN D 1 132 ? 129.584 94.674 146.395 1.00 176.20 107 ASN D O 1
ATOM 2840 N N . ASN D 1 133 ? 129.066 96.269 144.899 1.00 177.35 108 ASN D N 1
ATOM 2841 C CA . ASN D 1 133 ? 128.321 95.355 144.033 1.00 177.83 108 ASN D CA 1
ATOM 2842 C C . ASN D 1 133 ? 128.388 95.854 142.600 1.00 177.30 108 ASN D C 1
ATOM 2843 O O . ASN D 1 133 ? 127.577 96.687 142.174 1.00 177.16 108 ASN D O 1
ATOM 2848 N N . PRO D 1 134 ? 129.348 95.364 141.818 1.00 174.09 109 PRO D N 1
ATOM 2849 C CA . PRO D 1 134 ? 129.435 95.730 140.397 1.00 173.32 109 PRO D CA 1
ATOM 2850 C C . PRO D 1 134 ? 128.662 94.821 139.451 1.00 172.79 109 PRO D C 1
ATOM 2851 O O . PRO D 1 134 ? 128.896 94.892 138.240 1.00 171.64 109 PRO D O 1
ATOM 2855 N N . ALA D 1 135 ? 127.766 93.974 139.965 1.00 168.75 110 ALA D N 1
ATOM 2856 C CA . ALA D 1 135 ? 127.067 93.017 139.111 1.00 168.99 110 ALA D CA 1
ATOM 2857 C C . ALA D 1 135 ? 126.199 93.720 138.074 1.00 169.45 110 ALA D C 1
ATOM 2858 O O . ALA D 1 135 ? 126.166 93.314 136.906 1.00 169.83 110 ALA D O 1
ATOM 2860 N N . LYS D 1 136 ? 125.490 94.775 138.477 1.00 162.60 111 LYS D N 1
ATOM 2861 C CA . LYS D 1 136 ? 124.609 95.510 137.569 1.00 161.21 111 LYS D CA 1
ATOM 2862 C C . LYS D 1 136 ? 125.469 96.383 136.659 1.00 159.43 111 LYS D C 1
ATOM 2863 O O . LYS D 1 136 ? 125.549 97.606 136.798 1.00 158.26 111 LYS D O 1
ATOM 2869 N N . HIS D 1 137 ? 126.130 95.725 135.703 1.00 157.74 112 HIS D N 1
ATOM 2870 C CA . HIS D 1 137 ? 127.019 96.436 134.792 1.00 158.40 112 HIS D CA 1
ATOM 2871 C C . HIS D 1 137 ? 126.247 97.390 133.889 1.00 158.66 112 HIS D C 1
ATOM 2872 O O . HIS D 1 137 ? 126.685 98.522 133.657 1.00 160.16 112 HIS D O 1
ATOM 2879 N N . ALA D 1 138 ? 125.099 96.950 133.369 1.00 150.63 113 ALA D N 1
ATOM 2880 C CA . ALA D 1 138 ? 124.335 97.780 132.442 1.00 152.97 113 ALA D CA 1
ATOM 2881 C C . ALA D 1 138 ? 123.847 99.058 133.114 1.00 154.66 113 ALA D C 1
ATOM 2882 O O . ALA D 1 138 ? 123.932 100.147 132.535 1.00 153.87 113 ALA D O 1
ATOM 2884 N N . LYS D 1 139 ? 123.327 98.944 134.338 1.00 150.62 114 LYS D N 1
ATOM 2885 C CA . LYS D 1 139 ? 122.859 100.129 135.050 1.00 149.65 114 LYS D CA 1
ATOM 2886 C C . LYS D 1 139 ? 124.024 101.021 135.459 1.00 150.93 114 LYS D C 1
ATOM 2887 O O . LYS D 1 139 ? 123.921 102.253 135.407 1.00 150.15 114 LYS D O 1
ATOM 2893 N N . LEU D 1 140 ? 125.141 100.419 135.875 1.00 142.25 115 LEU D N 1
ATOM 2894 C CA . LEU D 1 140 ? 126.313 101.207 136.242 1.00 137.55 115 LEU D CA 1
ATOM 2895 C C . LEU D 1 140 ? 126.910 101.906 135.027 1.00 138.23 115 LEU D C 1
ATOM 2896 O O . LEU D 1 140 ? 127.359 103.055 135.121 1.00 142.50 115 LEU D O 1
ATOM 2901 N N . ASP D 1 141 ? 126.932 101.226 133.877 1.00 136.75 116 ASP D N 1
ATOM 2902 C CA . ASP D 1 141 ? 127.489 101.830 132.671 1.00 137.86 116 ASP D CA 1
ATOM 2903 C C . ASP D 1 141 ? 126.685 103.048 132.235 1.00 137.84 116 ASP D C 1
ATOM 2904 O O . ASP D 1 141 ? 127.258 104.063 131.823 1.00 138.26 116 ASP D O 1
ATOM 2909 N N . PHE D 1 142 ? 125.355 102.967 132.315 1.00 124.60 117 PHE D N 1
ATOM 2910 C CA . PHE D 1 142 ? 124.528 104.099 131.910 1.00 125.86 117 PHE D CA 1
ATOM 2911 C C . PHE D 1 142 ? 124.693 105.273 132.867 1.00 123.06 117 PHE D C 1
ATOM 2912 O O . PHE D 1 142 ? 124.628 106.435 132.451 1.00 119.42 117 PHE D O 1
ATOM 2920 N N . LEU D 1 143 ? 124.896 104.989 134.155 1.00 117.42 118 LEU D N 1
ATOM 2921 C CA . LEU D 1 143 ? 125.095 106.062 135.123 1.00 115.32 118 LEU D CA 1
ATOM 2922 C C . LEU D 1 143 ? 126.370 106.840 134.828 1.00 114.93 118 LEU D C 1
ATOM 2923 O O . LEU D 1 143 ? 126.411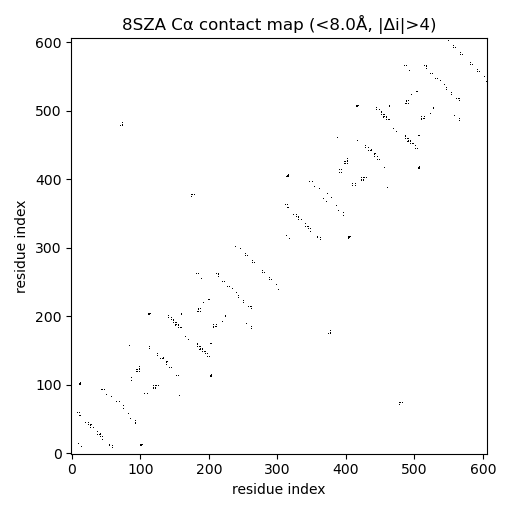 108.065 134.993 1.00 118.86 118 LEU D O 1
ATOM 2928 N N . ASN D 1 144 ? 127.425 106.145 134.397 1.00 108.31 119 ASN D N 1
ATOM 2929 C CA . ASN D 1 144 ? 128.654 106.831 134.014 1.00 109.17 119 ASN D CA 1
ATOM 2930 C C . ASN D 1 144 ? 128.423 107.748 132.819 1.00 113.56 119 ASN D C 1
ATOM 2931 O O . ASN D 1 144 ? 128.955 108.863 132.771 1.00 118.52 119 ASN D O 1
ATOM 2936 N N . ASN D 1 145 ? 127.638 107.291 131.840 1.00 106.88 120 ASN D N 1
ATOM 2937 C CA . ASN D 1 145 ? 127.335 108.127 130.682 1.00 103.98 120 ASN D CA 1
ATOM 2938 C C . ASN D 1 145 ? 126.534 109.359 131.082 1.00 108.92 120 ASN D C 1
ATOM 2939 O O . ASN D 1 145 ? 126.776 110.459 130.570 1.00 103.63 120 ASN D O 1
ATOM 2944 N N . LEU D 1 146 ? 125.567 109.195 131.989 1.00 101.18 121 LEU D N 1
ATOM 2945 C CA . LEU D 1 146 ? 124.793 110.340 132.456 1.00 95.62 121 LEU D CA 1
ATOM 2946 C C . LEU D 1 146 ? 125.675 111.334 133.199 1.00 93.84 121 LEU D C 1
ATOM 2947 O O . LEU D 1 146 ? 125.528 112.551 133.034 1.00 98.69 121 LEU D O 1
ATOM 2952 N N . ALA D 1 147 ? 126.594 110.835 134.029 1.00 86.85 122 ALA D N 1
ATOM 2953 C CA . ALA D 1 147 ? 127.528 111.720 134.716 1.00 80.39 122 ALA D CA 1
ATOM 2954 C C . ALA D 1 147 ? 128.427 112.446 133.724 1.00 87.17 122 ALA D C 1
ATOM 2955 O O . ALA D 1 147 ? 128.681 113.647 133.869 1.00 98.08 122 ALA D O 1
ATOM 2957 N N . THR D 1 148 ? 128.921 111.732 132.710 1.00 83.72 123 THR D N 1
ATOM 2958 C CA . THR D 1 148 ? 129.742 112.370 131.686 1.00 83.16 123 THR D CA 1
ATOM 2959 C C . THR D 1 148 ? 128.945 113.411 130.910 1.00 84.51 123 THR D C 1
ATOM 2960 O O . THR D 1 148 ? 129.457 114.493 130.602 1.00 82.58 123 THR D O 1
ATOM 2964 N N . GLY D 1 149 ? 127.691 113.098 130.580 1.00 79.84 124 GLY D N 1
ATOM 2965 C CA . GLY D 1 149 ? 126.866 114.054 129.859 1.00 81.32 124 GLY D CA 1
ATOM 2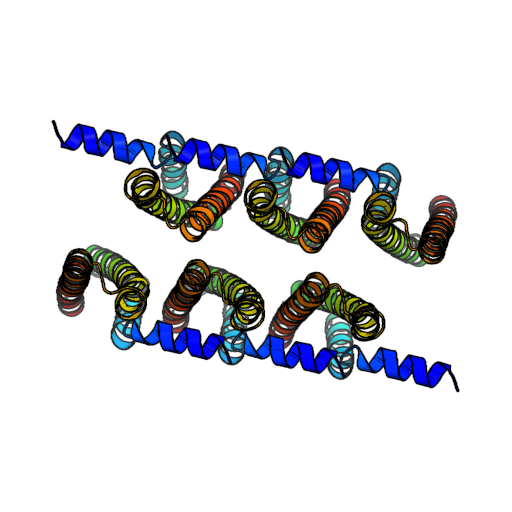966 C C . GLY D 1 149 ? 126.543 115.287 130.680 1.00 77.40 124 GLY D C 1
ATOM 2967 O O . GLY D 1 149 ? 126.512 116.403 130.155 1.00 75.07 124 GLY D O 1
ATOM 2968 N N . LEU D 1 150 ? 126.285 115.103 131.976 1.00 74.65 125 LEU D N 1
ATOM 2969 C CA . LEU D 1 150 ? 125.988 116.241 132.840 1.00 68.23 125 LEU D CA 1
ATOM 2970 C C . LEU D 1 150 ? 127.193 117.163 132.975 1.00 79.20 125 LEU D C 1
ATOM 2971 O O . LEU D 1 150 ? 127.051 118.390 132.935 1.00 91.09 125 LEU D O 1
ATOM 2976 N N . VAL D 1 151 ? 128.387 116.590 133.140 1.00 71.89 126 VAL D N 1
ATOM 2977 C CA . VAL D 1 151 ? 129.598 117.403 133.196 1.00 67.05 126 VAL D CA 1
ATOM 2978 C C . VAL D 1 151 ? 129.845 118.089 131.859 1.00 77.22 126 VAL D C 1
ATOM 2979 O O . VAL D 1 151 ? 130.334 119.224 131.817 1.00 85.84 126 VAL D O 1
ATOM 2983 N N . PHE D 1 152 ? 129.509 117.423 130.751 1.00 73.70 127 PHE D N 1
ATOM 2984 C CA . PHE D 1 152 ? 129.671 118.035 129.436 1.00 74.57 127 PHE D CA 1
ATOM 2985 C C . PHE D 1 152 ? 128.868 119.326 129.331 1.00 77.21 127 PHE D C 1
ATOM 2986 O O . PHE D 1 152 ? 129.320 120.304 128.726 1.00 80.50 127 PHE D O 1
ATOM 2994 N N . ILE D 1 153 ? 127.669 119.346 129.915 1.00 76.71 128 ILE D N 1
ATOM 2995 C CA . ILE D 1 153 ? 126.886 120.576 129.949 1.00 72.77 128 ILE D CA 1
ATOM 2996 C C . ILE D 1 153 ? 127.573 121.622 130.818 1.00 70.55 128 ILE D C 1
ATOM 2997 O O . ILE D 1 153 ? 127.528 122.821 130.513 1.00 70.91 128 ILE D O 1
ATOM 3002 N N . ILE D 1 154 ? 128.229 121.192 131.898 1.00 69.23 129 ILE D N 1
ATOM 3003 C CA . ILE D 1 154 ? 128.902 122.128 132.797 1.00 67.00 129 ILE D CA 1
ATOM 3004 C C . ILE D 1 154 ? 130.016 122.869 132.070 1.00 68.00 129 ILE D C 1
ATOM 3005 O O . ILE D 1 154 ? 130.158 124.091 132.203 1.00 72.95 129 ILE D O 1
ATOM 3010 N N . VAL D 1 155 ? 130.827 122.147 131.294 1.00 66.51 130 VAL D N 1
ATOM 3011 C CA . VAL D 1 155 ? 131.937 122.789 130.598 1.00 71.40 130 VAL D CA 1
ATOM 3012 C C . VAL D 1 155 ? 131.428 123.722 129.504 1.00 73.21 130 VAL D C 1
ATOM 3013 O O . VAL D 1 155 ? 132.048 124.755 129.227 1.00 77.14 130 VAL D O 1
ATOM 3017 N N . VAL D 1 156 ? 130.305 123.384 128.866 1.00 68.93 131 VAL D N 1
ATOM 3018 C CA . VAL D 1 156 ? 129.745 124.254 127.833 1.00 74.13 131 VAL D CA 1
ATOM 3019 C C . VAL D 1 156 ? 129.233 125.550 128.450 1.00 77.90 131 VAL D C 1
ATOM 3020 O O . VAL D 1 156 ? 129.462 126.645 127.921 1.00 73.78 131 VAL D O 1
ATOM 3024 N N . VAL D 1 157 ? 128.524 125.444 129.576 1.00 80.41 132 VAL D N 1
ATOM 3025 C CA . VAL D 1 157 ? 127.961 126.629 130.218 1.00 76.30 132 VAL D CA 1
ATOM 3026 C C . VAL D 1 157 ? 129.070 127.541 130.730 1.00 80.90 132 VAL D C 1
ATOM 3027 O O . VAL D 1 157 ? 129.029 128.762 130.535 1.00 81.46 132 VAL D O 1
ATOM 3031 N N . ASN D 1 158 ? 130.088 126.963 131.377 1.00 86.34 133 ASN D N 1
ATOM 3032 C CA . ASN D 1 158 ? 131.166 127.768 131.945 1.00 80.63 133 ASN D CA 1
ATOM 3033 C C . ASN D 1 158 ? 131.944 128.521 130.875 1.00 79.06 133 ASN D C 1
ATOM 3034 O O . ASN D 1 158 ? 132.552 129.556 131.168 1.00 85.59 133 ASN D O 1
ATOM 3039 N N . ILE D 1 159 ? 131.948 128.016 129.641 1.00 66.85 134 ILE D N 1
ATOM 3040 C CA . ILE D 1 159 ? 132.592 128.736 128.546 1.00 75.08 134 ILE D CA 1
ATOM 3041 C C . ILE D 1 159 ? 131.889 130.067 128.308 1.00 79.65 134 ILE D C 1
ATOM 3042 O O . ILE D 1 159 ? 132.526 131.089 128.024 1.00 69.28 134 ILE D O 1
ATOM 3047 N N . PHE D 1 160 ? 130.560 130.079 128.442 1.00 74.46 135 PHE D N 1
ATOM 3048 C CA . PHE D 1 160 ? 129.799 131.286 128.140 1.00 66.69 135 PHE D CA 1
ATOM 3049 C C . PHE D 1 160 ? 129.922 132.336 129.239 1.00 68.50 135 PHE D C 1
ATOM 3050 O O . PHE D 1 160 ? 129.985 133.532 128.937 1.00 67.10 135 PHE D O 1
ATOM 3058 N N . ILE D 1 161 ? 129.951 131.923 130.510 1.00 66.32 136 ILE D N 1
ATOM 3059 C CA . ILE D 1 161 ? 130.160 132.893 131.584 1.00 69.31 136 ILE D CA 1
ATOM 3060 C C . ILE D 1 161 ? 131.536 133.531 131.461 1.00 65.40 136 ILE D C 1
ATOM 3061 O O . ILE D 1 161 ? 131.704 134.733 131.697 1.00 70.75 136 ILE D O 1
ATOM 3066 N N . THR D 1 162 ? 132.543 132.736 131.096 1.00 63.76 137 THR D N 1
ATOM 3067 C CA . THR D 1 162 ? 133.875 133.287 130.878 1.00 72.56 137 THR D CA 1
ATOM 3068 C C . THR D 1 162 ? 133.873 134.286 129.727 1.00 78.62 137 THR D C 1
ATOM 3069 O O . THR D 1 162 ? 134.518 135.338 129.806 1.00 76.84 137 THR D O 1
ATOM 3073 N N . ALA D 1 163 ? 133.148 133.974 128.650 1.00 79.01 138 ALA D N 1
ATOM 3074 C CA . ALA D 1 163 ? 133.110 134.871 127.499 1.00 75.67 138 ALA D CA 1
ATOM 3075 C C . ALA D 1 163 ? 132.303 136.128 127.796 1.00 78.34 138 ALA D C 1
ATOM 3076 O O . ALA D 1 163 ? 132.727 137.239 127.460 1.00 71.16 138 ALA D O 1
ATOM 3078 N N . PHE D 1 164 ? 131.140 135.976 128.424 1.00 79.06 139 PHE D N 1
ATOM 3079 C CA . PHE D 1 164 ? 130.276 137.116 128.723 1.00 74.57 139 PHE D CA 1
ATOM 3080 C C . PHE D 1 164 ? 130.759 137.890 129.946 1.00 79.57 139 PHE D C 1
ATOM 3081 O O . PHE D 1 164 ? 131.548 137.391 130.747 1.00 74.87 139 PHE D O 1
ATOM 3089 N N . ASN E 1 64 ? 140.465 112.013 142.541 1.00 80.66 39 ASN E N 1
ATOM 3090 C CA . ASN E 1 64 ? 139.400 112.913 142.114 1.00 86.77 39 ASN E CA 1
ATOM 3091 C C . ASN E 1 64 ? 138.583 112.276 140.996 1.00 85.97 39 ASN E C 1
ATOM 3092 O O . ASN E 1 64 ? 139.106 111.987 139.921 1.00 88.57 39 ASN E O 1
ATOM 3097 N N . HIS E 1 65 ? 137.294 112.057 141.257 1.00 93.47 40 HIS E N 1
ATOM 3098 C CA . HIS E 1 65 ? 136.415 111.437 140.275 1.00 92.30 40 HIS E CA 1
ATOM 3099 C C . HIS E 1 65 ? 135.824 112.439 139.294 1.00 90.43 40 HIS E C 1
ATOM 3100 O O . HIS E 1 65 ? 135.543 112.076 138.147 1.00 95.16 40 HIS E O 1
ATOM 3107 N N . TYR E 1 66 ? 135.625 113.688 139.717 1.00 89.91 41 TYR E N 1
ATOM 3108 C CA . TYR E 1 66 ? 135.091 114.697 138.810 1.00 84.42 41 TYR E CA 1
ATOM 3109 C C . TYR E 1 66 ? 136.098 115.045 137.721 1.00 95.45 41 TYR E C 1
ATOM 3110 O O . TYR E 1 66 ? 135.713 115.334 136.582 1.00 101.51 41 TYR E O 1
ATOM 3119 N N . ALA E 1 67 ? 137.391 115.031 138.054 1.00 98.28 42 ALA E N 1
ATOM 3120 C CA . ALA E 1 67 ? 138.416 115.339 137.062 1.00 90.11 42 ALA E CA 1
ATOM 3121 C C . ALA E 1 67 ? 138.415 114.320 135.930 1.00 84.63 42 ALA E C 1
ATOM 3122 O O . ALA E 1 67 ? 138.591 114.684 134.762 1.00 90.69 42 ALA E O 1
ATOM 3124 N N . SER E 1 68 ? 138.225 113.040 136.257 1.00 82.08 43 SER E N 1
ATOM 3125 C CA . SER E 1 68 ? 138.141 112.018 135.220 1.00 89.73 43 SER E CA 1
ATOM 3126 C C . SER E 1 68 ? 136.938 112.251 134.315 1.00 92.89 43 SER E C 1
ATOM 3127 O O . SER E 1 68 ? 137.026 112.072 133.094 1.00 94.36 43 SER E O 1
ATOM 3130 N N . LYS E 1 69 ? 135.801 112.639 134.897 1.00 86.42 44 LYS E N 1
ATOM 3131 C CA . LYS E 1 69 ? 134.623 112.938 134.090 1.00 75.01 44 LYS E CA 1
ATOM 3132 C C . LYS E 1 69 ? 134.853 114.157 133.206 1.00 78.80 44 LYS E C 1
ATOM 3133 O O . LYS E 1 69 ? 134.438 114.174 132.042 1.00 86.59 44 LYS E O 1
ATOM 3139 N N . LYS E 1 70 ? 135.507 115.190 133.743 1.00 83.19 45 LYS E N 1
ATOM 3140 C CA . LYS E 1 70 ? 135.757 116.395 132.957 1.00 81.72 45 LYS E CA 1
ATOM 3141 C C . LYS E 1 70 ? 136.685 116.110 131.783 1.00 88.46 45 LYS E C 1
ATOM 3142 O O . LYS E 1 70 ? 136.466 116.612 130.674 1.00 95.66 45 LYS E O 1
ATOM 3148 N N . SER E 1 71 ? 137.733 115.315 132.007 1.00 89.26 46 SER E N 1
ATOM 3149 C CA . SER E 1 71 ? 138.641 114.965 130.920 1.00 89.69 46 SER E CA 1
ATOM 3150 C C . SER E 1 71 ? 137.928 114.137 129.857 1.00 92.75 46 SER E C 1
ATOM 3151 O O . SER E 1 71 ? 138.113 114.359 128.655 1.00 95.35 46 SER E O 1
ATOM 3154 N N . ALA E 1 72 ? 137.107 113.175 130.284 1.00 91.69 47 ALA E N 1
ATOM 3155 C CA . ALA E 1 72 ? 136.369 112.348 129.337 1.00 90.36 47 ALA E CA 1
ATOM 3156 C C . ALA E 1 72 ? 135.261 113.120 128.634 1.00 82.33 47 ALA E C 1
ATOM 3157 O O . ALA E 1 72 ? 134.877 112.748 127.521 1.00 80.35 47 ALA E O 1
ATOM 3159 N N . ALA E 1 73 ? 134.738 114.178 129.254 1.00 80.41 48 ALA E N 1
ATOM 3160 C CA . ALA E 1 73 ? 133.728 115.012 128.620 1.00 82.83 48 ALA E CA 1
ATOM 3161 C C . ALA E 1 73 ? 134.320 116.118 127.760 1.00 89.67 48 ALA E C 1
ATOM 3162 O O . ALA E 1 73 ? 133.689 116.518 126.776 1.00 99.13 48 ALA E O 1
ATOM 3164 N N . GLU E 1 74 ? 135.507 116.620 128.103 1.00 97.24 49 GLU E N 1
ATOM 3165 C CA . GLU E 1 74 ? 136.180 117.602 127.263 1.00 96.14 49 GLU E CA 1
ATOM 3166 C C . GLU E 1 74 ? 136.786 116.976 126.016 1.00 99.27 49 GLU E C 1
ATOM 3167 O O . GLU E 1 74 ? 137.057 117.693 125.047 1.00 96.28 49 GLU E O 1
ATOM 3173 N N . SER E 1 75 ? 137.002 115.660 126.021 1.00 98.26 50 SER E N 1
ATOM 3174 C CA . SER E 1 75 ? 137.531 114.964 124.857 1.00 94.41 50 SER E CA 1
ATOM 3175 C C . SER E 1 75 ? 136.453 114.616 123.843 1.00 91.60 50 SER E C 1
ATOM 3176 O O . SER E 1 75 ? 136.779 114.081 122.778 1.00 98.09 50 SER E O 1
ATOM 3179 N N . MET E 1 76 ? 135.188 114.896 124.146 1.00 87.11 51 MET E N 1
ATOM 3180 C CA . MET E 1 76 ? 134.078 114.609 123.249 1.00 82.88 51 MET E CA 1
ATOM 3181 C C . MET E 1 76 ? 133.635 115.834 122.462 1.00 77.06 51 MET E C 1
ATOM 3182 O O . MET E 1 76 ? 132.581 115.800 121.821 1.00 83.80 51 MET E O 1
ATOM 3187 N N . LEU E 1 77 ? 134.411 116.912 122.504 1.00 84.01 52 LEU E N 1
ATOM 3188 C CA . LEU E 1 77 ? 134.127 118.117 121.736 1.00 94.58 52 LEU E CA 1
ATOM 3189 C C . LEU E 1 77 ? 135.430 118.890 121.585 1.00 101.08 52 LEU E C 1
ATOM 3190 O O . LEU E 1 77 ? 136.489 118.454 122.044 1.00 103.90 52 LEU E O 1
ATOM 3195 N N . ASP E 1 78 ? 135.349 120.044 120.930 1.00 102.90 53 ASP E N 1
ATOM 3196 C CA . ASP E 1 78 ? 136.473 120.962 120.828 1.00 103.96 53 ASP E CA 1
ATOM 3197 C C . ASP E 1 78 ? 136.177 122.235 121.612 1.00 101.93 53 ASP E C 1
ATOM 3198 O O . ASP E 1 78 ? 135.014 122.576 121.844 1.00 108.55 53 ASP E O 1
ATOM 3203 N N . ILE E 1 79 ? 137.233 122.904 122.062 1.00 85.71 54 ILE E N 1
ATOM 3204 C CA . ILE E 1 79 ? 137.103 124.064 122.935 1.00 86.59 54 ILE E CA 1
ATOM 3205 C C . ILE E 1 79 ? 137.243 125.370 122.166 1.00 88.47 54 ILE E C 1
ATOM 3206 O O . ILE E 1 79 ? 136.473 126.305 122.388 1.00 79.97 54 ILE E O 1
ATOM 3211 N N . ALA E 1 80 ? 138.215 125.445 121.252 1.00 96.24 55 ALA E N 1
ATOM 3212 C CA . ALA E 1 80 ? 138.508 126.705 120.575 1.00 88.45 55 ALA E CA 1
ATOM 3213 C C . ALA E 1 80 ? 137.308 127.209 119.783 1.00 89.74 55 ALA E C 1
ATOM 3214 O O . ALA E 1 80 ? 137.065 128.419 119.715 1.00 90.68 55 ALA E O 1
ATOM 3216 N N . LEU E 1 81 ? 136.550 126.297 119.171 1.00 93.25 56 LEU E N 1
ATOM 3217 C CA . LEU E 1 81 ? 135.392 126.713 118.388 1.00 92.64 56 LEU E CA 1
ATOM 3218 C C . LEU E 1 81 ? 134.284 127.259 119.283 1.00 93.69 56 LEU E C 1
ATOM 3219 O O . LEU E 1 81 ? 133.616 128.235 118.924 1.00 92.99 56 LEU E O 1
ATOM 3224 N N . LEU E 1 82 ? 134.071 126.640 120.449 1.00 81.36 57 LEU E N 1
ATOM 3225 C CA . LEU E 1 82 ? 133.028 127.112 121.356 1.00 79.88 57 LEU E CA 1
ATOM 3226 C C . LEU E 1 82 ? 133.333 128.511 121.879 1.00 90.30 57 LEU E C 1
ATOM 3227 O O . LEU E 1 82 ? 132.435 129.357 121.958 1.00 83.81 57 LEU E O 1
ATOM 3232 N N . MET E 1 83 ? 134.589 128.772 122.249 1.00 88.62 58 MET E N 1
ATOM 3233 C CA . MET E 1 83 ? 134.966 130.123 122.653 1.00 76.38 58 MET E CA 1
ATOM 3234 C C . MET E 1 83 ? 134.847 131.092 121.486 1.00 79.47 58 MET E C 1
ATOM 3235 O O . MET E 1 83 ? 134.475 132.256 121.671 1.00 84.07 58 MET E O 1
ATOM 3240 N N . ALA E 1 84 ? 135.168 130.631 120.275 1.00 73.57 59 ALA E N 1
ATOM 3241 C CA . ALA E 1 84 ? 135.022 131.479 119.097 1.00 70.62 59 ALA E CA 1
ATOM 3242 C C . ALA E 1 84 ? 133.566 131.861 118.870 1.00 80.86 59 ALA E C 1
ATOM 3243 O O . ALA E 1 84 ? 133.261 133.019 118.565 1.00 88.84 59 ALA E O 1
ATOM 3245 N N . ASN E 1 85 ? 132.651 130.899 119.014 1.00 85.43 60 ASN E N 1
ATOM 3246 C CA . ASN E 1 85 ? 131.231 131.195 118.853 1.00 82.17 60 ASN E CA 1
ATOM 3247 C C . ASN E 1 85 ? 130.740 132.155 119.928 1.00 83.11 60 ASN E C 1
ATOM 3248 O O . ASN E 1 85 ? 129.981 133.087 119.640 1.00 80.35 60 ASN E O 1
ATOM 3253 N N . ALA E 1 86 ? 131.162 131.941 121.177 1.00 76.88 61 ALA E N 1
ATOM 3254 C CA . ALA E 1 86 ? 130.677 132.769 122.276 1.00 72.54 61 ALA E CA 1
ATOM 3255 C C . ALA E 1 86 ? 131.251 134.179 122.212 1.00 70.39 61 ALA E C 1
ATOM 3256 O O . ALA E 1 86 ? 130.565 135.151 122.549 1.00 68.75 61 ALA E O 1
ATOM 3258 N N . SER E 1 87 ? 132.512 134.311 121.795 1.00 77.92 62 SER E N 1
ATOM 3259 C CA . SER E 1 87 ? 133.137 135.629 121.732 1.00 77.77 62 SER E CA 1
ATOM 3260 C C . SER E 1 87 ? 132.445 136.521 120.709 1.00 81.33 62 SER E C 1
ATOM 3261 O O . SER E 1 87 ? 132.190 137.701 120.973 1.00 90.71 62 SER E O 1
ATOM 3264 N N . GLN E 1 88 ? 132.136 135.976 119.530 1.00 69.92 63 GLN E N 1
ATOM 3265 C CA . GLN E 1 88 ? 131.439 136.769 118.523 1.00 79.65 63 GLN E CA 1
ATOM 3266 C C . GLN E 1 88 ? 129.964 136.935 118.860 1.00 78.92 63 GLN E C 1
ATOM 3267 O O . GLN E 1 88 ? 129.346 137.924 118.450 1.00 73.76 63 GLN E O 1
ATOM 3273 N N . LEU E 1 89 ? 129.382 135.984 119.596 1.00 64.76 64 LEU E N 1
ATOM 3274 C CA . LEU E 1 89 ? 127.997 136.135 120.029 1.00 60.18 64 LEU E CA 1
ATOM 3275 C C . LEU E 1 89 ? 127.841 137.342 120.942 1.00 69.16 64 LEU E C 1
ATOM 3276 O O . LEU E 1 89 ? 126.877 138.104 120.816 1.00 76.56 64 LEU E O 1
ATOM 3281 N N . LYS E 1 90 ? 128.780 137.533 121.871 1.00 79.52 65 LYS E N 1
ATOM 3282 C CA . LYS E 1 90 ? 128.767 138.739 122.690 1.00 79.92 65 LYS E CA 1
ATOM 3283 C C . LYS E 1 90 ? 128.996 139.980 121.838 1.00 79.43 65 LYS E C 1
ATOM 3284 O O . LYS E 1 90 ? 128.371 141.024 122.065 1.00 77.83 65 LYS E O 1
ATOM 3290 N N . ALA E 1 91 ? 129.887 139.884 120.850 1.00 81.59 66 ALA E N 1
ATOM 3291 C CA . ALA E 1 91 ? 130.202 141.037 120.014 1.00 74.72 66 ALA E CA 1
ATOM 3292 C C . ALA E 1 91 ? 128.985 141.499 119.222 1.00 78.97 66 ALA E C 1
ATOM 3293 O O . ALA E 1 91 ? 128.681 142.695 119.174 1.00 80.85 66 ALA E O 1
ATOM 3295 N N . VAL E 1 92 ? 128.273 140.561 118.593 1.00 83.05 67 VAL E N 1
ATOM 3296 C CA . VAL E 1 92 ? 127.125 140.933 117.769 1.00 80.42 67 VAL E CA 1
ATOM 3297 C C . VAL E 1 92 ? 125.965 141.411 118.638 1.00 78.23 67 VAL E C 1
ATOM 3298 O O . VAL E 1 92 ? 125.236 142.337 118.264 1.00 76.17 67 VAL E O 1
ATOM 3302 N N . VAL E 1 93 ? 125.774 140.793 119.806 1.00 84.39 68 VAL E N 1
ATOM 3303 C CA . VAL E 1 93 ? 124.668 141.179 120.678 1.00 74.65 68 VAL E CA 1
ATOM 3304 C C . VAL E 1 93 ? 124.905 142.565 121.266 1.00 81.31 68 VAL E C 1
ATOM 3305 O O . VAL E 1 93 ? 124.003 143.411 121.279 1.00 81.22 68 VAL E O 1
ATOM 3309 N N . GLU E 1 94 ? 126.119 142.823 121.756 1.00 93.26 69 GLU E N 1
ATOM 3310 C CA . GLU E 1 94 ? 126.409 144.115 122.368 1.00 92.93 69 GLU E CA 1
ATOM 3311 C C . GLU E 1 94 ? 126.499 145.220 121.322 1.00 95.81 69 GLU E C 1
ATOM 3312 O O . GLU E 1 94 ? 126.382 146.405 121.653 1.00 94.61 69 GLU E O 1
ATOM 3318 N N . GLN E 1 95 ? 126.704 144.852 120.055 1.00 109.56 70 GLN E N 1
ATOM 3319 C CA . GLN E 1 95 ? 126.907 145.858 119.018 1.00 108.25 70 GLN E CA 1
ATOM 3320 C C . GLN E 1 95 ? 125.608 146.565 118.653 1.00 106.97 70 GLN E C 1
ATOM 3321 O O . GLN E 1 95 ? 125.632 147.735 118.257 1.00 109.08 70 GLN E O 1
ATOM 3327 N N . GLY E 1 96 ? 124.474 145.880 118.777 1.00 91.65 71 GLY E N 1
ATOM 3328 C CA . GLY E 1 96 ? 123.189 146.472 118.491 1.00 92.31 71 GLY E CA 1
ATOM 3329 C C . GLY E 1 96 ? 122.583 145.963 117.199 1.00 94.76 71 GLY E C 1
ATOM 3330 O O . GLY E 1 96 ? 123.288 145.570 116.265 1.00 97.52 71 GLY E O 1
ATOM 3331 N N . PRO E 1 97 ? 121.248 145.958 117.125 1.00 94.12 72 PRO E N 1
ATOM 3332 C CA . PRO E 1 97 ? 120.575 145.479 115.907 1.00 93.96 72 PRO E CA 1
ATOM 3333 C C . PRO E 1 97 ? 120.724 146.405 114.712 1.00 99.02 72 PRO E C 1
ATOM 3334 O O . PRO E 1 97 ? 120.411 145.985 113.590 1.00 96.38 72 PRO E O 1
ATOM 3338 N N . SER E 1 98 ? 121.179 147.645 114.912 1.00 115.03 73 SER E N 1
ATOM 3339 C CA . SER E 1 98 ? 121.277 148.588 113.801 1.00 114.17 73 SER E CA 1
ATOM 3340 C C . SER E 1 98 ? 122.296 148.127 112.766 1.00 115.85 73 SER E C 1
ATOM 3341 O O . SER E 1 98 ? 122.080 148.284 111.559 1.00 118.72 73 SER E O 1
ATOM 3344 N N . PHE E 1 99 ? 123.414 147.565 113.217 1.00 107.58 74 PHE E N 1
ATOM 3345 C CA . PHE E 1 99 ? 124.450 147.113 112.300 1.00 104.14 74 PHE E CA 1
ATOM 3346 C C . PHE E 1 99 ? 123.958 145.934 111.467 1.00 104.08 74 PHE E C 1
ATOM 3347 O O . PHE E 1 99 ? 123.178 145.101 111.936 1.00 104.03 74 PHE E O 1
ATOM 3355 N N . ALA E 1 100 ? 124.423 145.873 110.222 1.00 92.88 75 ALA E N 1
ATOM 3356 C CA . ALA E 1 100 ? 123.923 144.896 109.269 1.00 94.10 75 ALA E CA 1
ATOM 3357 C C . ALA E 1 100 ? 124.343 143.481 109.657 1.00 99.39 75 ALA E C 1
ATOM 3358 O O . ALA E 1 100 ? 125.253 143.268 110.463 1.00 101.14 75 ALA E O 1
ATOM 3360 N N . PHE E 1 101 ? 123.647 142.507 109.070 1.00 91.02 76 PHE E N 1
ATOM 3361 C CA . PHE E 1 101 ? 123.879 141.081 109.295 1.00 82.30 76 PHE E CA 1
ATOM 3362 C C . PHE E 1 101 ? 123.712 140.687 110.757 1.00 88.26 76 PHE E C 1
ATOM 3363 O O . PHE E 1 101 ? 124.240 139.657 111.187 1.00 98.31 76 PHE E O 1
ATOM 3371 N N . TYR E 1 102 ? 122.985 141.492 111.535 1.00 85.75 77 TYR E N 1
ATOM 3372 C CA . TYR E 1 102 ? 122.752 141.154 112.934 1.00 83.66 77 TYR E CA 1
ATOM 3373 C C . TYR E 1 102 ? 121.897 139.900 113.056 1.00 85.24 77 TYR E C 1
ATOM 3374 O O . TYR E 1 102 ? 122.246 138.962 113.782 1.00 82.60 77 TYR E O 1
ATOM 3383 N N . VAL E 1 103 ? 120.773 139.866 112.347 1.00 89.57 78 VAL E N 1
ATOM 3384 C CA . VAL E 1 103 ? 119.841 138.742 112.408 1.00 93.30 78 VAL E CA 1
ATOM 3385 C C . VAL E 1 103 ? 120.457 137.446 111.884 1.00 92.48 78 VAL E C 1
ATOM 3386 O O . VAL E 1 103 ? 120.399 136.429 112.590 1.00 85.67 78 VAL E O 1
ATOM 3390 N N . PRO E 1 104 ? 121.035 137.404 110.672 1.00 86.61 79 PRO E N 1
ATOM 3391 C CA . PRO E 1 104 ? 121.589 136.122 110.205 1.00 79.03 79 PRO E CA 1
ATOM 3392 C C . PRO E 1 104 ? 122.688 135.587 111.103 1.00 86.89 79 PRO E C 1
ATOM 3393 O O . PRO E 1 104 ? 122.817 134.368 111.254 1.00 94.25 79 PRO E O 1
ATOM 3397 N N . LEU E 1 105 ? 123.485 136.469 111.709 1.00 79.94 80 LEU E N 1
ATOM 3398 C CA . LEU E 1 105 ? 124.542 136.010 112.605 1.00 82.37 80 LEU E CA 1
ATOM 3399 C C . LEU E 1 105 ? 123.966 135.398 113.876 1.00 83.12 80 LEU E C 1
ATOM 3400 O O . LEU E 1 105 ? 124.484 134.395 114.379 1.00 82.55 80 LEU E O 1
ATOM 3405 N N . VAL E 1 106 ? 122.894 135.989 114.410 1.00 76.54 81 VAL E N 1
ATOM 3406 C CA . VAL E 1 106 ? 122.311 135.491 115.655 1.00 80.64 81 VAL E CA 1
ATOM 3407 C C . VAL E 1 106 ? 121.738 134.092 115.455 1.00 82.19 81 VAL E C 1
ATOM 3408 O O . VAL E 1 106 ? 121.972 133.185 116.262 1.00 74.99 81 VAL E O 1
ATOM 3412 N N . VAL E 1 107 ? 120.979 133.896 114.375 1.00 80.42 82 VAL E N 1
ATOM 3413 C CA . VAL E 1 107 ? 120.381 132.588 114.121 1.00 80.53 82 VAL E CA 1
ATOM 3414 C C . VAL E 1 107 ? 121.451 131.569 113.744 1.00 77.21 82 VAL E C 1
ATOM 3415 O O . VAL E 1 107 ? 121.374 130.399 114.136 1.00 63.57 82 VAL E O 1
ATOM 3419 N N . LEU E 1 108 ? 122.465 131.991 112.983 1.00 77.51 83 LEU E N 1
ATOM 3420 C CA . LEU E 1 108 ? 123.518 131.066 112.574 1.00 63.60 83 LEU E CA 1
ATOM 3421 C C . LEU E 1 108 ? 124.300 130.555 113.777 1.00 73.72 83 LEU E C 1
ATOM 3422 O O . LEU E 1 108 ? 124.611 129.362 113.868 1.00 92.06 83 LEU E O 1
ATOM 3427 N N . ILE E 1 109 ? 124.630 131.446 114.713 1.00 71.24 84 ILE E N 1
ATOM 3428 C CA . ILE E 1 109 ? 125.325 131.022 115.925 1.00 73.27 84 ILE E CA 1
ATOM 3429 C C . ILE E 1 109 ? 124.420 130.139 116.774 1.00 79.03 84 ILE E C 1
ATOM 3430 O O . ILE E 1 109 ? 124.864 129.135 117.346 1.00 79.35 84 ILE E O 1
ATOM 3435 N N . SER E 1 110 ? 123.137 130.496 116.866 1.00 74.60 85 SER E N 1
ATOM 3436 C CA . SER E 1 110 ? 122.209 129.746 117.707 1.00 66.90 85 SER E CA 1
ATOM 3437 C C . SER E 1 110 ? 122.047 128.312 117.216 1.00 72.51 85 SER E C 1
ATOM 3438 O O . SER E 1 110 ? 122.105 127.364 118.007 1.00 73.93 85 SER E O 1
ATOM 3441 N N . ILE E 1 111 ? 121.839 128.131 115.910 1.00 79.50 86 ILE E N 1
ATOM 3442 C CA . ILE E 1 111 ? 121.686 126.780 115.378 1.00 80.26 86 ILE E CA 1
ATOM 3443 C C . ILE E 1 111 ? 123.007 126.024 115.454 1.00 79.71 86 ILE E C 1
ATOM 3444 O O . ILE E 1 111 ? 123.027 124.812 115.693 1.00 84.85 86 ILE E O 1
ATOM 3449 N N . SER E 1 112 ? 124.127 126.722 115.252 1.00 72.44 87 SER E N 1
ATOM 3450 C CA . SER E 1 112 ? 125.430 126.070 115.332 1.00 63.54 87 SER E CA 1
ATOM 3451 C C . SER E 1 112 ? 125.688 125.530 116.732 1.00 74.40 87 SER E C 1
ATOM 3452 O O . SER E 1 112 ? 126.147 124.395 116.898 1.00 90.70 87 SER E O 1
ATOM 3455 N N . LEU E 1 113 ? 125.385 126.331 117.755 1.00 71.59 88 LEU E N 1
ATOM 3456 C CA . LEU E 1 113 ? 125.613 125.899 119.130 1.00 65.04 88 LEU E CA 1
ATOM 3457 C C . LEU E 1 113 ? 124.709 124.726 119.491 1.00 69.42 88 LEU E C 1
ATOM 3458 O O . LEU E 1 113 ? 125.132 123.801 120.195 1.00 78.66 88 LEU E O 1
ATOM 3463 N N . VAL E 1 114 ? 123.462 124.745 119.015 1.00 70.61 89 VAL E N 1
ATOM 3464 C CA . VAL E 1 114 ? 122.530 123.660 119.314 1.00 78.09 89 VAL E CA 1
ATOM 3465 C C . VAL E 1 114 ? 123.035 122.344 118.735 1.00 76.46 89 VAL E C 1
ATOM 3466 O O . VAL E 1 114 ? 122.975 121.296 119.389 1.00 69.24 89 VAL E O 1
ATOM 3470 N N . LEU E 1 115 ? 123.542 122.377 117.501 1.00 78.99 90 LEU E N 1
ATOM 3471 C CA . LEU E 1 115 ? 124.038 121.159 116.868 1.00 77.65 90 LEU E CA 1
ATOM 3472 C C . LEU E 1 115 ? 125.252 120.600 117.601 1.00 70.38 90 LEU E C 1
ATOM 3473 O O . LEU E 1 115 ? 125.394 119.379 117.733 1.00 78.72 90 LEU E O 1
ATOM 3478 N N . GLN E 1 116 ? 126.142 121.475 118.078 1.00 67.24 91 GLN E N 1
ATOM 3479 C CA . GLN E 1 116 ? 127.339 121.007 118.773 1.00 78.75 91 GLN E CA 1
ATOM 3480 C C . GLN E 1 116 ? 126.983 120.293 120.070 1.00 80.31 91 GLN E C 1
ATOM 3481 O O . GLN E 1 116 ? 127.631 119.307 120.442 1.00 81.03 91 GLN E O 1
ATOM 3487 N N . ILE E 1 117 ? 125.966 120.784 120.782 1.00 79.01 92 ILE E N 1
ATOM 3488 C CA . ILE E 1 117 ? 125.486 120.078 121.966 1.00 77.12 92 ILE E CA 1
ATOM 3489 C C . ILE E 1 117 ? 124.931 118.714 121.578 1.00 87.50 92 ILE E C 1
ATOM 3490 O O . ILE E 1 117 ? 125.198 117.705 122.243 1.00 90.94 92 ILE E O 1
ATOM 3495 N N . GLY E 1 118 ? 124.154 118.661 120.495 1.00 91.44 93 GLY E N 1
ATOM 3496 C CA . GLY E 1 118 ? 123.638 117.384 120.029 1.00 93.99 93 GLY E CA 1
ATOM 3497 C C . GLY E 1 118 ? 124.736 116.430 119.602 1.00 87.15 93 GLY E C 1
ATOM 3498 O O . GLY E 1 118 ? 124.669 115.230 119.875 1.00 82.14 93 GLY E O 1
ATOM 3499 N N . VAL E 1 119 ? 125.760 116.950 118.920 1.00 81.58 94 VAL E N 1
ATOM 3500 C CA . VAL E 1 119 ? 126.892 116.116 118.526 1.00 77.37 94 VAL E CA 1
ATOM 3501 C C . VAL E 1 119 ? 127.620 115.590 119.756 1.00 88.08 94 VAL E C 1
ATOM 3502 O O . VAL E 1 119 ? 127.967 114.405 119.831 1.00 98.78 94 VAL E O 1
ATOM 3506 N N . GLY E 1 120 ? 127.861 116.460 120.739 1.00 78.99 95 GLY E N 1
ATOM 3507 C CA . GLY E 1 120 ? 128.532 116.018 121.951 1.00 82.09 95 GLY E CA 1
ATOM 3508 C C . GLY E 1 120 ? 127.750 114.947 122.685 1.00 85.02 95 GLY E C 1
ATOM 3509 O O . GLY E 1 120 ? 128.310 113.938 123.119 1.00 84.07 95 GLY E O 1
ATOM 3510 N N . VAL E 1 121 ? 126.437 115.145 122.815 1.00 89.35 96 VAL E N 1
ATOM 3511 C CA . VAL E 1 121 ? 125.586 114.130 123.430 1.00 91.35 96 VAL E CA 1
ATOM 3512 C C . VAL E 1 121 ? 125.610 112.851 122.603 1.00 101.96 96 VAL E C 1
ATOM 3513 O O . VAL E 1 121 ? 125.652 111.740 123.147 1.00 101.66 96 VAL E O 1
ATOM 3517 N N . LEU E 1 122 ? 125.589 112.988 121.275 1.00 99.53 97 LEU E N 1
ATOM 3518 C CA . LEU E 1 122 ? 125.700 111.824 120.403 1.00 85.53 97 LEU E CA 1
ATOM 3519 C C . LEU E 1 122 ? 127.022 111.100 120.623 1.00 87.79 97 LEU E C 1
ATOM 3520 O O . LEU E 1 122 ? 127.057 109.866 120.700 1.00 91.02 97 LEU E O 1
ATOM 3525 N N . LEU E 1 123 ? 128.119 111.851 120.733 1.00 79.85 98 LEU E N 1
ATOM 3526 C CA . LEU E 1 123 ? 129.435 111.233 120.855 1.00 79.94 98 LEU E CA 1
ATOM 3527 C C . LEU E 1 123 ? 129.627 110.574 122.217 1.00 89.70 98 LEU E C 1
ATOM 3528 O O . LEU E 1 123 ? 130.294 109.537 122.318 1.00 93.37 98 LEU E O 1
ATOM 3533 N N . ILE E 1 124 ? 129.061 111.160 123.277 1.00 102.43 99 ILE E N 1
ATOM 3534 C CA . ILE E 1 124 ? 129.240 110.603 124.618 1.00 101.65 99 ILE E CA 1
ATOM 3535 C C . ILE E 1 124 ? 128.649 109.201 124.699 1.00 100.46 99 ILE E C 1
ATOM 3536 O O . ILE E 1 124 ? 129.270 108.278 125.239 1.00 101.78 99 ILE E O 1
ATOM 3541 N N . PHE E 1 125 ? 127.450 109.014 124.151 1.00 107.43 100 PHE E N 1
ATOM 3542 C CA . PHE E 1 125 ? 126.815 107.704 124.150 1.00 109.19 100 PHE E CA 1
ATOM 3543 C C . PHE E 1 125 ? 127.363 106.789 123.065 1.00 105.38 100 PHE E C 1
ATOM 3544 O O . PHE E 1 125 ? 126.957 105.624 122.996 1.00 104.01 100 PHE E O 1
ATOM 3552 N N . LEU E 1 126 ? 128.263 107.289 122.219 1.00 107.31 101 LEU E N 1
ATOM 3553 C CA . LEU E 1 126 ? 128.797 106.530 121.096 1.00 107.01 101 LEU E CA 1
ATOM 3554 C C . LEU E 1 126 ? 130.057 105.751 121.449 1.00 113.99 101 LEU E C 1
ATOM 3555 O O . LEU E 1 126 ? 130.146 104.555 121.151 1.00 117.09 101 LEU E O 1
ATOM 3560 N N . VAL E 1 127 ? 131.040 106.406 122.073 1.00 120.88 102 VAL E N 1
ATOM 3561 C CA . VAL E 1 127 ? 132.304 105.739 122.377 1.00 119.78 102 VAL E CA 1
ATOM 3562 C C . VAL E 1 127 ? 132.101 104.620 123.389 1.00 119.16 102 VAL E C 1
ATOM 3563 O O . VAL E 1 127 ? 132.930 103.706 123.492 1.00 116.59 102 VAL E O 1
ATOM 3567 N N . LYS E 1 128 ? 131.003 104.667 124.148 1.00 134.70 103 LYS E N 1
ATOM 3568 C CA . LYS E 1 128 ? 130.727 103.613 125.118 1.00 138.77 103 LYS E CA 1
ATOM 3569 C C . LYS E 1 128 ? 130.439 102.285 124.424 1.00 140.98 103 LYS E C 1
ATOM 3570 O O . LYS E 1 128 ? 130.880 101.226 124.887 1.00 138.88 103 LYS E O 1
ATOM 3576 N N . TYR E 1 129 ? 129.703 102.320 123.309 1.00 157.88 104 TYR E N 1
ATOM 3577 C CA . TYR E 1 129 ? 129.386 101.091 122.589 1.00 157.15 104 TYR E CA 1
ATOM 3578 C C . TYR E 1 129 ? 130.592 100.508 121.867 1.00 156.19 104 TYR E C 1
ATOM 3579 O O . TYR E 1 129 ? 130.565 99.330 121.494 1.00 157.83 104 TYR E O 1
ATOM 3588 N N . ASP E 1 130 ? 131.645 101.300 121.656 1.00 163.70 105 ASP E N 1
ATOM 3589 C CA . ASP E 1 130 ? 132.822 100.796 120.960 1.00 166.96 105 ASP E CA 1
ATOM 3590 C C . ASP E 1 130 ? 133.583 99.760 121.777 1.00 167.85 105 ASP E C 1
ATOM 3591 O O . ASP E 1 130 ? 134.405 99.029 121.214 1.00 167.29 105 ASP E O 1
ATOM 3596 N N . LEU E 1 131 ? 133.330 99.678 123.082 1.00 167.55 106 LEU E N 1
ATOM 3597 C CA . LEU E 1 131 ? 134.041 98.755 123.957 1.00 166.63 106 LEU E CA 1
ATOM 3598 C C . LEU E 1 131 ? 133.122 97.743 124.620 1.00 165.84 106 LEU E C 1
ATOM 3599 O O . LEU E 1 131 ? 133.451 96.551 124.666 1.00 163.05 106 LEU E O 1
ATOM 3604 N N . ASN E 1 132 ? 131.974 98.183 125.141 1.00 178.22 107 ASN E N 1
ATOM 3605 C CA . ASN E 1 132 ? 131.122 97.290 125.920 1.00 179.78 107 ASN E CA 1
ATOM 3606 C C . ASN E 1 132 ? 130.457 96.238 125.038 1.00 178.82 107 ASN E C 1
ATOM 3607 O O . ASN E 1 132 ? 130.454 95.048 125.373 1.00 177.57 107 ASN E O 1
ATOM 3612 N N . ASN E 1 133 ? 129.888 96.654 123.908 1.00 179.02 108 ASN E N 1
ATOM 3613 C CA . ASN E 1 133 ? 129.149 95.738 123.038 1.00 178.81 108 ASN E CA 1
ATOM 3614 C C . ASN E 1 133 ? 129.232 96.228 121.602 1.00 178.92 108 ASN E C 1
ATOM 3615 O O . ASN E 1 133 ? 128.431 97.066 121.166 1.00 177.62 108 ASN E O 1
ATOM 3620 N N . PRO E 1 134 ? 130.193 95.725 120.832 1.00 182.67 109 PRO E N 1
ATOM 3621 C CA . PRO E 1 134 ? 130.285 96.067 119.405 1.00 181.22 109 PRO E CA 1
ATOM 3622 C C . PRO E 1 134 ? 129.525 95.135 118.472 1.00 180.46 109 PRO E C 1
ATOM 3623 O O . PRO E 1 134 ? 129.760 95.188 117.261 1.00 178.82 109 PRO E O 1
ATOM 3627 N N . ALA E 1 135 ? 128.637 94.285 118.998 1.00 177.69 110 ALA E N 1
ATOM 3628 C CA . ALA E 1 135 ? 127.946 93.312 118.157 1.00 178.05 110 ALA E CA 1
ATOM 3629 C C . ALA E 1 135 ? 127.065 93.992 117.116 1.00 177.43 110 ALA E C 1
ATOM 3630 O O . ALA E 1 135 ? 127.031 93.573 115.953 1.00 177.23 110 ALA E O 1
ATOM 3632 N N . LYS E 1 136 ? 126.343 95.042 117.511 1.00 161.31 111 LYS E N 1
ATOM 3633 C CA . LYS E 1 136 ? 125.447 95.753 116.598 1.00 160.06 111 LYS E CA 1
ATOM 3634 C C . LYS E 1 136 ? 126.289 96.631 115.676 1.00 158.94 111 LYS E C 1
ATOM 3635 O O . LYS E 1 136 ? 126.349 97.856 115.802 1.00 158.01 111 LYS E O 1
ATOM 3641 N N . HIS E 1 137 ? 126.956 95.974 114.724 1.00 157.34 112 HIS E N 1
ATOM 3642 C CA . HIS E 1 137 ? 127.819 96.692 113.792 1.00 157.69 112 HIS E CA 1
ATOM 3643 C C . HIS E 1 137 ? 127.014 97.619 112.889 1.00 156.56 112 HIS E C 1
ATOM 3644 O O . HIS E 1 137 ? 127.438 98.748 112.616 1.00 158.02 112 HIS E O 1
ATOM 3651 N N . ALA E 1 138 ? 125.854 97.160 112.414 1.00 144.71 113 ALA E N 1
ATOM 3652 C CA . ALA E 1 138 ? 125.054 97.964 111.494 1.00 145.52 113 ALA E CA 1
ATOM 3653 C C . ALA E 1 138 ? 124.567 99.247 112.157 1.00 146.70 113 ALA E C 1
ATOM 3654 O O . ALA E 1 138 ? 124.637 100.330 111.564 1.00 144.61 113 ALA E O 1
ATOM 3656 N N . LYS E 1 139 ? 124.062 99.145 113.389 1.00 142.87 114 LYS E N 1
ATOM 3657 C CA . LYS E 1 139 ? 123.596 100.336 114.092 1.00 143.32 114 LYS E CA 1
ATOM 3658 C C . LYS E 1 139 ? 124.756 101.262 114.436 1.00 144.62 114 LYS E C 1
ATOM 3659 O O . LYS E 1 139 ? 124.633 102.488 114.332 1.00 144.46 114 LYS E O 1
ATOM 3665 N N . LEU E 1 140 ? 125.889 100.693 114.854 1.00 140.91 115 LEU E N 1
ATOM 3666 C CA . LEU E 1 140 ? 127.052 101.511 115.183 1.00 137.07 115 LEU E CA 1
ATOM 3667 C C . LEU E 1 140 ? 127.599 102.220 113.950 1.00 135.81 115 LEU E C 1
ATOM 3668 O O . LEU E 1 140 ? 127.973 103.396 114.016 1.00 136.10 115 LEU E O 1
ATOM 3673 N N . ASP E 1 141 ? 127.657 101.518 112.815 1.00 137.64 116 ASP E N 1
ATOM 3674 C CA . ASP E 1 141 ? 128.184 102.125 111.597 1.00 137.86 116 ASP E CA 1
ATOM 3675 C C . ASP E 1 141 ? 127.312 103.286 111.134 1.00 137.50 116 ASP E C 1
ATOM 3676 O O . ASP E 1 141 ? 127.828 104.320 110.693 1.00 138.18 116 ASP E O 1
ATOM 3681 N N . PHE E 1 142 ? 125.989 103.131 111.218 1.00 128.83 117 PHE E N 1
ATOM 3682 C CA . PHE E 1 142 ? 125.097 104.230 110.861 1.00 133.15 117 PHE E CA 1
ATOM 3683 C C . PHE E 1 142 ? 125.236 105.396 111.830 1.00 130.81 117 PHE E C 1
ATOM 3684 O O . PHE E 1 142 ? 125.196 106.563 111.420 1.00 126.51 117 PHE E O 1
ATOM 3692 N N . LEU E 1 143 ? 125.392 105.101 113.122 1.00 120.84 118 LEU E N 1
ATOM 3693 C CA . LEU E 1 143 ? 125.527 106.165 114.112 1.00 118.65 118 LEU E CA 1
ATOM 3694 C C . LEU E 1 143 ? 126.784 106.991 113.869 1.00 119.24 118 LEU E C 1
ATOM 3695 O O . LEU E 1 143 ? 126.784 108.209 114.077 1.00 119.62 118 LEU E O 1
ATOM 3700 N N . ASN E 1 144 ? 127.867 106.345 113.430 1.00 114.35 119 ASN E N 1
ATOM 3701 C CA . ASN E 1 144 ? 129.063 107.091 113.056 1.00 112.32 119 ASN E CA 1
ATOM 3702 C C . ASN E 1 144 ? 128.779 108.026 111.888 1.00 117.52 119 ASN E C 1
ATOM 3703 O O . ASN E 1 144 ? 129.255 109.167 111.865 1.00 121.43 119 ASN E O 1
ATOM 3708 N N . ASN E 1 145 ? 128.007 107.556 110.906 1.00 108.54 120 ASN E N 1
ATOM 3709 C CA . ASN E 1 145 ? 127.705 108.378 109.739 1.00 105.60 120 ASN E CA 1
ATOM 3710 C C . ASN E 1 145 ? 126.855 109.586 110.113 1.00 108.29 120 ASN E C 1
ATOM 3711 O O . ASN E 1 145 ? 127.070 110.688 109.596 1.00 101.53 120 ASN E O 1
ATOM 3716 N N . LEU E 1 146 ? 125.878 109.397 111.004 1.00 102.22 121 LEU E N 1
ATOM 3717 C CA . LEU E 1 146 ? 125.040 110.516 111.426 1.00 98.87 121 LEU E CA 1
ATOM 3718 C C . LEU E 1 146 ? 125.860 111.574 112.154 1.00 92.86 121 LEU E C 1
ATOM 3719 O O . LEU E 1 146 ? 125.651 112.777 111.956 1.00 93.83 121 LEU E O 1
ATOM 3724 N N . ALA E 1 147 ? 126.793 111.144 113.007 1.00 88.05 122 ALA E N 1
ATOM 3725 C CA . ALA E 1 147 ? 127.662 112.094 113.692 1.00 86.35 122 ALA E CA 1
ATOM 3726 C C . ALA E 1 147 ? 128.533 112.856 112.703 1.00 92.33 122 ALA E C 1
ATOM 3727 O O . ALA E 1 147 ? 128.748 114.064 112.856 1.00 99.54 122 ALA E O 1
ATOM 3729 N N . THR E 1 148 ? 129.049 112.165 111.683 1.00 83.77 123 THR E N 1
ATOM 3730 C CA . THR E 1 148 ? 129.861 112.834 110.671 1.00 78.16 123 THR E CA 1
ATOM 3731 C C . THR E 1 148 ? 129.049 113.875 109.911 1.00 87.08 123 THR E C 1
ATOM 3732 O O . THR E 1 148 ? 129.549 114.965 109.612 1.00 82.48 123 THR E O 1
ATOM 3736 N N . GLY E 1 149 ? 127.796 113.553 109.584 1.00 86.38 124 GLY E N 1
ATOM 3737 C CA . GLY E 1 149 ? 126.958 114.509 108.879 1.00 81.87 124 GLY E CA 1
ATOM 3738 C C . GLY E 1 149 ? 126.631 115.733 109.712 1.00 84.70 124 GLY E C 1
ATOM 3739 O O . GLY E 1 149 ? 126.627 116.858 109.206 1.00 83.07 124 GLY E O 1
ATOM 3740 N N . LEU E 1 150 ? 126.345 115.531 111.001 1.00 79.64 125 LEU E N 1
ATOM 3741 C CA . LEU E 1 150 ? 126.034 116.658 111.876 1.00 69.51 125 LEU E CA 1
ATOM 3742 C C . LEU E 1 150 ? 127.236 117.578 112.043 1.00 77.98 125 LEU E C 1
ATOM 3743 O O . LEU E 1 150 ? 127.090 118.805 112.053 1.00 89.69 125 LEU E O 1
ATOM 3748 N N . VAL E 1 151 ? 128.431 117.005 112.188 1.00 70.76 126 VAL E N 1
ATOM 3749 C CA . VAL E 1 151 ? 129.637 117.825 112.243 1.00 67.07 126 VAL E CA 1
ATOM 3750 C C . VAL E 1 151 ? 129.859 118.529 110.911 1.00 76.30 126 VAL E C 1
ATOM 3751 O O . VAL E 1 151 ? 130.310 119.680 110.869 1.00 82.91 126 VAL E O 1
ATOM 3755 N N . PHE E 1 152 ? 129.535 117.855 109.805 1.00 75.30 127 PHE E N 1
ATOM 3756 C CA . PHE E 1 152 ? 129.729 118.446 108.484 1.00 75.83 127 PHE E CA 1
ATOM 3757 C C . PHE E 1 152 ? 128.894 119.709 108.314 1.00 76.58 127 PHE E C 1
ATOM 3758 O O . PHE E 1 152 ? 129.377 120.719 107.791 1.00 83.04 127 PHE E O 1
ATOM 3766 N N . ILE E 1 153 ? 127.633 119.673 108.748 1.00 71.06 128 ILE E N 1
ATOM 3767 C CA . ILE E 1 153 ? 126.781 120.848 108.593 1.00 71.20 128 ILE E CA 1
ATOM 3768 C C . ILE E 1 153 ? 127.175 121.936 109.587 1.00 65.41 128 ILE E C 1
ATOM 3769 O O . ILE E 1 153 ? 126.853 123.113 109.388 1.00 60.31 128 ILE E O 1
ATOM 3774 N N . ILE E 1 154 ? 127.873 121.570 110.665 1.00 71.75 129 ILE E N 1
ATOM 3775 C CA . ILE E 1 154 ? 128.355 122.572 111.612 1.00 66.04 129 ILE E CA 1
ATOM 3776 C C . ILE E 1 154 ? 129.474 123.398 110.991 1.00 63.11 129 ILE E C 1
ATOM 3777 O O . ILE E 1 154 ? 129.494 124.630 111.106 1.00 69.73 129 ILE E O 1
ATOM 3782 N N . VAL E 1 155 ? 130.422 122.738 110.320 1.00 73.93 130 VAL E N 1
ATOM 3783 C CA . VAL E 1 155 ? 131.535 123.466 109.719 1.00 78.04 130 VAL E CA 1
ATOM 3784 C C . VAL E 1 155 ? 131.058 124.313 108.546 1.00 82.37 130 VAL E C 1
ATOM 3785 O O . VAL E 1 155 ? 131.660 125.349 108.239 1.00 76.40 130 VAL E O 1
ATOM 3789 N N . VAL E 1 156 ? 129.984 123.898 107.870 1.00 75.69 131 VAL E N 1
ATOM 3790 C CA . VAL E 1 156 ? 129.427 124.710 106.790 1.00 80.13 131 VAL E CA 1
ATOM 3791 C C . VAL E 1 156 ? 128.844 126.002 107.349 1.00 84.25 131 VAL E C 1
ATOM 3792 O O . VAL E 1 156 ? 129.054 127.090 106.799 1.00 78.22 131 VAL E O 1
ATOM 3796 N N . VAL E 1 157 ? 128.099 125.900 108.452 1.00 80.14 132 VAL E N 1
ATOM 3797 C CA . VAL E 1 157 ? 127.542 127.091 109.089 1.00 70.44 132 VAL E CA 1
ATOM 3798 C C . VAL E 1 157 ? 128.659 127.977 109.627 1.00 74.39 132 VAL E C 1
ATOM 3799 O O . VAL E 1 157 ? 128.625 129.205 109.474 1.00 71.64 132 VAL E O 1
ATOM 3803 N N . ASN E 1 158 ? 129.670 127.370 110.256 1.00 84.41 133 ASN E N 1
ATOM 3804 C CA . ASN E 1 158 ? 130.788 128.143 110.789 1.00 74.79 133 ASN E CA 1
ATOM 3805 C C . ASN E 1 158 ? 131.540 128.884 109.692 1.00 80.97 133 ASN E C 1
ATOM 3806 O O . ASN E 1 158 ? 132.075 129.970 109.938 1.00 83.91 133 ASN E O 1
ATOM 3811 N N . ILE E 1 159 ? 131.600 128.315 108.487 1.00 72.18 134 ILE E N 1
ATOM 3812 C CA . ILE E 1 159 ? 132.233 129.008 107.368 1.00 76.58 134 ILE E CA 1
ATOM 3813 C C . ILE E 1 159 ? 131.495 130.306 107.070 1.00 77.00 134 ILE E C 1
ATOM 3814 O O . ILE E 1 159 ? 132.108 131.348 106.806 1.00 63.75 134 ILE E O 1
ATOM 3819 N N . PHE E 1 160 ? 130.162 130.264 107.121 1.00 79.30 135 PHE E N 1
ATOM 3820 C CA . PHE E 1 160 ? 129.371 131.454 106.832 1.00 76.30 135 PHE E CA 1
ATOM 3821 C C . PHE E 1 160 ? 129.421 132.462 107.974 1.00 75.75 135 PHE E C 1
ATOM 3822 O O . PHE E 1 160 ? 129.325 133.670 107.733 1.00 70.25 135 PHE E O 1
ATOM 3830 N N . ILE E 1 161 ? 129.569 131.992 109.216 1.00 73.75 136 ILE E N 1
ATOM 3831 C CA . ILE E 1 161 ? 129.597 132.904 110.358 1.00 61.53 136 ILE E CA 1
ATOM 3832 C C . ILE E 1 161 ? 130.809 133.823 110.283 1.00 67.84 136 ILE E C 1
ATOM 3833 O O . ILE E 1 161 ? 130.696 135.041 110.460 1.00 74.72 136 ILE E O 1
ATOM 3838 N N . THR E 1 162 ? 131.989 133.255 110.022 1.00 67.84 137 THR E N 1
ATOM 3839 C CA . THR E 1 162 ? 133.192 134.075 109.919 1.00 72.55 137 THR E CA 1
ATOM 3840 C C . THR E 1 162 ? 133.128 134.998 108.711 1.00 80.21 137 THR E C 1
ATOM 3841 O O . THR E 1 162 ? 133.600 136.140 108.767 1.00 74.59 137 THR E O 1
ATOM 3845 N N . ALA E 1 163 ? 132.555 134.519 107.604 1.00 85.20 138 ALA E N 1
ATOM 3846 C CA . ALA E 1 163 ? 132.460 135.341 106.403 1.00 76.82 138 ALA E CA 1
ATOM 3847 C C . ALA E 1 163 ? 131.574 136.559 106.630 1.00 82.05 138 ALA E C 1
ATOM 3848 O O . ALA E 1 163 ? 131.916 137.670 106.210 1.00 77.19 138 ALA E O 1
ATOM 3850 N N . PHE E 1 164 ? 130.439 136.375 107.296 1.00 83.45 139 PHE E N 1
ATOM 3851 C CA . PHE E 1 164 ? 129.514 137.476 107.543 1.00 77.55 139 PHE E CA 1
ATOM 3852 C C . PHE E 1 164 ? 129.922 138.274 108.776 1.00 87.10 139 PHE E C 1
ATOM 3853 O O . PHE E 1 164 ? 130.692 137.803 109.613 1.00 84.59 139 PHE E O 1
ATOM 3861 N N . ASN F 1 64 ? 140.877 113.079 121.338 1.00 64.38 39 ASN F N 1
ATOM 3862 C CA . ASN F 1 64 ? 139.696 113.859 120.990 1.00 70.77 39 ASN F CA 1
ATOM 3863 C C . ASN F 1 64 ? 138.907 113.166 119.885 1.00 78.09 39 ASN F C 1
ATOM 3864 O O . ASN F 1 64 ? 139.453 112.840 118.832 1.00 81.51 39 ASN F O 1
ATOM 3869 N N . HIS F 1 65 ? 137.617 112.943 120.134 1.00 95.74 40 HIS F N 1
ATOM 3870 C CA . HIS F 1 65 ? 136.764 112.251 119.177 1.00 89.58 40 HIS F CA 1
ATOM 3871 C C . HIS F 1 65 ? 136.080 113.196 118.201 1.00 86.24 40 HIS F C 1
ATOM 3872 O O . HIS F 1 65 ? 135.832 112.813 117.053 1.00 89.54 40 HIS F O 1
ATOM 3879 N N . TYR F 1 66 ? 135.767 114.420 118.630 1.00 76.18 41 TYR F N 1
ATOM 3880 C CA . TYR F 1 66 ? 135.149 115.385 117.726 1.00 66.16 41 TYR F CA 1
ATOM 3881 C C . TYR F 1 66 ? 136.106 115.792 116.614 1.00 78.77 41 TYR F C 1
ATOM 3882 O O . TYR F 1 66 ? 135.682 116.016 115.475 1.00 89.33 41 TYR F O 1
ATOM 3891 N N . ALA F 1 67 ? 137.399 115.905 116.927 1.00 80.26 42 ALA F N 1
ATOM 3892 C CA . ALA F 1 67 ? 138.381 116.247 115.904 1.00 73.96 42 ALA F CA 1
ATOM 3893 C C . ALA F 1 67 ? 138.472 115.160 114.841 1.00 73.67 42 ALA F C 1
ATOM 3894 O O . ALA F 1 67 ? 138.625 115.459 113.652 1.00 82.67 42 ALA F O 1
ATOM 3896 N N . SER F 1 68 ? 138.389 113.892 115.252 1.00 71.88 43 SER F N 1
ATOM 3897 C CA . SER F 1 68 ? 138.384 112.800 114.284 1.00 77.62 43 SER F CA 1
ATOM 3898 C C . SER F 1 68 ? 137.159 112.873 113.381 1.00 81.01 43 SER F C 1
ATOM 3899 O O . SER F 1 68 ? 137.257 112.641 112.170 1.00 82.54 43 SER F O 1
ATOM 3902 N N . LYS F 1 69 ? 135.994 113.186 113.953 1.00 83.28 44 LYS F N 1
ATOM 3903 C CA . LYS F 1 69 ? 134.803 113.389 113.135 1.00 71.94 44 LYS F CA 1
ATOM 3904 C C . LYS F 1 69 ? 134.959 114.605 112.232 1.00 71.32 44 LYS F C 1
ATOM 3905 O O . LYS F 1 69 ? 134.539 114.581 111.070 1.00 81.28 44 LYS F O 1
ATOM 3911 N N . LYS F 1 70 ? 135.555 115.680 112.752 1.00 66.69 45 LYS F N 1
ATOM 3912 C CA . LYS F 1 70 ? 135.760 116.877 111.943 1.00 69.10 45 LYS F CA 1
ATOM 3913 C C . LYS F 1 70 ? 136.690 116.600 110.770 1.00 80.30 45 LYS F C 1
ATOM 3914 O O . LYS F 1 70 ? 136.454 117.080 109.655 1.00 88.42 45 LYS F O 1
ATOM 3920 N N . SER F 1 71 ? 137.758 115.834 111.001 1.00 73.96 46 SER F N 1
ATOM 3921 C CA . SER F 1 71 ? 138.690 115.520 109.922 1.00 70.72 46 SER F CA 1
ATOM 3922 C C . SER F 1 71 ? 138.012 114.696 108.835 1.00 79.38 46 SER F C 1
ATOM 3923 O O . SER F 1 71 ? 138.230 114.927 107.640 1.00 85.50 46 SER F O 1
ATOM 3926 N N . ALA F 1 72 ? 137.183 113.727 109.230 1.00 81.12 47 ALA F N 1
ATOM 3927 C CA . ALA F 1 72 ? 136.464 112.918 108.254 1.00 78.81 47 ALA F CA 1
ATOM 3928 C C . ALA F 1 72 ? 135.302 113.670 107.622 1.00 74.40 47 ALA F C 1
ATOM 3929 O O . ALA F 1 72 ? 134.805 113.247 106.573 1.00 71.88 47 ALA F O 1
ATOM 3931 N N . ALA F 1 73 ? 134.856 114.768 108.232 1.00 81.82 48 ALA F N 1
ATOM 3932 C CA . ALA F 1 73 ? 133.787 115.579 107.667 1.00 82.08 48 ALA F CA 1
ATOM 3933 C C . ALA F 1 73 ? 134.285 116.629 106.686 1.00 86.31 48 ALA F C 1
ATOM 3934 O O . ALA F 1 73 ? 133.562 116.962 105.742 1.00 95.09 48 ALA F O 1
ATOM 3936 N N . GLU F 1 74 ? 135.493 117.159 106.886 1.00 91.24 49 GLU F N 1
ATOM 3937 C CA . GLU F 1 74 ? 136.072 118.090 105.926 1.00 91.43 49 GLU F CA 1
ATOM 3938 C C . GLU F 1 74 ? 136.673 117.382 104.721 1.00 94.64 49 GLU F C 1
ATOM 3939 O O . GLU F 1 74 ? 136.963 118.037 103.714 1.00 97.23 49 GLU F O 1
ATOM 3945 N N . SER F 1 75 ? 136.865 116.064 104.801 1.00 96.04 50 SER F N 1
ATOM 3946 C CA . SER F 1 75 ? 137.398 115.300 103.681 1.00 99.13 50 SER F CA 1
ATOM 3947 C C . SER F 1 75 ? 136.359 115.030 102.602 1.00 100.30 50 SER F C 1
ATOM 3948 O O . SER F 1 75 ? 136.721 114.535 101.530 1.00 105.36 50 SER F O 1
ATOM 3951 N N . MET F 1 76 ? 135.088 115.335 102.857 1.00 88.97 51 MET F N 1
ATOM 3952 C CA . MET F 1 76 ? 134.016 115.114 101.898 1.00 83.64 51 MET F CA 1
ATOM 3953 C C . MET F 1 76 ? 133.630 116.380 101.147 1.00 85.16 51 MET F C 1
ATOM 3954 O O . MET F 1 76 ? 132.604 116.391 100.460 1.00 94.83 51 MET F O 1
ATOM 3959 N N . LEU F 1 77 ? 134.419 117.443 101.263 1.00 90.50 52 LEU F N 1
ATOM 3960 C CA . LEU F 1 77 ? 134.148 118.689 100.558 1.00 97.14 52 LEU F CA 1
ATOM 3961 C C . LEU F 1 77 ? 135.438 119.497 100.504 1.00 98.82 52 LEU F C 1
ATOM 3962 O O . LEU F 1 77 ? 136.475 119.085 101.032 1.00 101.86 52 LEU F O 1
ATOM 3967 N N . ASP F 1 78 ? 135.368 120.653 99.852 1.00 99.38 53 ASP F N 1
ATOM 3968 C CA . ASP F 1 78 ? 136.464 121.610 99.824 1.00 102.47 53 ASP F CA 1
ATOM 3969 C C . ASP F 1 78 ? 136.084 122.847 100.628 1.00 102.87 53 ASP F C 1
ATOM 3970 O O . ASP F 1 78 ? 134.902 123.104 100.865 1.00 104.94 53 ASP F O 1
ATOM 3975 N N . ILE F 1 79 ? 137.090 123.585 101.087 1.00 93.36 54 ILE F N 1
ATOM 3976 C CA . ILE F 1 79 ? 136.874 124.732 101.961 1.00 91.34 54 ILE F CA 1
ATOM 3977 C C . ILE F 1 79 ? 136.911 126.044 101.186 1.00 92.37 54 ILE F C 1
ATOM 3978 O O . ILE F 1 79 ? 136.113 126.944 101.450 1.00 84.97 54 ILE F O 1
ATOM 3983 N N . ALA F 1 80 ? 137.819 126.154 100.213 1.00 98.69 55 ALA F N 1
ATOM 3984 C CA . ALA F 1 80 ? 138.033 127.426 99.530 1.00 90.25 55 ALA F CA 1
ATOM 3985 C C . ALA F 1 80 ? 136.791 127.880 98.774 1.00 93.20 55 ALA F C 1
ATOM 3986 O O . ALA F 1 80 ? 136.492 129.079 98.722 1.00 98.89 55 ALA F O 1
ATOM 3988 N N . LEU F 1 81 ? 136.061 126.941 98.169 1.00 93.23 56 LEU F N 1
ATOM 3989 C CA . LEU F 1 81 ? 134.931 127.322 97.326 1.00 91.87 56 LEU F CA 1
ATOM 3990 C C . LEU F 1 81 ? 133.799 127.928 98.149 1.00 92.64 56 LEU F C 1
ATOM 3991 O O . LEU F 1 81 ? 133.231 128.957 97.763 1.00 92.02 56 LEU F O 1
ATOM 3996 N N . LEU F 1 82 ? 133.456 127.314 99.286 1.00 85.31 57 LEU F N 1
ATOM 3997 C CA . LEU F 1 82 ? 132.427 127.893 100.146 1.00 84.74 57 LEU F CA 1
ATOM 3998 C C . LEU F 1 82 ? 132.865 129.238 100.708 1.00 83.90 57 LEU F C 1
ATOM 3999 O O . LEU F 1 82 ? 132.055 130.167 100.805 1.00 82.17 57 LEU F O 1
ATOM 4004 N N . MET F 1 83 ? 134.137 129.362 101.091 1.00 85.09 58 MET F N 1
ATOM 4005 C CA . MET F 1 83 ? 134.653 130.664 101.499 1.00 82.86 58 MET F CA 1
ATOM 4006 C C . MET F 1 83 ? 134.568 131.662 100.354 1.00 83.28 58 MET F C 1
ATOM 4007 O O . MET F 1 83 ? 134.231 132.833 100.563 1.00 82.38 58 MET F O 1
ATOM 4012 N N . ALA F 1 84 ? 134.879 131.218 99.135 1.00 88.95 59 ALA F N 1
ATOM 4013 C CA . ALA F 1 84 ? 134.668 132.065 97.967 1.00 85.59 59 ALA F CA 1
ATOM 4014 C C . ALA F 1 84 ? 133.186 132.349 97.758 1.00 90.92 59 ALA F C 1
ATOM 4015 O O . ALA F 1 84 ? 132.801 133.485 97.461 1.00 94.71 59 ALA F O 1
ATOM 4017 N N . ASN F 1 85 ? 132.340 131.327 97.914 1.00 93.83 60 ASN F N 1
ATOM 4018 C CA . ASN F 1 85 ? 130.903 131.512 97.729 1.00 92.64 60 ASN F CA 1
ATOM 4019 C C . ASN F 1 85 ? 130.318 132.432 98.792 1.00 95.48 60 ASN F C 1
ATOM 4020 O O . ASN F 1 85 ? 129.486 133.294 98.488 1.00 91.90 60 ASN F O 1
ATOM 4025 N N . ALA F 1 86 ? 130.729 132.254 100.050 1.00 92.19 61 ALA F N 1
ATOM 4026 C CA . ALA F 1 86 ? 130.187 133.075 101.129 1.00 85.26 61 ALA F CA 1
ATOM 4027 C C . ALA F 1 86 ? 130.640 134.524 101.009 1.00 82.19 61 ALA F C 1
ATOM 4028 O O . ALA F 1 86 ? 129.866 135.448 101.286 1.00 85.80 61 ALA F O 1
ATOM 4030 N N . SER F 1 87 ? 131.894 134.744 100.610 1.00 87.13 62 SER F N 1
ATOM 4031 C CA . SER F 1 87 ? 132.413 136.104 100.506 1.00 89.71 62 SER F CA 1
ATOM 4032 C C . SER F 1 87 ? 131.678 136.900 99.434 1.00 92.67 62 SER F C 1
ATOM 4033 O O . SER F 1 87 ? 131.339 138.071 99.639 1.00 97.48 62 SER F O 1
ATOM 4036 N N . GLN F 1 88 ? 131.424 136.282 98.277 1.00 92.26 63 GLN F N 1
ATOM 4037 C CA . GLN F 1 88 ? 130.717 136.986 97.213 1.00 99.75 63 GLN F CA 1
ATOM 4038 C C . GLN F 1 88 ? 129.229 137.110 97.513 1.00 94.85 63 GLN F C 1
ATOM 4039 O O . GLN F 1 88 ? 128.592 138.077 97.082 1.00 90.49 63 GLN F O 1
ATOM 4045 N N . LEU F 1 89 ? 128.659 136.147 98.241 1.00 84.75 64 LEU F N 1
ATOM 4046 C CA . LEU F 1 89 ? 127.286 136.298 98.709 1.00 79.89 64 LEU F CA 1
ATOM 4047 C C . LEU F 1 89 ? 127.168 137.479 99.661 1.00 88.58 64 LEU F C 1
ATOM 4048 O O . LEU F 1 89 ? 126.191 138.234 99.610 1.00 99.11 64 LEU F O 1
ATOM 4053 N N . LYS F 1 90 ? 128.155 137.650 100.541 1.00 97.04 65 LYS F N 1
ATOM 4054 C CA . LYS F 1 90 ? 128.148 138.786 101.454 1.00 97.16 65 LYS F CA 1
ATOM 4055 C C . LYS F 1 90 ? 128.265 140.106 100.700 1.00 95.06 65 LYS F C 1
ATOM 4056 O O . LYS F 1 90 ? 127.573 141.078 101.024 1.00 93.28 65 LYS F O 1
ATOM 4062 N N . ALA F 1 91 ? 129.132 140.157 99.686 1.00 95.91 66 ALA F N 1
ATOM 4063 C CA . ALA F 1 91 ? 129.389 141.411 98.983 1.00 96.77 66 ALA F CA 1
ATOM 4064 C C . ALA F 1 91 ? 128.152 141.902 98.241 1.00 97.71 66 ALA F C 1
ATOM 4065 O O . ALA F 1 91 ? 127.835 143.097 98.263 1.00 98.24 66 ALA F O 1
ATOM 4067 N N . VAL F 1 92 ? 127.444 140.995 97.567 1.00 99.09 67 VAL F N 1
ATOM 4068 C CA . VAL F 1 92 ? 126.293 141.403 96.765 1.00 94.23 67 VAL F CA 1
ATOM 4069 C C . VAL F 1 92 ? 125.140 141.846 97.660 1.00 90.86 67 VAL F C 1
ATOM 4070 O O . VAL F 1 92 ? 124.333 142.700 97.275 1.00 91.33 67 VAL F O 1
ATOM 4074 N N . VAL F 1 93 ? 125.045 141.282 98.866 1.00 90.16 68 VAL F N 1
ATOM 4075 C CA . VAL F 1 93 ? 123.932 141.609 99.752 1.00 90.08 68 VAL F CA 1
ATOM 4076 C C . VAL F 1 93 ? 124.034 143.047 100.247 1.00 100.51 68 VAL F C 1
ATOM 4077 O O . VAL F 1 93 ? 123.047 143.793 100.230 1.00 104.78 68 VAL F O 1
ATOM 4081 N N . GLU F 1 94 ? 125.223 143.466 100.688 1.00 102.50 69 GLU F N 1
ATOM 4082 C CA . GLU F 1 94 ? 125.366 144.814 101.232 1.00 98.84 69 GLU F CA 1
ATOM 4083 C C . GLU F 1 94 ? 125.269 145.871 100.139 1.00 96.81 69 GLU F C 1
ATOM 4084 O O . GLU F 1 94 ? 124.824 146.995 100.396 1.00 98.17 69 GLU F O 1
ATOM 4090 N N . GLN F 1 95 ? 125.692 145.535 98.918 1.00 100.51 70 GLN F N 1
ATOM 4091 C CA . GLN F 1 95 ? 125.670 146.515 97.838 1.00 103.49 70 GLN F CA 1
ATOM 4092 C C . GLN F 1 95 ? 124.250 146.960 97.511 1.00 102.41 70 GLN F C 1
ATOM 4093 O O . GLN F 1 95 ? 124.016 148.148 97.263 1.00 107.50 70 GLN F O 1
ATOM 4099 N N . GLY F 1 96 ? 123.294 146.034 97.511 1.00 92.62 71 GLY F N 1
ATOM 4100 C CA . GLY F 1 96 ? 121.906 146.378 97.324 1.00 95.29 71 GLY F CA 1
ATOM 4101 C C . GLY F 1 96 ? 121.358 145.940 95.982 1.00 93.29 71 GLY F C 1
ATOM 4102 O O . GLY F 1 96 ? 122.102 145.608 95.055 1.00 97.82 71 GLY F O 1
ATOM 4103 N N . PRO F 1 97 ? 120.027 145.933 95.856 1.00 89.74 72 PRO F N 1
ATOM 4104 C CA . PRO F 1 97 ? 119.405 145.540 94.581 1.00 92.71 72 PRO F CA 1
ATOM 4105 C C . PRO F 1 97 ? 119.668 146.511 93.444 1.00 96.58 72 PRO F C 1
ATOM 4106 O O . PRO F 1 97 ? 119.399 146.163 92.287 1.00 92.90 72 PRO F O 1
ATOM 4110 N N . SER F 1 98 ? 120.171 147.714 93.732 1.00 125.17 73 SER F N 1
ATOM 4111 C CA . SER F 1 98 ? 120.442 148.681 92.673 1.00 124.68 73 SER F CA 1
ATOM 4112 C C . SER F 1 98 ? 121.501 148.162 91.708 1.00 125.97 73 SER F C 1
ATOM 4113 O O . SER F 1 98 ? 121.417 148.398 90.497 1.00 126.26 73 SER F O 1
ATOM 4116 N N . PHE F 1 99 ? 122.507 147.462 92.226 1.00 124.93 74 PHE F N 1
ATOM 4117 C CA . PHE F 1 99 ? 123.559 146.917 91.380 1.00 122.21 74 PHE F CA 1
ATOM 4118 C C . PHE F 1 99 ? 122.989 145.882 90.418 1.00 121.76 74 PHE F C 1
ATOM 4119 O O . PHE F 1 99 ? 122.107 145.097 90.774 1.00 119.52 74 PHE F O 1
ATOM 4127 N N . ALA F 1 100 ? 123.500 145.889 89.190 1.00 114.05 75 ALA F N 1
ATOM 4128 C CA . ALA F 1 100 ? 122.997 144.994 88.162 1.00 113.25 75 ALA F CA 1
ATOM 4129 C C . ALA F 1 100 ? 123.358 143.546 88.482 1.00 112.18 75 ALA F C 1
ATOM 4130 O O . ALA F 1 100 ? 124.289 143.259 89.239 1.00 108.08 75 ALA F O 1
ATOM 4132 N N . PHE F 1 101 ? 122.590 142.629 87.895 1.00 101.14 76 PHE F N 1
ATOM 4133 C CA . PHE F 1 101 ? 122.756 141.189 88.079 1.00 96.77 76 PHE F CA 1
ATOM 4134 C C . PHE F 1 101 ? 122.598 140.767 89.536 1.00 98.90 76 PHE F C 1
ATOM 4135 O O . PHE F 1 101 ? 123.169 139.756 89.956 1.00 103.20 76 PHE F O 1
ATOM 4143 N N . TYR F 1 102 ? 121.834 141.530 90.321 1.00 93.95 77 TYR F N 1
ATOM 4144 C CA . TYR F 1 102 ? 121.623 141.174 91.721 1.00 89.32 77 TYR F CA 1
ATOM 4145 C C . TYR F 1 102 ? 120.803 139.896 91.848 1.00 97.12 77 TYR F C 1
ATOM 4146 O O . TYR F 1 102 ? 121.187 138.966 92.566 1.00 96.21 77 TYR F O 1
ATOM 4155 N N . VAL F 1 103 ? 119.668 139.834 91.157 1.00 97.27 78 VAL F N 1
ATOM 4156 C CA . VAL F 1 103 ? 118.759 138.691 91.238 1.00 92.63 78 VAL F CA 1
ATOM 4157 C C . VAL F 1 103 ? 119.414 137.414 90.713 1.00 90.57 78 VAL F C 1
ATOM 4158 O O . VAL F 1 103 ? 119.361 136.387 91.405 1.00 79.10 78 VAL F O 1
ATOM 4162 N N . PRO F 1 104 ? 120.020 137.400 89.515 1.00 90.27 79 PRO F N 1
ATOM 4163 C CA . PRO F 1 104 ? 120.662 136.151 89.067 1.00 85.37 79 PRO F CA 1
ATOM 4164 C C . PRO F 1 104 ? 121.789 135.697 89.974 1.00 88.21 79 PRO F C 1
ATOM 4165 O O . PRO F 1 104 ? 121.992 134.489 90.141 1.00 97.44 79 PRO F O 1
ATOM 4169 N N . LEU F 1 105 ? 122.535 136.631 90.567 1.00 84.70 80 LEU F N 1
ATOM 4170 C CA . LEU F 1 105 ? 123.647 136.244 91.429 1.00 88.33 80 LEU F CA 1
ATOM 4171 C C . LEU F 1 105 ? 123.155 135.557 92.697 1.00 89.12 80 LEU F C 1
ATOM 4172 O O . LEU F 1 105 ? 123.757 134.579 93.154 1.00 95.26 80 LEU F O 1
ATOM 4177 N N . VAL F 1 106 ? 122.064 136.057 93.282 1.00 70.36 81 VAL F N 1
ATOM 4178 C CA . VAL F 1 106 ? 121.566 135.496 94.536 1.00 77.75 81 VAL F CA 1
ATOM 4179 C C . VAL F 1 106 ? 121.087 134.063 94.329 1.00 79.50 81 VAL F C 1
ATOM 4180 O O . VAL F 1 106 ? 121.396 133.166 95.122 1.00 70.37 81 VAL F O 1
ATOM 4184 N N . VAL F 1 107 ? 120.323 133.826 93.260 1.00 87.90 82 VAL F N 1
ATOM 4185 C CA . VAL F 1 107 ? 119.813 132.482 93.004 1.00 88.37 82 VAL F CA 1
ATOM 4186 C C . VAL F 1 107 ? 120.945 131.541 92.608 1.00 82.07 82 VAL F C 1
ATOM 4187 O O . VAL F 1 107 ? 120.950 130.364 92.989 1.00 72.56 82 VAL F O 1
ATOM 4191 N N . LEU F 1 108 ? 121.923 132.037 91.846 1.00 81.78 83 LEU F N 1
ATOM 4192 C CA . LEU F 1 108 ? 123.041 131.193 91.433 1.00 71.50 83 LEU F CA 1
ATOM 4193 C C . LEU F 1 108 ? 123.849 130.725 92.636 1.00 77.79 83 LEU F C 1
ATOM 4194 O O . LEU F 1 108 ? 124.264 129.563 92.707 1.00 89.61 83 LEU F O 1
ATOM 4199 N N . ILE F 1 109 ? 124.089 131.622 93.595 1.00 79.70 84 ILE F N 1
ATOM 4200 C CA . ILE F 1 109 ? 124.791 131.230 94.815 1.00 85.90 84 ILE F CA 1
ATOM 4201 C C . ILE F 1 109 ? 123.939 130.268 95.632 1.00 89.44 84 ILE F C 1
ATOM 4202 O O . ILE F 1 109 ? 124.444 129.284 96.187 1.00 89.62 84 ILE F O 1
ATOM 4207 N N . SER F 1 110 ? 122.633 130.535 95.714 1.00 77.56 85 SER F N 1
ATOM 4208 C CA . SER F 1 110 ? 121.750 129.716 96.540 1.00 75.16 85 SER F CA 1
ATOM 4209 C C . SER F 1 110 ? 121.686 128.280 96.034 1.00 80.73 85 SER F C 1
ATOM 4210 O O . SER F 1 110 ? 121.770 127.329 96.820 1.00 68.00 85 SER F O 1
ATOM 4213 N N . ILE F 1 111 ? 121.531 128.100 94.720 1.00 87.28 86 ILE F N 1
ATOM 4214 C CA . ILE F 1 111 ? 121.482 126.749 94.169 1.00 77.52 86 ILE F CA 1
ATOM 4215 C C . ILE F 1 111 ? 122.846 126.079 94.279 1.00 78.24 86 ILE F C 1
ATOM 4216 O O . ILE F 1 111 ? 122.938 124.863 94.482 1.00 84.25 86 ILE F O 1
ATOM 4221 N N . SER F 1 112 ? 123.924 126.855 94.142 1.00 77.84 87 SER F N 1
ATOM 4222 C CA . SER F 1 112 ? 125.264 126.292 94.265 1.00 74.84 87 SER F CA 1
ATOM 4223 C C . SER F 1 112 ? 125.513 125.771 95.675 1.00 78.31 87 SER F C 1
ATOM 4224 O O . SER F 1 112 ? 126.071 124.683 95.858 1.00 84.00 87 SER F O 1
ATOM 4227 N N . LEU F 1 113 ? 125.101 126.537 96.687 1.00 84.12 88 LEU F N 1
ATOM 4228 C CA . LEU F 1 113 ? 125.295 126.110 98.069 1.00 77.43 88 LEU F CA 1
ATOM 4229 C C . LEU F 1 113 ? 124.480 124.859 98.377 1.00 81.37 88 LEU F C 1
ATOM 4230 O O . LEU F 1 113 ? 124.969 123.939 99.042 1.00 85.43 88 LEU F O 1
ATOM 4235 N N . VAL F 1 114 ? 123.236 124.806 97.895 1.00 87.54 89 VAL F N 1
ATOM 4236 C CA . VAL F 1 114 ? 122.377 123.655 98.165 1.00 90.52 89 VAL F CA 1
ATOM 4237 C C . VAL F 1 114 ? 122.965 122.392 97.551 1.00 82.04 89 VAL F C 1
ATOM 4238 O O . VAL F 1 114 ? 122.984 121.327 98.180 1.00 74.01 89 VAL F O 1
ATOM 4242 N N . LEU F 1 115 ? 123.457 122.490 96.314 1.00 81.72 90 LEU F N 1
ATOM 4243 C CA . LEU F 1 115 ? 124.033 121.324 95.651 1.00 82.70 90 LEU F CA 1
ATOM 4244 C C . LEU F 1 115 ? 125.270 120.820 96.385 1.00 84.79 90 LEU F C 1
ATOM 4245 O O . LEU F 1 115 ? 125.465 119.607 96.517 1.00 92.57 90 LEU F O 1
ATOM 4250 N N . GLN F 1 116 ? 126.118 121.734 96.866 1.00 83.41 91 GLN F N 1
ATOM 4251 C CA . GLN F 1 116 ? 127.312 121.318 97.595 1.00 86.57 91 GLN F CA 1
ATOM 4252 C C . GLN F 1 116 ? 126.949 120.588 98.881 1.00 88.49 91 GLN F C 1
ATOM 4253 O O . GLN F 1 116 ? 127.605 119.608 99.254 1.00 84.95 91 GLN F O 1
ATOM 4259 N N . ILE F 1 117 ? 125.913 121.057 99.580 1.00 90.79 92 ILE F N 1
ATOM 4260 C CA . ILE F 1 117 ? 125.459 120.370 100.786 1.00 87.29 92 ILE F CA 1
ATOM 4261 C C . ILE F 1 117 ? 124.957 118.974 100.443 1.00 94.71 92 ILE F C 1
ATOM 4262 O O . ILE F 1 117 ? 125.271 117.997 101.135 1.00 93.05 92 ILE F O 1
ATOM 4267 N N . GLY F 1 118 ? 124.179 118.855 99.364 1.00 92.22 93 GLY F N 1
ATOM 4268 C CA . GLY F 1 118 ? 123.691 117.548 98.955 1.00 89.83 93 GLY F CA 1
ATOM 4269 C C . GLY F 1 118 ? 124.808 116.602 98.558 1.00 87.18 93 GLY F C 1
ATOM 4270 O O . GLY F 1 118 ? 124.735 115.398 98.812 1.00 84.05 93 GLY F O 1
ATOM 4271 N N . VAL F 1 119 ? 125.852 117.132 97.918 1.00 86.04 94 VAL F N 1
ATOM 4272 C CA . VAL F 1 119 ? 127.012 116.311 97.586 1.00 84.56 94 VAL F CA 1
ATOM 4273 C C . VAL F 1 119 ? 127.748 115.895 98.854 1.00 94.47 94 VAL F C 1
ATOM 4274 O O . VAL F 1 119 ? 128.236 114.763 98.965 1.00 100.71 94 VAL F O 1
ATOM 4278 N N . GLY F 1 120 ? 127.835 116.801 99.831 1.00 88.00 95 GLY F N 1
ATOM 4279 C CA . GLY F 1 120 ? 128.564 116.490 101.051 1.00 85.90 95 GLY F CA 1
ATOM 4280 C C . GLY F 1 120 ? 127.955 115.335 101.822 1.00 88.48 95 GLY F C 1
ATOM 4281 O O . GLY F 1 120 ? 128.660 114.423 102.258 1.00 91.32 95 GLY F O 1
ATOM 4282 N N . VAL F 1 121 ? 126.632 115.359 102.003 1.00 91.93 96 VAL F N 1
ATOM 4283 C CA . VAL F 1 121 ? 125.964 114.252 102.682 1.00 92.71 96 VAL F CA 1
ATOM 4284 C C . VAL F 1 121 ? 126.028 112.993 101.827 1.00 99.72 96 VAL F C 1
ATOM 4285 O O . VAL F 1 121 ? 126.122 111.874 102.346 1.00 98.18 96 VAL F O 1
ATOM 4289 N N . LEU F 1 122 ? 125.965 113.155 100.503 1.00 100.97 97 LEU F N 1
ATOM 4290 C CA . LEU F 1 122 ? 126.096 112.012 99.605 1.00 93.63 97 LEU F CA 1
ATOM 4291 C C . LEU F 1 122 ? 127.453 111.340 99.760 1.00 93.70 97 LEU F C 1
ATOM 4292 O O . LEU F 1 122 ? 127.540 110.109 99.822 1.00 95.68 97 LEU F O 1
ATOM 4297 N N . LEU F 1 123 ? 128.524 112.133 99.829 1.00 81.18 98 LEU F N 1
ATOM 4298 C CA . LEU F 1 123 ? 129.860 111.559 99.953 1.00 77.78 98 LEU F CA 1
ATOM 4299 C C . LEU F 1 123 ? 130.055 110.897 101.311 1.00 89.64 98 LEU F C 1
ATOM 4300 O O . LEU F 1 123 ? 130.790 109.910 101.426 1.00 97.28 98 LEU F O 1
ATOM 4305 N N . ILE F 1 124 ? 129.408 111.427 102.352 1.00 100.16 99 ILE F N 1
ATOM 4306 C CA . ILE F 1 124 ? 129.563 110.867 103.692 1.00 99.45 99 ILE F CA 1
ATOM 4307 C C . ILE F 1 124 ? 129.037 109.438 103.741 1.00 101.48 99 ILE F C 1
ATOM 4308 O O . ILE F 1 124 ? 129.687 108.538 104.287 1.00 99.68 99 ILE F O 1
ATOM 4313 N N . PHE F 1 125 ? 127.860 109.203 103.162 1.00 109.74 100 PHE F N 1
ATOM 4314 C CA . PHE F 1 125 ? 127.247 107.882 103.189 1.00 107.78 100 PHE F CA 1
ATOM 4315 C C . PHE F 1 125 ? 127.755 106.966 102.083 1.00 103.39 100 PHE F C 1
ATOM 4316 O O . PHE F 1 125 ? 127.398 105.784 102.071 1.00 103.50 100 PHE F O 1
ATOM 4324 N N . LEU F 1 126 ? 128.569 107.475 101.160 1.00 108.60 101 LEU F N 1
ATOM 4325 C CA . LEU F 1 126 ? 129.017 106.685 100.020 1.00 108.94 101 LEU F CA 1
ATOM 4326 C C . LEU F 1 126 ? 130.337 105.971 100.283 1.00 114.88 101 LEU F C 1
ATOM 4327 O O . LEU F 1 126 ? 130.482 104.794 99.932 1.00 119.29 101 LEU F O 1
ATOM 4332 N N . VAL F 1 127 ? 131.305 106.658 100.895 1.00 125.30 102 VAL F N 1
ATOM 4333 C CA . VAL F 1 127 ? 132.613 106.051 101.127 1.00 127.19 102 VAL F CA 1
ATOM 4334 C C . VAL F 1 127 ? 132.516 104.906 102.127 1.00 128.34 102 VAL F C 1
ATOM 4335 O O . VAL F 1 127 ? 133.380 104.021 102.152 1.00 126.15 102 VAL F O 1
ATOM 4339 N N . LYS F 1 128 ? 131.474 104.897 102.962 1.00 141.27 103 LYS F N 1
ATOM 4340 C CA . LYS F 1 128 ? 131.325 103.821 103.937 1.00 141.87 103 LYS F CA 1
ATOM 4341 C C . LYS F 1 128 ? 130.962 102.509 103.247 1.00 142.64 103 LYS F C 1
ATOM 4342 O O . LYS F 1 128 ? 131.360 101.430 103.702 1.00 140.87 103 LYS F O 1
ATOM 4348 N N . TYR F 1 129 ? 130.210 102.581 102.144 1.00 149.22 104 TYR F N 1
ATOM 4349 C CA . TYR F 1 129 ? 129.954 101.391 101.336 1.00 148.37 104 TYR F CA 1
ATOM 4350 C C . TYR F 1 129 ? 131.209 100.870 100.649 1.00 149.76 104 TYR F C 1
ATOM 4351 O O . TYR F 1 129 ? 131.247 99.696 100.263 1.00 151.70 104 TYR F O 1
ATOM 4360 N N . ASP F 1 130 ? 132.234 101.708 100.483 1.00 165.70 105 ASP F N 1
ATOM 4361 C CA . ASP F 1 130 ? 133.465 101.258 99.844 1.00 167.91 105 ASP F CA 1
ATOM 4362 C C . ASP F 1 130 ? 134.238 100.267 100.704 1.00 167.99 105 ASP F C 1
ATOM 4363 O O . ASP F 1 130 ? 135.112 99.566 100.184 1.00 167.37 105 ASP F O 1
ATOM 4368 N N . LEU F 1 131 ? 133.939 100.194 101.999 1.00 173.70 106 LEU F N 1
ATOM 4369 C CA . LEU F 1 131 ? 134.658 99.323 102.920 1.00 174.75 106 LEU F CA 1
ATOM 4370 C C . LEU F 1 131 ? 133.757 98.296 103.588 1.00 172.86 106 LEU F C 1
ATOM 4371 O O . LEU F 1 131 ? 134.110 97.112 103.640 1.00 171.08 106 LEU F O 1
ATOM 4376 N N . ASN F 1 132 ? 132.600 98.717 104.104 1.00 176.03 107 ASN F N 1
ATOM 4377 C CA . ASN F 1 132 ? 131.765 97.812 104.890 1.00 177.76 107 ASN F CA 1
ATOM 4378 C C . ASN F 1 132 ? 131.163 96.710 104.026 1.00 178.61 107 ASN F C 1
ATOM 4379 O O . ASN F 1 132 ? 131.228 95.527 104.381 1.00 177.65 107 ASN F O 1
ATOM 4384 N N . ASN F 1 133 ? 130.573 97.074 102.890 1.00 183.89 108 ASN F N 1
ATOM 4385 C CA . ASN F 1 133 ? 129.884 96.105 102.038 1.00 182.49 108 ASN F CA 1
ATOM 4386 C C . ASN F 1 133 ? 129.951 96.570 100.594 1.00 182.34 108 ASN F C 1
ATOM 4387 O O . ASN F 1 133 ? 129.103 97.346 100.131 1.00 181.62 108 ASN F O 1
ATOM 4392 N N . PRO F 1 134 ? 130.952 96.114 99.844 1.00 184.76 109 PRO F N 1
ATOM 4393 C CA . PRO F 1 134 ? 131.036 96.429 98.411 1.00 184.96 109 PRO F CA 1
ATOM 4394 C C . PRO F 1 134 ? 130.300 95.457 97.498 1.00 184.08 109 PRO F C 1
ATOM 4395 O O . PRO F 1 134 ? 130.564 95.461 96.292 1.00 183.08 109 PRO F O 1
ATOM 4399 N N . ALA F 1 135 ? 129.400 94.630 98.039 1.00 181.21 110 ALA F N 1
ATOM 4400 C CA . ALA F 1 135 ? 128.713 93.634 97.222 1.00 181.98 110 ALA F CA 1
ATOM 4401 C C . ALA F 1 135 ? 127.851 94.289 96.149 1.00 181.56 110 ALA F C 1
ATOM 4402 O O . ALA F 1 135 ? 127.796 93.810 95.010 1.00 180.29 110 ALA F O 1
ATOM 4404 N N . LYS F 1 136 ? 127.172 95.384 96.491 1.00 174.44 111 LYS F N 1
ATOM 4405 C CA . LYS F 1 136 ? 126.295 96.081 95.549 1.00 174.27 111 LYS F CA 1
ATOM 4406 C C . LYS F 1 136 ? 127.167 96.833 94.547 1.00 174.55 111 LYS F C 1
ATOM 4407 O O . LYS F 1 136 ? 127.345 98.052 94.609 1.00 175.64 111 LYS F O 1
ATOM 4413 N N . HIS F 1 137 ? 127.724 96.073 93.602 1.00 168.47 112 HIS F N 1
ATOM 4414 C CA . HIS F 1 137 ? 128.628 96.655 92.615 1.00 168.83 112 HIS F CA 1
ATOM 4415 C C . HIS F 1 137 ? 127.876 97.579 91.664 1.00 166.98 112 HIS F C 1
ATOM 4416 O O . HIS F 1 137 ? 128.361 98.667 91.334 1.00 165.27 112 HIS F O 1
ATOM 4423 N N . ALA F 1 138 ? 126.692 97.161 91.209 1.00 149.92 113 ALA F N 1
ATOM 4424 C CA . ALA F 1 138 ? 125.927 97.974 90.269 1.00 150.28 113 ALA F CA 1
ATOM 4425 C C . ALA F 1 138 ? 125.431 99.259 90.922 1.00 151.23 113 ALA F C 1
ATOM 4426 O O . ALA F 1 138 ? 125.496 100.337 90.320 1.00 150.29 113 ALA F O 1
ATOM 4428 N N . LYS F 1 139 ? 124.928 99.162 92.155 1.00 143.77 114 LYS F N 1
ATOM 4429 C CA . LYS F 1 139 ? 124.405 100.343 92.834 1.00 143.63 114 LYS F CA 1
ATOM 4430 C C . LYS F 1 139 ? 125.515 101.334 93.161 1.00 143.35 114 LYS F C 1
ATOM 4431 O O . LYS F 1 139 ? 125.310 102.552 93.090 1.00 142.65 114 LYS F O 1
ATOM 4437 N N . LEU F 1 140 ? 126.696 100.831 93.528 1.00 140.47 115 LEU F N 1
ATOM 4438 C CA . LEU F 1 140 ? 127.786 101.716 93.925 1.00 135.77 115 LEU F CA 1
ATOM 4439 C C . LEU F 1 140 ? 128.241 102.594 92.766 1.00 136.89 115 LEU F C 1
ATOM 4440 O O . LEU F 1 140 ? 128.518 103.784 92.953 1.00 140.18 115 LEU F O 1
ATOM 4445 N N . ASP F 1 141 ? 128.332 102.024 91.561 1.00 134.21 116 ASP F N 1
ATOM 4446 C CA . ASP F 1 141 ? 128.747 102.812 90.404 1.00 134.60 116 ASP F CA 1
ATOM 4447 C C . ASP F 1 141 ? 127.736 103.905 90.085 1.00 134.75 116 ASP F C 1
ATOM 4448 O O . ASP F 1 141 ? 128.116 105.035 89.761 1.00 134.06 116 ASP F O 1
ATOM 4453 N N . PHE F 1 142 ? 126.442 103.587 90.170 1.00 124.87 117 PHE F N 1
ATOM 4454 C CA . PHE F 1 142 ? 125.418 104.584 89.873 1.00 125.59 117 PHE F CA 1
ATOM 4455 C C . PHE F 1 142 ? 125.493 105.754 90.847 1.00 123.06 117 PHE F C 1
ATOM 4456 O O . PHE F 1 142 ? 125.290 106.910 90.458 1.00 119.33 117 PHE F O 1
ATOM 4464 N N . LEU F 1 143 ? 125.778 105.470 92.119 1.00 111.79 118 LEU F N 1
ATOM 4465 C CA . LEU F 1 143 ? 125.938 106.541 93.097 1.00 109.24 118 LEU F CA 1
ATOM 4466 C C . LEU F 1 143 ? 127.147 107.409 92.767 1.00 108.91 118 LEU F C 1
ATOM 4467 O O . LEU F 1 143 ? 127.108 108.632 92.940 1.00 110.35 118 LEU F O 1
ATOM 4472 N N . ASN F 1 144 ? 128.236 106.791 92.300 1.00 108.94 119 ASN F N 1
ATOM 4473 C CA . ASN F 1 144 ? 129.421 107.557 91.929 1.00 107.94 119 ASN F CA 1
ATOM 4474 C C . ASN F 1 144 ? 129.138 108.486 90.754 1.00 115.10 119 ASN F C 1
ATOM 4475 O O . ASN F 1 144 ? 129.582 109.640 90.746 1.00 120.62 119 ASN F O 1
ATOM 4480 N N . ASN F 1 145 ? 128.408 107.998 89.748 1.00 105.49 120 ASN F N 1
ATOM 4481 C CA . ASN F 1 145 ? 128.073 108.839 88.603 1.00 100.97 120 ASN F CA 1
ATOM 4482 C C . ASN F 1 145 ? 127.175 110.001 89.010 1.00 104.06 120 ASN F C 1
ATOM 4483 O O . ASN F 1 145 ? 127.344 111.125 88.522 1.00 100.27 120 ASN F O 1
ATOM 4488 N N . LEU F 1 146 ? 126.209 109.750 89.897 1.00 95.54 121 LEU F N 1
ATOM 4489 C CA . LEU F 1 146 ? 125.354 110.832 90.377 1.00 91.04 121 LEU F CA 1
ATOM 4490 C C . LEU F 1 146 ? 126.166 111.880 91.125 1.00 87.75 121 LEU F C 1
ATOM 4491 O O . LEU F 1 146 ? 125.943 113.085 90.958 1.00 91.89 121 LEU F O 1
ATOM 4496 N N . ALA F 1 147 ? 127.112 111.441 91.959 1.00 87.55 122 ALA F N 1
ATOM 4497 C CA . ALA F 1 147 ? 128.002 112.383 92.628 1.00 85.60 122 ALA F CA 1
ATOM 4498 C C . ALA F 1 147 ? 128.860 113.135 91.620 1.00 84.02 122 ALA F C 1
ATOM 4499 O O . ALA F 1 147 ? 129.077 114.344 91.758 1.00 91.73 122 ALA F O 1
ATOM 4501 N N . THR F 1 148 ? 129.360 112.434 90.600 1.00 77.73 123 THR F N 1
ATOM 4502 C CA . THR F 1 148 ? 130.141 113.095 89.559 1.00 80.32 123 THR F CA 1
ATOM 4503 C C . THR F 1 148 ? 129.299 114.113 8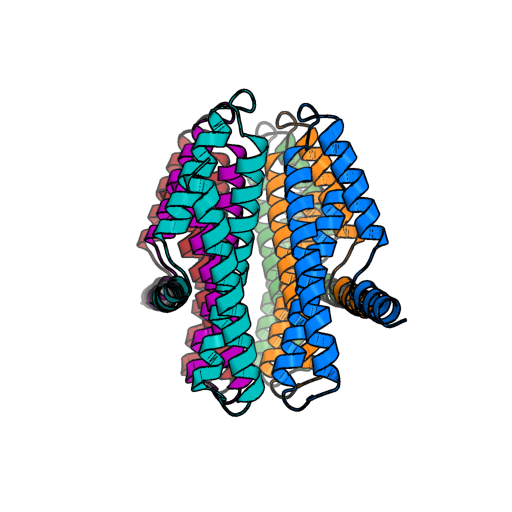8.801 1.00 87.03 123 THR F C 1
ATOM 4504 O O . THR F 1 148 ? 129.768 115.217 88.501 1.00 85.97 123 THR F O 1
ATOM 4508 N N . GLY F 1 149 ? 128.054 113.758 88.478 1.00 88.53 124 GLY F N 1
ATOM 4509 C CA . GLY F 1 149 ? 127.185 114.693 87.783 1.00 87.54 124 GLY F CA 1
ATOM 4510 C C . GLY F 1 149 ? 126.819 115.896 88.631 1.00 87.23 124 GLY F C 1
ATOM 4511 O O . GLY F 1 149 ? 126.733 117.019 88.128 1.00 82.41 124 GLY F O 1
ATOM 4512 N N . LEU F 1 150 ? 126.590 115.677 89.928 1.00 85.58 125 LEU F N 1
ATOM 4513 C CA . LEU F 1 150 ? 126.242 116.784 90.814 1.00 73.59 125 LEU F CA 1
ATOM 4514 C C . LEU F 1 150 ? 127.408 117.749 90.979 1.00 81.01 125 LEU F C 1
ATOM 4515 O O . LEU F 1 150 ? 127.208 118.963 91.092 1.00 89.51 125 LEU F O 1
ATOM 4520 N N . VAL F 1 151 ? 128.635 117.229 91.018 1.00 79.25 126 VAL F N 1
ATOM 4521 C CA . VAL F 1 151 ? 129.801 118.107 91.023 1.00 74.56 126 VAL F CA 1
ATOM 4522 C C . VAL F 1 151 ? 129.921 118.833 89.689 1.00 84.96 126 VAL F C 1
ATOM 4523 O O . VAL F 1 151 ? 130.322 120.002 89.636 1.00 86.26 126 VAL F O 1
ATOM 4527 N N . PHE F 1 152 ? 129.566 118.156 88.593 1.00 87.89 127 PHE F N 1
ATOM 4528 C CA . PHE F 1 152 ? 129.689 118.757 87.268 1.00 87.98 127 PHE F CA 1
ATOM 4529 C C . PHE F 1 152 ? 128.806 119.995 87.155 1.00 88.23 127 PHE F C 1
ATOM 4530 O O . PHE F 1 152 ? 129.251 121.047 86.683 1.00 89.91 127 PHE F O 1
ATOM 4538 N N . ILE F 1 153 ? 127.547 119.892 87.586 1.00 87.33 128 ILE F N 1
ATOM 4539 C CA . ILE F 1 153 ? 126.666 121.054 87.513 1.00 87.19 128 ILE F CA 1
ATOM 4540 C C . ILE F 1 153 ? 127.116 122.128 88.498 1.00 79.37 128 ILE F C 1
ATOM 4541 O O . ILE F 1 153 ? 126.910 123.324 88.259 1.00 79.45 128 ILE F O 1
ATOM 4546 N N . ILE F 1 154 ? 127.760 121.732 89.599 1.00 79.45 129 ILE F N 1
ATOM 4547 C CA . ILE F 1 154 ? 128.238 122.708 90.576 1.00 82.11 129 ILE F CA 1
ATOM 4548 C C . ILE F 1 154 ? 129.287 123.623 89.956 1.00 82.06 129 ILE F C 1
ATOM 4549 O O . ILE F 1 154 ? 129.252 124.846 90.142 1.00 86.68 129 ILE F O 1
ATOM 4554 N N . VAL F 1 155 ? 130.236 123.052 89.209 1.00 84.69 130 VAL F N 1
ATOM 4555 C CA . VAL F 1 155 ? 131.295 123.872 88.629 1.00 88.16 130 VAL F CA 1
ATOM 4556 C C . VAL F 1 155 ? 130.749 124.761 87.517 1.00 90.99 130 VAL F C 1
ATOM 4557 O O . VAL F 1 155 ? 131.317 125.821 87.230 1.00 91.19 130 VAL F O 1
ATOM 4561 N N . VAL F 1 156 ? 129.653 124.354 86.871 1.00 85.46 131 VAL F N 1
ATOM 4562 C CA . VAL F 1 156 ? 129.059 125.182 85.824 1.00 86.47 131 VAL F CA 1
ATOM 4563 C C . VAL F 1 156 ? 128.473 126.456 86.423 1.00 92.98 131 VAL F C 1
ATOM 4564 O O . VAL F 1 156 ? 128.632 127.553 85.875 1.00 93.02 131 VAL F O 1
ATOM 4568 N N . VAL F 1 157 ? 127.781 126.327 87.558 1.00 86.57 132 VAL F N 1
ATOM 4569 C CA . VAL F 1 157 ? 127.265 127.503 88.253 1.00 78.78 132 VAL F CA 1
ATOM 4570 C C . VAL F 1 157 ? 128.410 128.391 88.722 1.00 84.33 132 VAL F C 1
ATOM 4571 O O . VAL F 1 157 ? 128.350 129.621 88.605 1.00 90.60 132 VAL F O 1
ATOM 4575 N N . ASN F 1 158 ? 129.468 127.783 89.263 1.00 83.21 133 ASN F N 1
ATOM 4576 C CA . ASN F 1 158 ? 130.617 128.556 89.720 1.00 82.69 133 ASN F CA 1
ATOM 4577 C C . ASN F 1 158 ? 131.299 129.286 88.571 1.00 85.38 133 ASN F C 1
ATOM 4578 O O . ASN F 1 158 ? 131.810 130.396 88.761 1.00 90.58 133 ASN F O 1
ATOM 4583 N N . ILE F 1 159 ? 131.326 128.682 87.382 1.00 74.81 134 ILE F N 1
ATOM 4584 C CA . ILE F 1 159 ? 131.890 129.358 86.216 1.00 76.77 134 ILE F CA 1
ATOM 4585 C C . ILE F 1 159 ? 131.080 130.605 85.888 1.00 78.93 134 ILE F C 1
ATOM 4586 O O . ILE F 1 159 ? 131.635 131.676 85.614 1.00 74.41 134 ILE F O 1
ATOM 4591 N N . PHE F 1 160 ? 129.750 130.487 85.921 1.00 85.87 135 PHE F N 1
ATOM 4592 C CA . PHE F 1 160 ? 128.899 131.635 85.628 1.00 87.66 135 PHE F CA 1
ATOM 4593 C C . PHE F 1 160 ? 128.899 132.645 86.767 1.00 86.08 135 PHE F C 1
ATOM 4594 O O . PHE F 1 160 ? 128.738 133.847 86.525 1.00 83.23 135 PHE F O 1
ATOM 4602 N N . ILE F 1 161 ? 129.064 132.182 88.008 1.00 82.14 136 ILE F N 1
ATOM 4603 C CA . ILE F 1 161 ? 129.098 133.097 89.146 1.00 75.38 136 ILE F CA 1
ATOM 4604 C C . ILE F 1 161 ? 130.300 134.028 89.044 1.00 78.16 136 ILE F C 1
ATOM 4605 O O . ILE F 1 161 ? 130.179 135.247 89.220 1.00 82.40 136 ILE F O 1
ATOM 4610 N N . THR F 1 162 ? 131.477 133.470 88.753 1.00 88.62 137 THR F N 1
ATOM 4611 C CA . THR F 1 162 ? 132.673 134.294 88.613 1.00 92.13 137 THR F CA 1
ATOM 4612 C C . THR F 1 162 ? 132.579 135.200 87.393 1.00 93.96 137 THR F C 1
ATOM 4613 O O . THR F 1 162 ? 133.031 136.350 87.429 1.00 95.72 137 THR F O 1
ATOM 4617 N N . ALA F 1 163 ? 132.000 134.696 86.301 1.00 87.80 138 ALA F N 1
ATOM 4618 C CA . ALA F 1 163 ? 131.876 135.498 85.088 1.00 91.23 138 ALA F CA 1
ATOM 4619 C C . ALA F 1 163 ? 130.977 136.707 85.312 1.00 93.39 138 ALA F C 1
ATOM 4620 O O . ALA F 1 163 ? 131.270 137.806 84.828 1.00 88.81 138 ALA F O 1
ATOM 4622 N N . PHE F 1 164 ? 129.879 136.525 86.038 1.00 93.97 139 PHE F N 1
ATOM 4623 C CA . PHE F 1 164 ? 128.940 137.612 86.285 1.00 92.65 139 PHE F CA 1
ATOM 4624 C C . PHE F 1 164 ? 129.352 138.433 87.502 1.00 93.77 139 PHE F C 1
ATOM 4625 O O . PHE F 1 164 ? 130.140 137.982 88.333 1.00 90.06 139 PHE F O 1
#

Radius of gyration: 26.75 Å; Cα contacts (8 Å, |Δi|>4): 468; chains: 6; bounding box: 42×57×80 Å

B-factor: mean 102.38, std 28.44, range [46.75, 185.51]